Protein AF-0000000083630955 (afdb_homodimer)

pLDDT: mean 87.31, std 17.11, range [27.33, 98.69]

InterPro domains:
  IPR001680 WD40 repeat [PF00400] (3-29)
  IPR001680 WD40 repeat [PF00400] (33-70)
  IPR001680 WD40 repeat [PF00400] (74-108)
  IPR001680 WD40 repeat [PF00400] (137-158)
  IPR001680 WD40 repeat [PF00400] (163-193)
  IPR001680 WD40 repeat [PS50082] (1-38)
  IPR001680 WD40 repeat [PS50082] (47-79)
  IPR001680 WD40 repeat [PS50082] (80-121)
  IPR001680 WD40 repeat [PS50082] (139-167)
  IPR001680 WD40 repeat [SM00320] (2-29)
  IPR001680 WD40 repeat [SM00320] (32-70)
  IPR001680 WD40 repeat [SM00320] (73-112)
  IPR001680 WD40 repeat [SM00320] (115-158)
  IPR001680 WD40 repeat [SM00320] (161-194)
  IPR015943 WD40/YVTN repeat-like-containing domain superfamily [G3DSA:2.130.10.10] (1-44)
  IPR015943 WD40/YVTN repeat-like-containing domain superfamily [G3DSA:2.130.10.10] (45-194)
  IPR019775 WD40 repeat, conserved site [PS00678] (16-30)
  IPR019775 WD40 repeat, conserved site [PS00678] (57-71)
  IPR020472 PAC1/LIS1-like, WD-40 repeat [PR00320] (16-30)
  IPR020472 PAC1/LIS1-like, WD-40 repeat [PR00320] (57-71)

Solvent-accessible surface area (backbone atoms only — not comparable to full-atom values): 19079 Å² total; per-residue (Å²): 130,80,63,70,46,55,58,49,80,73,36,51,63,47,33,41,37,37,23,19,72,66,21,36,37,36,36,30,35,62,86,80,67,47,72,72,29,76,34,78,52,96,49,47,46,34,17,34,36,43,34,59,86,45,53,34,36,42,36,25,14,49,75,6,34,36,36,33,29,32,59,84,80,45,42,79,71,48,76,42,83,72,34,88,28,29,22,17,26,51,45,67,36,78,87,46,53,34,36,41,36,26,18,65,67,35,41,38,35,31,23,33,59,87,80,63,44,76,66,32,70,35,69,53,96,75,48,32,54,54,36,75,46,23,35,61,39,65,30,56,78,53,52,33,35,39,34,52,8,44,71,11,31,36,41,29,26,31,47,83,76,36,45,75,74,46,76,46,77,76,48,86,24,29,27,12,21,40,25,35,21,8,87,31,63,53,15,45,22,31,56,84,79,99,131,81,66,71,51,54,59,50,78,74,37,51,62,48,33,41,37,38,24,19,72,67,21,37,37,37,37,29,34,63,86,78,68,46,72,71,30,76,34,77,52,94,50,47,44,36,17,35,36,43,32,59,87,46,53,33,36,41,37,24,15,48,76,6,34,37,36,33,29,32,59,84,79,47,42,80,71,48,76,44,82,72,33,91,28,28,24,17,27,54,44,67,36,79,88,48,51,35,36,39,36,26,20,64,67,33,40,38,35,31,23,33,59,86,78,64,44,76,67,33,71,33,69,52,96,74,48,32,51,56,36,75,48,24,35,62,40,64,32,56,78,55,50,32,35,39,35,52,9,43,72,12,30,37,43,29,27,31,47,82,78,36,44,77,73,45,76,46,78,76,48,88,24,30,28,11,21,40,25,35,21,7,87,32,64,50,16,44,22,31,58,86,79,100

Sequence (388 aa):
DKVCAVDVSKVSSRHVVSAAYDRTIKVWDLLKGYCINTIIFHSNCNALCFSTDGQTIFSGHVDGNLRLWDIKTGKLLSEVAAHSLAVTSISLSRNGNVVLTSGRDNLHNLFDVRSLEVSGTLKAAGNRVASNWSRSCISPDDKNVAAGSS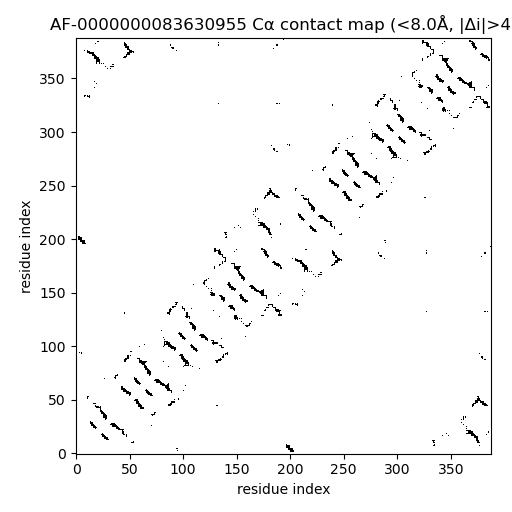DGSVYVWSASKGDIVSTLKEHTSSILCCAWSGLGRPLASADKNGDKVCAVDVSKVSSRHVVSAAYDRTIKVWDLLKGYCINTIIFHSNCNALCFSTDGQTIFSGHVDGNLRLWDIKTGKLLSEVAAHSLAVTSISLSRNGNVVLTSGRDNLHNLFDVRSLEVSGTLKAAGNRVASNWSRSCISPDDKNVAAGSSDGSVYVWSASKGDIVSTLKEHTSSILCCAWSGLGRPLASADKNG

Foldseek 3Di:
DDPPPPPCVQFDPQWDWDFDPQQWIFIDGVVVPGTQDIAHDDFGWQEWDAQRNRQWIWTWTQCQKTWIAGRNVRDTPDIDNNDNGGWQYWDAAPVRQWIWIDGQNQWIWIAGPVVRDTQEIAHDPQAGQADSNFDWWAENVRQWIWGWGQQQWIWIAGPNPNDTPDIRHDGRGTDQWDFYPDPTDTTGGDHDDD/DPPPPPPCVQFDPQWDWDFDPQQWIFIDGVVVPGTQDIAHDDFGWQEWDAARNRQWIWTWGQCQKTWIAGRNVRDTPDIDNRDNGGWQYWDAAPVRQWIWIDGQNQWIWIAGPVVRDTQEIAHDPQAGQADSNFDWWAENVRQWIWGWGQQGWIWIAGPNPNHTPDIGHDGRGTDQWDFYPDPTDTTGGDHDDD

Secondary structure (DSSP, 8-state):
-----B-GGG----EEEEEETTSEEEEEETTTTEEEEEEE-SS-EEEEEE-TTSSEEEEEETTSEEEEEETTT--EEEEEE--SS-EEEEEE-TTSSEEEEEETTS-EEEEETTT--EEEEE--TT----STT--EEE-TTSSEEEEE-TTSEEEEEETTT--EEEEEE--SS-EEEEEESSSPPPPB---S--/-----B-GGG----EEEEEETTSEEEEEETTTTEEEEEEE-SS-EEEEEE-TTSSEEEEEETTSEEEEEETTT--EEEEEE--SS-EEEEEE-TTSSEEEEEETTS-EEEEETTT--EEEEE--TT----STT--EEE-TTSSEEEEE-TTSEEEEEETTT--EEEEEE--SS-EEEEEESSSPPPPB---S--

Organism: NCBI:txid97028

Nearest PDB structures (foldseek):
  8ro1-assembly1_E  TM=8.935E-01  e=1.472E-12  Caenorhabditis elegans
  1erj-assembly2_B  TM=8.660E-01  e=1.027E-10  Saccharomyces cerevisiae
  3jb9-assembly1_L  TM=7.942E-01  e=1.983E-11  Schizosaccharomyces pombe 972h-
  7znk-assembly1_K  TM=7.901E-01  e=2.816E-10  Homo sapiens
  4ci8-assembly1_A  TM=8.681E-01  e=4.947E-09  Homo sapiens

Radius of gyration: 18.64 Å; Cα contacts (8 Å, |Δi|>4): 1298; chains: 2; bounding box: 46×50×48 Å

Structure (mmCIF, N/CA/C/O backbone):
data_AF-0000000083630955-model_v1
#
loop_
_entity.id
_entity.type
_entity.pdbx_description
1 polymer 'Protein tipD-like'
#
loop_
_atom_site.group_PDB
_atom_site.id
_atom_site.type_symbol
_atom_site.label_atom_id
_atom_site.label_alt_id
_atom_site.label_comp_id
_atom_site.label_asym_id
_atom_site.label_entity_id
_atom_site.label_seq_id
_atom_site.pdbx_PDB_ins_code
_atom_site.Cartn_x
_atom_site.Cartn_y
_atom_site.Cartn_z
_atom_site.occupancy
_atom_site.B_iso_or_equiv
_atom_site.auth_seq_id
_atom_site.auth_comp_id
_atom_site.auth_asym_id
_atom_site.auth_atom_id
_atom_site.pdbx_PDB_model_num
ATOM 1 N N . ASP A 1 1 ? -6.855 -2.09 28.906 1 28.14 1 ASP A N 1
ATOM 2 C CA . ASP A 1 1 ? -6.953 -1.752 27.484 1 28.14 1 ASP A CA 1
ATOM 3 C C . ASP A 1 1 ? -6.004 -2.605 26.656 1 28.14 1 ASP A C 1
ATOM 5 O O . ASP A 1 1 ? -4.781 -2.516 26.797 1 28.14 1 ASP A O 1
ATOM 9 N N . LYS A 1 2 ? -6.359 -3.797 26.375 1 32.62 2 LYS A N 1
ATOM 10 C CA . LYS A 1 2 ? -5.582 -4.922 25.859 1 32.62 2 LYS A CA 1
ATOM 11 C C . LYS A 1 2 ? -4.898 -4.566 24.547 1 32.62 2 LYS A C 1
ATOM 13 O O . LYS A 1 2 ? -5.555 -4.121 23.609 1 32.62 2 LYS A O 1
ATOM 18 N N . VAL A 1 3 ? -3.725 -4.133 24.688 1 37.31 3 VAL A N 1
ATOM 19 C CA . VAL A 1 3 ? -2.814 -3.916 23.562 1 37.31 3 VAL A CA 1
ATOM 20 C C . VAL A 1 3 ? -2.893 -5.098 22.594 1 37.31 3 VAL A C 1
ATOM 22 O O . VAL A 1 3 ? -2.678 -6.246 22.984 1 37.31 3 VAL A O 1
ATOM 25 N N . CYS A 1 4 ? -3.828 -5.094 21.719 1 41.41 4 CYS A N 1
ATOM 26 C CA . CYS A 1 4 ? -3.895 -6.203 20.766 1 41.41 4 CYS A CA 1
ATOM 27 C C . CYS A 1 4 ? -2.611 -6.297 19.953 1 41.41 4 CYS A C 1
ATOM 29 O O . CYS A 1 4 ? -2.27 -5.367 19.219 1 41.41 4 CYS A O 1
ATOM 31 N N . ALA A 1 5 ? -1.59 -6.77 20.625 1 46.97 5 ALA A N 1
ATOM 32 C CA . ALA A 1 5 ? -0.357 -7.09 19.906 1 46.97 5 ALA A CA 1
ATOM 33 C C . ALA A 1 5 ? -0.613 -8.117 18.812 1 46.97 5 ALA A C 1
ATOM 35 O O . ALA A 1 5 ? -1.383 -9.062 19 1 46.97 5 ALA A O 1
ATOM 36 N N . VAL A 1 6 ? -0.545 -7.562 17.656 1 49.12 6 VAL A N 1
ATOM 37 C CA . VAL A 1 6 ? -0.594 -8.562 16.594 1 49.12 6 VAL A CA 1
ATOM 38 C C . VAL A 1 6 ? 0.617 -9.484 16.688 1 49.12 6 VAL A C 1
ATOM 40 O O . VAL A 1 6 ? 1.756 -9.016 16.766 1 49.12 6 VAL A O 1
ATOM 43 N N . ASP A 1 7 ? 0.36 -10.711 17.172 1 50.66 7 ASP A N 1
ATOM 44 C CA . ASP A 1 7 ? 1.398 -11.734 17.219 1 50.66 7 ASP A CA 1
ATOM 45 C C . ASP A 1 7 ? 1.777 -12.188 15.812 1 50.66 7 ASP A C 1
ATOM 47 O O . ASP A 1 7 ? 1.091 -13.023 15.219 1 50.66 7 ASP A O 1
ATOM 51 N N . VAL A 1 8 ? 2.791 -11.484 15.203 1 53.97 8 VAL A N 1
ATOM 52 C CA . VAL A 1 8 ? 3.24 -11.734 13.836 1 53.97 8 VAL A CA 1
ATOM 53 C C . VAL A 1 8 ? 3.717 -13.18 13.703 1 53.97 8 VAL A C 1
ATOM 55 O O . VAL A 1 8 ? 3.771 -13.719 12.594 1 53.97 8 VAL A O 1
ATOM 58 N N . SER A 1 9 ? 4.141 -13.734 14.82 1 51.62 9 SER A N 1
ATOM 59 C CA . SER A 1 9 ? 4.598 -15.117 14.727 1 51.62 9 SER A CA 1
ATOM 60 C C . SER A 1 9 ? 3.479 -16.047 14.25 1 51.62 9 SER A C 1
ATOM 62 O O . SER A 1 9 ? 3.742 -17.141 13.773 1 51.62 9 SER A O 1
ATOM 64 N N . LYS A 1 10 ? 2.346 -15.562 14.367 1 58.38 10 LYS A N 1
ATOM 65 C CA . LYS A 1 10 ? 1.194 -16.391 14.031 1 58.38 10 LYS A CA 1
ATOM 66 C C . LYS A 1 10 ? 0.722 -16.125 12.602 1 58.38 10 LYS A C 1
ATOM 68 O O . LYS A 1 10 ? -0.196 -16.797 12.109 1 58.38 10 LYS A O 1
ATOM 73 N N . VAL A 1 11 ? 1.568 -15.164 12.094 1 63.06 11 VAL A N 1
ATOM 74 C CA . VAL A 1 11 ? 1.092 -14.812 10.758 1 63.06 11 VAL A CA 1
ATOM 75 C C . VAL A 1 11 ? 1.827 -15.648 9.711 1 63.06 11 VAL A C 1
ATOM 77 O O . VAL A 1 11 ? 3.059 -15.711 9.719 1 63.06 11 VAL A O 1
ATOM 80 N N . SER A 1 12 ? 1.062 -16.359 8.977 1 74.19 12 SER A N 1
ATOM 81 C CA . SER A 1 12 ? 1.639 -17.219 7.949 1 74.19 12 SER A CA 1
ATOM 82 C C . SER A 1 12 ? 2.102 -16.406 6.742 1 74.19 12 SER A C 1
ATOM 84 O O . SER A 1 12 ? 1.434 -15.461 6.332 1 74.19 12 SER A O 1
ATOM 86 N N . SER A 1 13 ? 3.295 -16.641 6.305 1 82.31 13 SER A N 1
ATOM 87 C CA . SER A 1 13 ? 3.836 -16.094 5.062 1 82.31 13 SER A CA 1
ATOM 88 C C . SER A 1 13 ? 3.82 -17.141 3.947 1 82.31 13 SER A C 1
ATOM 90 O O . SER A 1 13 ? 4.57 -17.031 2.975 1 82.31 13 SER A O 1
ATOM 92 N N . ARG A 1 14 ? 2.9 -18.016 4.117 1 87.69 14 ARG A N 1
ATOM 93 C CA . ARG A 1 14 ? 2.904 -19.172 3.23 1 87.69 14 ARG A CA 1
ATOM 94 C C . ARG A 1 14 ? 2.289 -18.828 1.878 1 87.69 14 ARG A C 1
ATOM 96 O O . ARG A 1 14 ? 2.66 -19.406 0.857 1 87.69 14 ARG A O 1
ATOM 103 N N . HIS A 1 15 ? 1.424 -17.953 1.825 1 91.56 15 HIS A N 1
ATOM 104 C CA . HIS A 1 15 ? 0.689 -17.719 0.588 1 91.56 15 HIS A CA 1
ATOM 105 C C . HIS A 1 15 ? 0.932 -16.297 0.065 1 91.56 15 HIS A C 1
ATOM 107 O O . HIS A 1 15 ? 1.087 -15.359 0.849 1 91.56 15 HIS A O 1
ATOM 113 N N . VAL A 1 16 ? 0.996 -16.25 -1.253 1 91.81 16 VAL A N 1
ATOM 114 C CA . VAL A 1 16 ? 0.915 -15 -2.004 1 91.81 16 VAL A CA 1
ATOM 115 C C . VAL A 1 16 ? -0.294 -15.031 -2.938 1 91.81 16 VAL A C 1
ATOM 117 O O . VAL A 1 16 ? -0.621 -16.078 -3.5 1 91.81 16 VAL A O 1
ATOM 120 N N . VAL A 1 17 ? -0.976 -13.922 -3.039 1 93.94 17 VAL A N 1
ATOM 121 C CA . VAL A 1 17 ? -2.062 -13.797 -4.004 1 93.94 17 VAL A CA 1
ATOM 122 C C . VAL A 1 17 ? -1.718 -12.727 -5.031 1 93.94 17 VAL A C 1
ATOM 124 O O . VAL A 1 17 ? -1.096 -11.711 -4.699 1 93.94 17 VAL A O 1
ATOM 127 N N . SER A 1 18 ? -2.016 -12.984 -6.266 1 93.81 18 SER A N 1
ATOM 128 C CA . SER A 1 18 ? -1.778 -12.016 -7.332 1 93.81 18 SER A CA 1
ATOM 129 C C . SER A 1 18 ? -3 -11.883 -8.234 1 93.81 18 SER A C 1
ATOM 131 O O . SER A 1 18 ? -3.711 -12.859 -8.484 1 93.81 18 SER A O 1
ATOM 133 N N . ALA A 1 19 ? -3.268 -10.664 -8.68 1 95.06 19 ALA A N 1
ATOM 134 C CA . ALA A 1 19 ? -4.258 -10.352 -9.703 1 95.06 19 ALA A CA 1
ATOM 135 C C . ALA A 1 19 ? -3.596 -9.781 -10.953 1 95.06 19 ALA A C 1
ATOM 137 O O . ALA A 1 19 ? -2.613 -9.039 -10.859 1 95.06 19 ALA A O 1
ATOM 138 N N . ALA A 1 20 ? -4.16 -10.086 -12.086 1 95.06 20 ALA A N 1
ATOM 139 C CA . ALA A 1 20 ? -3.582 -9.633 -13.352 1 95.06 20 ALA A CA 1
ATOM 140 C C . ALA A 1 20 ? -4.664 -9.109 -14.289 1 95.06 20 ALA A C 1
ATOM 142 O O . ALA A 1 20 ? -5.855 -9.258 -14.016 1 95.06 20 ALA A O 1
ATOM 143 N N . TYR A 1 21 ? -4.219 -8.477 -15.359 1 94.81 21 TYR A N 1
ATOM 144 C CA . TYR A 1 21 ? -5.125 -7.891 -16.344 1 94.81 21 TYR A CA 1
ATOM 145 C C . TYR A 1 21 ? -5.844 -8.969 -17.141 1 94.81 21 TYR A C 1
ATOM 147 O O . TYR A 1 21 ? -6.77 -8.68 -17.891 1 94.81 21 TYR A O 1
ATOM 155 N N . ASP A 1 22 ? -5.504 -10.234 -16.984 1 95.56 22 ASP A N 1
ATOM 156 C CA . ASP A 1 22 ? -6.215 -11.328 -17.641 1 95.56 22 ASP A CA 1
ATOM 157 C C . ASP A 1 22 ? -7.465 -11.711 -16.859 1 95.56 22 ASP A C 1
ATOM 159 O O . ASP A 1 22 ? -8.094 -12.734 -17.141 1 95.56 22 ASP A O 1
ATOM 163 N N . ARG A 1 23 ? -7.746 -10.969 -15.82 1 96.25 23 ARG A N 1
ATOM 164 C CA . ARG A 1 23 ? -8.938 -11.094 -14.992 1 96.25 23 ARG A CA 1
ATOM 165 C C . ARG A 1 23 ? -8.906 -12.383 -14.18 1 96.25 23 ARG A C 1
ATOM 167 O O . ARG A 1 23 ? -9.945 -13.023 -13.969 1 96.25 23 ARG A O 1
ATOM 174 N N . THR A 1 24 ? -7.691 -12.711 -13.727 1 96.38 24 THR A N 1
ATOM 175 C CA . THR A 1 24 ? -7.555 -13.82 -12.789 1 96.38 24 THR A CA 1
ATOM 176 C C . THR A 1 24 ? -6.895 -13.359 -11.492 1 96.38 24 THR A C 1
ATOM 178 O O . THR A 1 24 ? -6.098 -12.422 -11.5 1 96.38 24 THR A O 1
ATOM 181 N N . ILE A 1 25 ? -7.312 -13.977 -10.477 1 96.62 25 ILE A N 1
ATOM 182 C CA . ILE A 1 25 ? -6.613 -13.977 -9.195 1 96.62 25 ILE A CA 1
ATOM 183 C C . ILE A 1 25 ? -6.02 -15.359 -8.93 1 96.62 25 ILE A C 1
ATOM 185 O O . ILE A 1 25 ? -6.715 -16.375 -9.047 1 96.62 25 ILE A O 1
ATOM 189 N N . LYS A 1 26 ? -4.777 -15.398 -8.625 1 96.25 26 LYS A N 1
ATOM 190 C CA . LYS A 1 26 ? -4.117 -16.672 -8.359 1 96.25 26 LYS A CA 1
ATOM 191 C C . LYS A 1 26 ? -3.58 -16.719 -6.926 1 96.25 26 LYS A C 1
ATOM 193 O O . LYS A 1 26 ? -2.979 -15.758 -6.449 1 96.25 26 LYS A O 1
ATOM 198 N N . VAL A 1 27 ? -3.873 -17.812 -6.266 1 95.38 27 VAL A N 1
ATOM 199 C CA . VAL A 1 27 ? -3.361 -18.094 -4.926 1 95.38 27 VAL A CA 1
ATOM 200 C C . VAL A 1 27 ? -2.176 -19.047 -5.016 1 95.38 27 VAL A C 1
ATOM 202 O O . VAL A 1 27 ? -2.311 -20.172 -5.512 1 95.38 27 VAL A O 1
ATOM 205 N N . TRP A 1 28 ? -1.052 -18.625 -4.469 1 94.31 28 TRP A N 1
ATOM 206 C CA . TRP A 1 28 ? 0.182 -19.391 -4.551 1 94.31 28 TRP A CA 1
ATOM 207 C C . TRP A 1 28 ? 0.576 -19.938 -3.178 1 94.31 28 TRP A C 1
ATOM 209 O O . TRP A 1 28 ? 0.576 -19.188 -2.191 1 94.31 28 TRP A O 1
ATOM 219 N N . ASP A 1 29 ? 0.852 -21.172 -3.082 1 91.94 29 ASP A N 1
ATOM 220 C CA . ASP A 1 29 ? 1.47 -21.812 -1.918 1 91.94 29 ASP A CA 1
ATOM 221 C C . ASP A 1 29 ? 2.984 -21.906 -2.084 1 91.94 29 ASP A C 1
ATOM 223 O O . ASP A 1 29 ? 3.479 -22.688 -2.889 1 91.94 29 ASP A O 1
ATOM 227 N N . LEU A 1 30 ? 3.713 -21.203 -1.317 1 89.62 30 LEU A N 1
ATOM 228 C CA . LEU A 1 30 ? 5.152 -21.078 -1.521 1 89.62 30 LEU A CA 1
ATOM 229 C C . LEU A 1 30 ? 5.875 -22.328 -1.024 1 89.62 30 LEU A C 1
ATOM 231 O O . LEU A 1 30 ? 7 -22.609 -1.447 1 89.62 30 LEU A O 1
ATOM 235 N N . LEU A 1 31 ? 5.262 -22.953 -0.064 1 86.88 31 LEU A N 1
ATOM 236 C CA . LEU A 1 31 ? 5.844 -24.203 0.386 1 86.88 31 LEU A CA 1
ATOM 237 C C . LEU A 1 31 ? 5.719 -25.281 -0.694 1 86.88 31 LEU A C 1
ATOM 239 O O . LEU A 1 31 ? 6.652 -26.062 -0.912 1 86.88 31 LEU A O 1
ATOM 243 N N . LYS A 1 32 ? 4.629 -25.25 -1.425 1 87.38 32 LYS A N 1
ATOM 244 C CA . LYS A 1 32 ? 4.414 -26.203 -2.508 1 87.38 32 LYS A CA 1
ATOM 245 C C . LYS A 1 32 ? 5.078 -25.734 -3.799 1 87.38 32 LYS A C 1
ATOM 247 O O . LYS A 1 32 ? 5.441 -26.547 -4.652 1 87.38 32 LYS A O 1
ATOM 252 N N . GLY A 1 33 ? 5.113 -24.453 -4.008 1 85.5 33 GLY A N 1
ATOM 253 C CA . GLY A 1 33 ? 5.797 -23.859 -5.145 1 85.5 33 GLY A CA 1
ATOM 254 C C . GLY A 1 33 ? 4.906 -23.703 -6.363 1 85.5 33 GLY A C 1
ATOM 255 O O . GLY A 1 33 ? 5.398 -23.594 -7.488 1 85.5 33 GLY A O 1
ATOM 256 N N . TYR A 1 34 ? 3.594 -23.844 -6.18 1 88.12 34 TYR A N 1
ATOM 257 C CA . TYR A 1 34 ? 2.723 -23.688 -7.34 1 88.12 34 TYR A CA 1
ATOM 258 C C . TYR A 1 34 ? 1.425 -22.984 -6.965 1 88.12 34 TYR A C 1
ATOM 260 O O . TYR A 1 34 ? 1.165 -22.734 -5.785 1 88.12 34 TYR A O 1
ATOM 268 N N . CYS A 1 35 ? 0.669 -22.641 -7.953 1 92.94 35 CYS A N 1
ATOM 269 C CA . CYS A 1 35 ? -0.646 -22.016 -7.824 1 92.94 35 CYS A CA 1
ATOM 270 C C . CYS A 1 35 ? -1.676 -23.031 -7.328 1 92.94 35 CYS A C 1
ATOM 272 O O . CYS A 1 35 ? -1.89 -24.062 -7.961 1 92.94 35 CYS A O 1
ATOM 274 N N . ILE A 1 36 ? -2.312 -22.75 -6.234 1 93.38 36 ILE A N 1
ATOM 275 C CA . ILE A 1 36 ? -3.234 -23.734 -5.672 1 93.38 36 ILE A CA 1
ATOM 276 C C . ILE A 1 36 ? -4.664 -23.391 -6.082 1 93.38 36 ILE A C 1
ATOM 278 O O . ILE A 1 36 ? -5.562 -24.234 -5.98 1 93.38 36 ILE A O 1
ATOM 282 N N . ASN A 1 37 ? -4.906 -22.219 -6.473 1 94.75 37 ASN A N 1
ATOM 283 C CA . ASN A 1 37 ? -6.227 -21.812 -6.953 1 94.75 37 ASN A CA 1
ATOM 284 C C . ASN A 1 37 ? -6.141 -20.672 -7.957 1 94.75 37 ASN A C 1
ATOM 286 O O . ASN A 1 37 ? -5.277 -19.797 -7.84 1 94.75 37 ASN A O 1
ATOM 290 N N . THR A 1 38 ? -6.973 -20.75 -8.938 1 96.44 38 THR A N 1
ATOM 291 C CA . THR A 1 38 ? -7.199 -19.672 -9.891 1 96.44 38 THR A CA 1
ATOM 292 C C . THR A 1 38 ? -8.656 -19.219 -9.867 1 96.44 38 THR A C 1
ATOM 294 O O . THR A 1 38 ? -9.562 -20.031 -10.117 1 96.44 38 THR A O 1
ATOM 297 N N . ILE A 1 39 ? -8.859 -18.016 -9.531 1 96.5 39 ILE A N 1
ATOM 298 C CA . ILE A 1 39 ? -10.188 -17.406 -9.523 1 96.5 39 ILE A CA 1
ATOM 299 C C . ILE A 1 39 ? -10.359 -16.547 -10.766 1 96.5 39 ILE A C 1
ATOM 301 O O . ILE A 1 39 ? -9.523 -15.695 -11.07 1 96.5 39 ILE A O 1
ATOM 305 N N . ILE A 1 40 ? -11.414 -16.781 -11.469 1 95.81 40 ILE A N 1
ATOM 306 C CA . ILE A 1 40 ? -11.711 -16.016 -12.68 1 95.81 40 ILE A CA 1
ATOM 307 C C . ILE A 1 40 ? -12.859 -15.047 -12.406 1 95.81 40 ILE A C 1
ATOM 309 O O . ILE A 1 40 ? -13.852 -15.422 -11.781 1 95.81 40 ILE A O 1
ATOM 313 N N . PHE A 1 41 ? -12.727 -13.891 -12.828 1 90.5 41 PHE A N 1
ATOM 314 C CA . PHE A 1 41 ? -13.781 -12.906 -12.633 1 90.5 41 PHE A CA 1
ATOM 315 C C . PHE A 1 41 ? -13.891 -11.984 -13.844 1 90.5 41 PHE A C 1
ATOM 317 O O . PHE A 1 41 ? -12.977 -11.914 -14.664 1 90.5 41 PHE A O 1
ATOM 324 N N . HIS A 1 42 ? -14.969 -11.289 -13.945 1 92.31 42 HIS A N 1
ATOM 325 C CA . HIS A 1 42 ? -15.312 -10.578 -15.172 1 92.31 42 HIS A CA 1
ATOM 326 C C . HIS A 1 42 ? -14.742 -9.164 -15.172 1 92.31 42 HIS A C 1
ATOM 328 O O . HIS A 1 42 ? -14.742 -8.492 -16.203 1 92.31 42 HIS A O 1
ATOM 334 N N . SER A 1 43 ? -14.305 -8.656 -14.078 1 94.81 43 SER A N 1
ATOM 335 C CA . SER A 1 43 ? -13.812 -7.289 -13.969 1 94.81 43 SER A CA 1
ATOM 336 C C . SER A 1 43 ? -12.391 -7.258 -13.422 1 94.81 43 SER A C 1
ATOM 338 O O . SER A 1 43 ? -12.031 -8.062 -12.555 1 94.81 43 SER A O 1
ATOM 340 N N . ASN A 1 44 ? -11.609 -6.254 -13.898 1 94.5 44 ASN A N 1
ATOM 341 C CA . ASN A 1 44 ? -10.25 -6.137 -13.391 1 94.5 44 ASN A CA 1
ATOM 342 C C . ASN A 1 44 ? -10.234 -5.875 -11.891 1 94.5 44 ASN A C 1
ATOM 344 O O . ASN A 1 44 ? -11.047 -5.109 -11.375 1 94.5 44 ASN A O 1
ATOM 348 N N . CYS A 1 45 ? -9.32 -6.516 -11.242 1 95.25 45 CYS A N 1
ATOM 349 C CA . CYS A 1 45 ? -9.102 -6.375 -9.812 1 95.25 45 CYS A CA 1
ATOM 350 C C . CYS A 1 45 ? -7.98 -5.379 -9.523 1 95.25 45 CYS A C 1
ATOM 352 O O . CYS A 1 45 ? -6.816 -5.648 -9.812 1 95.25 45 CYS A O 1
ATOM 354 N N . ASN A 1 46 ? -8.305 -4.316 -8.891 1 92.62 46 ASN A N 1
ATOM 355 C CA . ASN A 1 46 ? -7.332 -3.248 -8.68 1 92.62 46 ASN A CA 1
ATOM 356 C C . ASN A 1 46 ? -6.633 -3.381 -7.328 1 92.62 46 ASN A C 1
ATOM 358 O O . ASN A 1 46 ? -5.562 -2.807 -7.121 1 92.62 46 ASN A O 1
ATOM 362 N N . ALA A 1 47 ? -7.246 -4.062 -6.441 1 92.81 47 ALA A N 1
ATOM 363 C CA . ALA A 1 47 ? -6.73 -4.109 -5.078 1 92.81 47 ALA A CA 1
ATOM 364 C C . ALA A 1 47 ? -7.043 -5.453 -4.422 1 92.81 47 ALA A C 1
ATOM 366 O O . ALA A 1 47 ? -8.117 -6.016 -4.629 1 92.81 47 ALA A O 1
ATOM 367 N N . LEU A 1 48 ? -6.066 -5.887 -3.584 1 92.69 48 LEU A N 1
ATOM 368 C CA . LEU A 1 48 ? -6.191 -7.16 -2.885 1 92.69 48 LEU A CA 1
ATOM 369 C C . LEU A 1 48 ? -5.676 -7.047 -1.453 1 92.69 48 LEU A C 1
ATOM 371 O O . LEU A 1 48 ? -4.758 -6.27 -1.18 1 92.69 48 LEU A O 1
ATOM 375 N N . CYS A 1 49 ? -6.262 -7.82 -0.607 1 90.12 49 CYS A N 1
ATOM 376 C CA . CYS A 1 49 ? -5.609 -8.117 0.664 1 90.12 49 CYS A CA 1
ATOM 377 C C . CYS A 1 49 ? -6.18 -9.391 1.283 1 90.12 49 CYS A C 1
ATOM 379 O O . CYS A 1 49 ? -7.203 -9.898 0.828 1 90.12 49 CYS A O 1
ATOM 381 N N . PHE A 1 50 ? -5.457 -9.922 2.234 1 90.44 50 PHE A N 1
ATOM 382 C CA . PHE A 1 50 ? -5.926 -11.078 2.992 1 90.44 50 PHE A CA 1
ATOM 383 C C . PHE A 1 50 ? -6.664 -10.633 4.25 1 90.44 50 PHE A C 1
ATOM 385 O O . PHE A 1 50 ? -6.379 -9.57 4.801 1 90.44 50 PHE A O 1
ATOM 392 N N . SER A 1 51 ? -7.508 -11.539 4.617 1 89.19 51 SER A N 1
ATOM 393 C CA . SE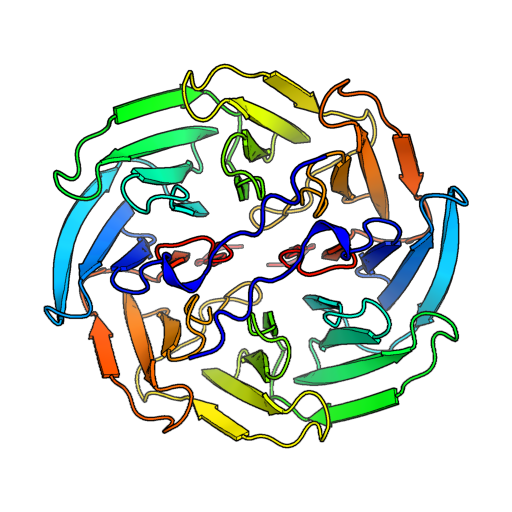R A 1 51 ? -7.965 -11.453 6 1 89.19 51 SER A CA 1
ATOM 394 C C . SER A 1 51 ? -6.836 -11.773 6.977 1 89.19 51 SER A C 1
ATOM 396 O O . SER A 1 51 ? -5.82 -12.359 6.594 1 89.19 51 SER A O 1
ATOM 398 N N . THR A 1 52 ? -7.012 -11.375 8.18 1 83.38 52 THR A N 1
ATOM 399 C CA . THR A 1 52 ? -5.98 -11.531 9.203 1 83.38 52 THR A CA 1
ATOM 400 C C . THR A 1 52 ? -5.629 -13 9.406 1 83.38 52 THR A C 1
ATOM 402 O O . THR A 1 52 ? -4.465 -13.336 9.633 1 83.38 52 THR A O 1
ATOM 405 N N . ASP A 1 53 ? -6.504 -13.867 9.344 1 82.19 53 ASP A N 1
ATOM 406 C CA . ASP A 1 53 ? -6.254 -15.289 9.562 1 82.19 53 ASP A CA 1
ATOM 407 C C . ASP A 1 53 ? -5.738 -15.953 8.289 1 82.19 53 ASP A C 1
ATOM 409 O O . ASP A 1 53 ? -5.457 -17.156 8.273 1 82.19 53 ASP A O 1
ATOM 413 N N . GLY A 1 54 ? -5.762 -15.172 7.191 1 87.62 54 GLY A N 1
ATOM 414 C CA . GLY A 1 54 ? -5.188 -15.664 5.949 1 87.62 54 GLY A CA 1
ATOM 415 C C . GLY A 1 54 ? -6.113 -16.594 5.195 1 87.62 54 GLY A C 1
ATOM 416 O O . GLY A 1 54 ? -5.695 -17.266 4.238 1 87.62 54 GLY A O 1
ATOM 417 N N . GLN A 1 55 ? -7.363 -16.656 5.547 1 89.69 55 GLN A N 1
ATOM 418 C CA . GLN A 1 55 ? -8.258 -17.641 4.957 1 89.69 55 GLN A CA 1
ATOM 419 C C . GLN A 1 55 ? -9.148 -17.016 3.891 1 89.69 55 GLN A C 1
ATOM 421 O O . GLN A 1 55 ? -9.789 -17.719 3.113 1 89.69 55 GLN A O 1
ATOM 426 N N . THR A 1 56 ? -9.195 -15.727 3.852 1 93.06 56 THR A N 1
ATOM 427 C CA . THR A 1 56 ? -10.047 -15 2.922 1 93.06 56 THR A CA 1
ATOM 428 C C . THR A 1 56 ? -9.25 -13.938 2.166 1 93.06 56 THR A C 1
ATOM 430 O O . THR A 1 56 ? -8.383 -13.281 2.746 1 93.06 56 THR A O 1
ATOM 433 N N . ILE A 1 57 ? -9.555 -13.805 0.887 1 94.06 57 ILE A N 1
ATOM 434 C CA . ILE A 1 57 ? -9.039 -12.711 0.074 1 94.06 57 ILE A CA 1
ATOM 435 C C . ILE A 1 57 ? -10.133 -11.664 -0.14 1 94.06 57 ILE A C 1
ATOM 437 O O . ILE A 1 57 ? -11.273 -12.008 -0.474 1 94.06 57 ILE A O 1
ATOM 441 N N . PHE A 1 58 ? -9.828 -10.414 0.099 1 95 58 PHE A N 1
ATOM 442 C CA . PHE A 1 58 ? -10.641 -9.281 -0.335 1 95 58 PHE A CA 1
ATOM 443 C C . PHE A 1 58 ? -10.125 -8.727 -1.657 1 95 58 PHE A C 1
ATOM 445 O O . PHE A 1 58 ? -8.93 -8.445 -1.799 1 95 58 PHE A O 1
ATOM 452 N N . SER A 1 59 ? -11 -8.602 -2.617 1 96 59 SER A N 1
ATOM 453 C CA . SER A 1 59 ? -10.617 -8.039 -3.908 1 96 59 SER A CA 1
ATOM 454 C C . SER A 1 59 ? -11.516 -6.879 -4.297 1 96 59 SER A C 1
ATOM 456 O O . SER A 1 59 ? -12.742 -6.977 -4.199 1 96 59 SER A O 1
ATOM 458 N N . GLY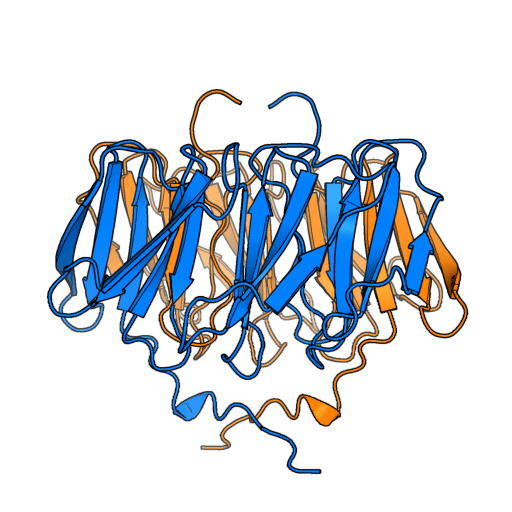 A 1 60 ? -10.945 -5.75 -4.641 1 96.69 60 GLY A N 1
ATOM 459 C CA . GLY A 1 60 ? -11.641 -4.582 -5.16 1 96.69 60 GLY A CA 1
ATOM 460 C C . GLY A 1 60 ? -11.531 -4.449 -6.668 1 96.69 60 GLY A C 1
ATOM 461 O O . GLY A 1 60 ? -10.438 -4.547 -7.227 1 96.69 60 GLY A O 1
ATOM 462 N N . HIS A 1 61 ? -12.625 -4.191 -7.297 1 97.31 61 HIS A N 1
ATOM 463 C CA . HIS A 1 61 ? -12.688 -4.348 -8.742 1 97.31 61 HIS A CA 1
ATOM 464 C C . HIS A 1 61 ? -13.102 -3.049 -9.422 1 97.31 61 HIS A C 1
ATOM 466 O O . HIS A 1 61 ? -13.672 -2.162 -8.781 1 97.31 61 HIS A O 1
ATOM 472 N N . VAL A 1 62 ? -12.844 -2.951 -10.734 1 97 62 VAL A N 1
ATOM 473 C CA . VAL A 1 62 ? -13.148 -1.783 -11.555 1 97 62 VAL A CA 1
ATOM 474 C C . VAL A 1 62 ? -14.656 -1.607 -11.664 1 97 62 VAL A C 1
ATOM 476 O O . VAL A 1 62 ? -15.148 -0.489 -11.828 1 97 62 VAL A O 1
ATOM 479 N N . ASP A 1 63 ? -15.43 -2.67 -11.484 1 97.88 63 ASP A N 1
ATOM 480 C CA . ASP A 1 63 ? -16.875 -2.564 -11.57 1 97.88 63 ASP A CA 1
ATOM 481 C C . ASP A 1 63 ? -17.469 -2.037 -10.266 1 97.88 63 ASP A C 1
ATOM 483 O O . ASP A 1 63 ? -18.688 -1.964 -10.117 1 97.88 63 ASP A O 1
ATOM 487 N N . GLY A 1 64 ? -16.672 -1.751 -9.242 1 98.38 64 GLY A N 1
ATOM 488 C CA . GLY A 1 64 ? -17.109 -1.141 -7.996 1 98.38 64 GLY A CA 1
ATOM 489 C C . GLY A 1 64 ? -17.359 -2.15 -6.895 1 98.38 64 GLY A C 1
ATOM 490 O O . GLY A 1 64 ? -17.625 -1.774 -5.75 1 98.38 64 GLY A O 1
ATOM 491 N N . ASN A 1 65 ? -17.172 -3.449 -7.191 1 98.25 65 ASN A N 1
ATOM 492 C CA . ASN A 1 65 ? -17.531 -4.48 -6.227 1 98.25 65 ASN A CA 1
ATOM 493 C C . ASN A 1 65 ? -16.344 -4.867 -5.348 1 98.25 65 ASN A C 1
ATOM 495 O O . ASN A 1 65 ? -15.203 -4.895 -5.816 1 98.25 65 ASN A O 1
ATOM 499 N N . LEU A 1 66 ? -16.656 -5.094 -4.141 1 98 66 LEU A N 1
ATOM 500 C CA . LEU A 1 66 ? -15.812 -5.828 -3.205 1 98 66 LEU A CA 1
ATOM 501 C C . LEU A 1 66 ? -16.234 -7.293 -3.131 1 98 66 LEU A C 1
ATOM 503 O O . LEU A 1 66 ? -17.406 -7.602 -2.922 1 98 66 LEU A O 1
ATOM 507 N N . ARG A 1 67 ? -15.273 -8.156 -3.369 1 97.56 67 ARG A N 1
ATOM 508 C CA . ARG A 1 67 ? -15.555 -9.586 -3.328 1 97.56 67 ARG A CA 1
ATOM 509 C C . ARG A 1 67 ? -14.641 -10.297 -2.336 1 97.56 67 ARG A C 1
ATOM 511 O O . ARG A 1 67 ? -13.469 -9.938 -2.193 1 97.56 67 ARG A O 1
ATOM 518 N N . LEU A 1 68 ? -15.258 -11.25 -1.666 1 96.88 68 LEU A N 1
ATOM 519 C CA . LEU A 1 68 ? -14.539 -12.109 -0.73 1 96.88 68 LEU A CA 1
ATOM 520 C C . LEU A 1 68 ? -14.453 -13.539 -1.256 1 96.88 68 LEU A C 1
ATOM 522 O O . LEU A 1 68 ? -15.461 -14.102 -1.691 1 96.88 68 LEU A O 1
ATOM 526 N N . TRP A 1 69 ? -13.258 -14.094 -1.185 1 96.69 69 TRP A N 1
ATOM 527 C CA . TRP A 1 69 ? -13.016 -15.43 -1.712 1 96.69 69 TRP A CA 1
ATOM 528 C C . TRP A 1 69 ? -12.422 -16.344 -0.642 1 96.69 69 TRP A C 1
ATOM 530 O O . TRP A 1 69 ? -11.547 -1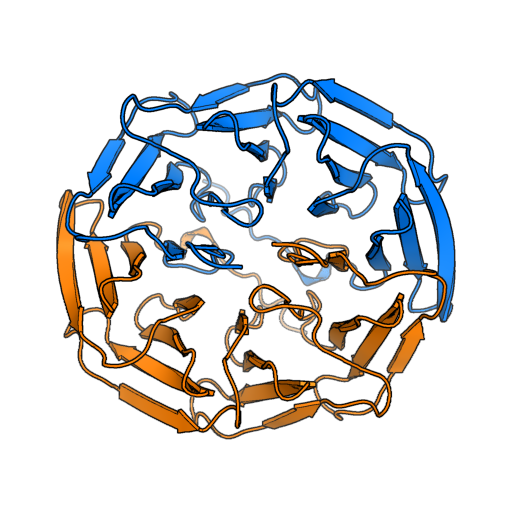5.93 0.119 1 96.69 69 TRP A O 1
ATOM 540 N N . ASP A 1 70 ? -12.82 -17.578 -0.633 1 95.44 70 ASP A N 1
ATOM 541 C CA . ASP A 1 70 ? -12.164 -18.594 0.168 1 95.44 70 ASP A CA 1
ATOM 542 C C . ASP A 1 70 ? -10.859 -19.047 -0.482 1 95.44 70 ASP A C 1
ATOM 544 O O . ASP A 1 70 ? -10.844 -19.469 -1.642 1 95.44 70 ASP A O 1
ATOM 548 N N . ILE A 1 71 ? -9.789 -19.016 0.194 1 91.5 71 ILE A N 1
ATOM 549 C CA . ILE A 1 71 ? -8.5 -19.234 -0.455 1 91.5 71 ILE A CA 1
ATOM 550 C C . ILE A 1 71 ? -8.328 -20.734 -0.753 1 91.5 71 ILE A C 1
ATOM 552 O O . ILE A 1 71 ? -7.605 -21.094 -1.682 1 91.5 71 ILE A O 1
ATOM 556 N N . LYS A 1 72 ? -8.898 -21.547 0.008 1 91 72 LYS A N 1
ATOM 557 C CA . LYS A 1 72 ? -8.734 -23 -0.149 1 91 72 LYS A CA 1
ATOM 558 C C . LYS A 1 72 ? -9.555 -23.516 -1.321 1 91 72 LYS A C 1
ATOM 560 O O . LYS A 1 72 ? -9.062 -24.297 -2.135 1 91 72 LYS A O 1
ATOM 565 N N . THR A 1 73 ? -10.781 -23.016 -1.41 1 95.31 73 THR A N 1
ATOM 566 C CA . THR A 1 73 ? -11.672 -23.562 -2.426 1 95.31 73 THR A CA 1
ATOM 567 C C . THR A 1 73 ? -11.695 -22.656 -3.664 1 95.31 73 THR A C 1
ATOM 569 O O . THR A 1 73 ? -12.102 -23.094 -4.742 1 95.31 73 THR A O 1
ATOM 572 N N . GLY A 1 74 ? -11.359 -21.406 -3.471 1 94.75 74 GLY A N 1
ATOM 573 C CA . GLY A 1 74 ? -11.461 -20.453 -4.555 1 94.75 74 GLY A CA 1
ATOM 574 C C . GLY A 1 74 ? -12.883 -19.953 -4.777 1 94.75 74 GLY A C 1
ATOM 575 O O . GLY A 1 74 ? -13.148 -19.219 -5.738 1 94.75 74 GLY A O 1
ATOM 576 N N . LYS A 1 75 ? -13.773 -20.266 -3.912 1 97 75 LYS A N 1
ATOM 577 C CA . LYS A 1 75 ? -15.172 -19.906 -4.109 1 97 75 LYS A CA 1
ATOM 578 C C . LYS A 1 75 ? -15.461 -18.5 -3.594 1 97 75 LYS A C 1
ATOM 580 O O . LYS A 1 75 ? -14.852 -18.047 -2.617 1 97 75 LYS A O 1
ATOM 585 N N . LEU A 1 76 ? -16.469 -17.891 -4.227 1 97.25 76 LEU A N 1
ATOM 586 C CA . LEU A 1 76 ? -16.969 -16.594 -3.777 1 97.25 76 LEU A CA 1
ATOM 587 C C . LEU A 1 76 ? -17.734 -16.734 -2.467 1 97.25 76 LEU A C 1
ATOM 589 O O . LEU A 1 76 ? -18.703 -17.5 -2.387 1 97.25 76 LEU A O 1
ATOM 593 N N . LEU A 1 77 ? -17.266 -16.078 -1.467 1 96.94 77 LEU A N 1
ATOM 594 C CA . LEU A 1 77 ? -17.938 -16.094 -0.167 1 96.94 77 LEU A CA 1
ATOM 595 C C . LEU A 1 77 ? -19 -15.008 -0.096 1 96.94 77 LEU A C 1
ATOM 597 O O . LEU A 1 77 ? -20.078 -15.234 0.457 1 96.94 77 LEU A O 1
ATOM 601 N N . SER A 1 78 ? -18.734 -13.836 -0.585 1 97 78 SER A N 1
ATOM 602 C CA . SER A 1 78 ? -19.641 -12.695 -0.547 1 97 78 SER A CA 1
ATOM 603 C C . SER A 1 78 ? -19.266 -11.648 -1.593 1 97 78 SER A C 1
ATOM 605 O O . SER A 1 78 ? -18.125 -11.609 -2.051 1 97 78 SER A O 1
ATOM 607 N N . GLU A 1 79 ? -20.25 -10.922 -2.018 1 96.75 79 GLU A N 1
ATOM 608 C CA . GLU A 1 79 ? -20.062 -9.781 -2.914 1 96.75 79 GLU A CA 1
ATOM 609 C C . GLU A 1 79 ? -20.922 -8.602 -2.486 1 96.75 79 GLU A C 1
ATOM 611 O O . GLU A 1 79 ? -22.109 -8.773 -2.156 1 96.75 79 GLU A O 1
ATOM 616 N N . VAL A 1 80 ? -20.328 -7.402 -2.457 1 97.44 80 VAL A N 1
ATOM 617 C CA . VAL A 1 80 ? -21.078 -6.199 -2.125 1 97.44 80 VAL A CA 1
ATOM 618 C C . VAL A 1 80 ? -20.766 -5.098 -3.137 1 97.44 80 VAL A C 1
ATOM 620 O O . VAL A 1 80 ? -19.625 -4.961 -3.582 1 97.44 80 VAL A O 1
ATOM 623 N N . ALA A 1 81 ? -21.797 -4.34 -3.504 1 98.06 81 ALA A N 1
ATOM 624 C CA . ALA A 1 81 ? -21.594 -3.127 -4.289 1 98.06 81 ALA A CA 1
ATOM 625 C C . ALA A 1 81 ? -20.984 -2.02 -3.436 1 98.06 81 ALA A C 1
ATOM 627 O O . ALA A 1 81 ? -21.703 -1.167 -2.908 1 98.06 81 ALA A O 1
ATOM 628 N N . ALA A 1 82 ? -19.75 -2.006 -3.322 1 98.38 82 ALA A N 1
ATOM 629 C CA . ALA A 1 82 ? -19.031 -1.119 -2.406 1 98.38 82 ALA A CA 1
ATOM 630 C C . ALA A 1 82 ? -19 0.311 -2.938 1 98.38 82 ALA A C 1
ATOM 632 O O . ALA A 1 82 ? -19.047 1.269 -2.162 1 98.38 82 ALA A O 1
ATOM 633 N N . HIS A 1 83 ? -18.906 0.445 -4.238 1 98.56 83 HIS A N 1
ATOM 634 C CA . HIS A 1 83 ? -18.797 1.737 -4.902 1 98.56 83 HIS A CA 1
ATOM 635 C C . HIS A 1 83 ? -19.547 1.746 -6.23 1 98.56 83 HIS A C 1
ATOM 637 O O . HIS A 1 83 ? -19.75 0.693 -6.836 1 98.56 83 HIS A O 1
ATOM 643 N N . SER A 1 84 ? -19.922 2.9 -6.676 1 98.69 84 SER A N 1
ATOM 644 C CA . SER A 1 84 ? -20.609 3.033 -7.961 1 98.69 84 SER A CA 1
ATOM 645 C C . SER A 1 84 ? -19.609 3.1 -9.109 1 98.69 84 SER A C 1
ATOM 647 O O . SER A 1 84 ? -19.984 2.973 -10.273 1 98.69 84 SER A O 1
ATOM 649 N N . LEU A 1 85 ? -18.359 3.355 -8.859 1 98.56 85 LEU A N 1
ATOM 650 C CA . LEU A 1 85 ? -17.25 3.367 -9.812 1 98.56 85 LEU A CA 1
ATOM 651 C C . LEU A 1 85 ? -16.109 2.482 -9.336 1 98.56 85 LEU A C 1
ATOM 653 O O . LEU A 1 85 ? -16.25 1.77 -8.336 1 98.56 85 LEU A O 1
ATOM 657 N N . ALA A 1 86 ? -14.992 2.443 -9.992 1 97.81 86 ALA A N 1
ATOM 658 C CA . ALA A 1 86 ? -13.883 1.527 -9.75 1 97.81 86 ALA A CA 1
ATOM 659 C C . ALA A 1 86 ? -13.375 1.649 -8.32 1 97.81 86 ALA A C 1
ATOM 661 O O . ALA A 1 86 ? -13.203 2.758 -7.805 1 97.81 86 ALA A O 1
ATOM 662 N N . VAL A 1 87 ? -13.148 0.523 -7.664 1 97.38 87 VAL A N 1
ATOM 663 C CA . VAL A 1 87 ? -12.398 0.477 -6.414 1 97.38 87 VAL A CA 1
ATOM 664 C C . VAL A 1 87 ? -10.93 0.78 -6.688 1 97.38 87 VAL A C 1
ATOM 666 O O . VAL A 1 87 ? -10.336 0.23 -7.617 1 97.38 87 VAL A O 1
ATOM 669 N N . THR A 1 88 ? -10.344 1.669 -5.859 1 94.25 88 THR A N 1
ATOM 670 C CA . THR A 1 88 ? -8.953 2.049 -6.09 1 94.25 88 THR A CA 1
ATOM 671 C C . THR A 1 88 ? -8.039 1.445 -5.023 1 94.25 88 THR A C 1
ATOM 673 O O . THR A 1 88 ? -6.84 1.291 -5.242 1 94.25 88 THR A O 1
ATOM 676 N N . SER A 1 89 ? -8.594 1.141 -3.887 1 93.06 89 SER A N 1
ATOM 677 C CA . SER A 1 89 ? -7.766 0.566 -2.832 1 93.06 89 SER A CA 1
ATOM 678 C C . SER A 1 89 ? -8.609 -0.196 -1.817 1 93.06 89 SER A C 1
ATOM 680 O O . SER A 1 89 ? -9.812 0.041 -1.703 1 93.06 89 SER A O 1
ATOM 682 N N . ILE A 1 90 ? -7.934 -1.128 -1.13 1 93.81 90 ILE A N 1
ATOM 683 C CA . ILE A 1 90 ? -8.469 -1.87 0.006 1 93.81 90 ILE A CA 1
ATOM 684 C C . ILE A 1 90 ? -7.438 -1.913 1.129 1 93.81 90 ILE A C 1
ATOM 686 O O . ILE A 1 90 ? -6.242 -2.086 0.875 1 93.81 90 ILE A O 1
ATOM 690 N N . SER A 1 91 ? -7.918 -1.736 2.283 1 90.62 91 SER A N 1
ATOM 691 C CA . SER A 1 91 ? -7.035 -1.923 3.432 1 90.62 91 SER A CA 1
ATOM 692 C C . SER A 1 91 ? -7.793 -2.488 4.625 1 90.62 91 SER A C 1
ATOM 694 O O . SER A 1 91 ? -8.961 -2.16 4.836 1 90.62 91 SER A O 1
ATOM 696 N N . LEU A 1 92 ? -7.105 -3.312 5.336 1 89.5 92 LEU A N 1
ATOM 697 C CA . LEU A 1 92 ? -7.66 -3.893 6.555 1 89.5 92 LEU A CA 1
ATOM 698 C C . LEU A 1 92 ? -7.211 -3.111 7.785 1 89.5 92 LEU A C 1
ATOM 700 O O . LEU A 1 92 ? -6.051 -2.697 7.871 1 89.5 92 LEU A O 1
ATOM 704 N N . SER A 1 93 ? -8.156 -3.012 8.688 1 88.88 93 SER A N 1
ATOM 705 C CA . SER A 1 93 ? -7.766 -2.449 9.977 1 88.88 93 SER A CA 1
ATOM 706 C C . SER A 1 93 ? -6.789 -3.365 10.703 1 88.88 93 SER A C 1
ATOM 708 O O . SER A 1 93 ? -6.672 -4.547 10.367 1 88.88 93 SER A O 1
ATOM 710 N N . ARG A 1 94 ? -6.137 -2.791 11.594 1 83.38 94 ARG A N 1
ATOM 711 C CA . ARG A 1 94 ? -5.117 -3.555 12.305 1 83.38 94 ARG A CA 1
ATOM 712 C C . ARG A 1 94 ? -5.742 -4.711 13.078 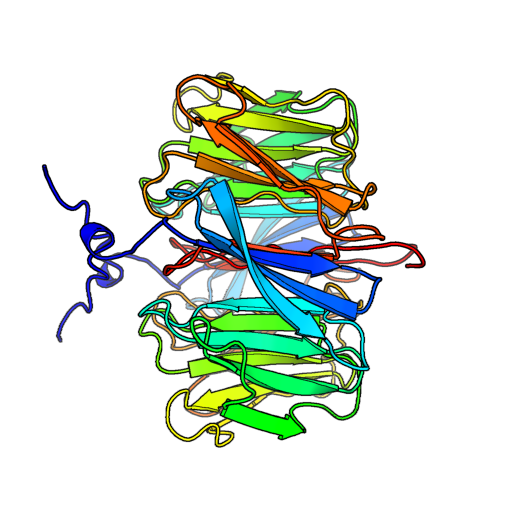1 83.38 94 ARG A C 1
ATOM 714 O O . ARG A 1 94 ? -5.176 -5.805 13.133 1 83.38 94 ARG A O 1
ATOM 721 N N . ASN A 1 95 ? -6.832 -4.453 13.672 1 82.19 95 ASN A N 1
ATOM 722 C CA . ASN A 1 95 ? -7.496 -5.5 14.445 1 82.19 95 ASN A CA 1
ATOM 723 C C . ASN A 1 95 ? -8.203 -6.496 13.531 1 82.19 95 ASN A C 1
ATOM 725 O O . ASN A 1 95 ? -8.75 -7.496 14 1 82.19 95 ASN A O 1
ATOM 729 N N . GLY A 1 96 ? -8.242 -6.16 12.273 1 88 96 GLY A N 1
ATOM 730 C CA . GLY A 1 96 ? -8.75 -7.102 11.281 1 88 96 GLY A CA 1
ATOM 731 C C . GLY A 1 96 ? -10.258 -7.102 11.172 1 88 96 GLY A C 1
ATOM 732 O O . GLY A 1 96 ? -10.836 -7.891 10.422 1 88 96 GLY A O 1
ATOM 733 N N . ASN A 1 97 ? -10.945 -6.141 11.797 1 91.38 97 ASN A N 1
ATOM 734 C CA . ASN A 1 97 ? -12.406 -6.203 11.891 1 91.38 97 ASN A CA 1
ATOM 735 C C . ASN A 1 97 ? -13.07 -5.328 10.828 1 91.38 97 ASN A C 1
ATOM 737 O O . ASN A 1 97 ? -14.273 -5.453 10.586 1 91.38 97 ASN A O 1
ATOM 741 N N . VAL A 1 98 ? -12.25 -4.445 10.273 1 94.06 98 VAL A N 1
ATOM 742 C CA . VAL A 1 98 ? -12.805 -3.492 9.32 1 94.06 98 VAL A CA 1
ATOM 743 C C . VAL A 1 98 ? -11.984 -3.506 8.031 1 94.06 98 VAL A C 1
ATOM 745 O O . VAL A 1 98 ? -10.758 -3.541 8.07 1 94.06 98 VAL A O 1
ATOM 748 N N . VAL A 1 99 ? -12.672 -3.504 6.91 1 94.81 99 VAL A N 1
ATOM 749 C CA . VAL A 1 99 ? -12.031 -3.285 5.617 1 94.81 99 VAL A CA 1
ATOM 750 C C . VAL A 1 99 ? -12.422 -1.918 5.066 1 94.81 99 VAL A C 1
ATOM 752 O O . VAL A 1 99 ? -13.609 -1.576 5.027 1 94.81 99 VAL A O 1
ATOM 755 N N . LEU A 1 100 ? -11.43 -1.125 4.754 1 96.12 100 LEU A N 1
ATOM 756 C CA . LEU A 1 100 ? -11.594 0.178 4.121 1 96.12 100 LEU A CA 1
ATOM 757 C C . LEU A 1 100 ? -11.43 0.07 2.607 1 96.12 100 LEU A C 1
ATOM 759 O O . LEU A 1 100 ? -10.453 -0.504 2.125 1 96.12 100 LEU A O 1
ATOM 763 N N . THR A 1 101 ? -12.422 0.524 1.854 1 97.19 101 THR A N 1
ATOM 764 C CA . THR A 1 101 ? -12.305 0.63 0.403 1 97.19 101 THR A CA 1
ATOM 765 C C . THR A 1 101 ? -12.422 2.084 -0.044 1 97.19 101 THR A C 1
ATOM 767 O O . THR A 1 101 ? -13.195 2.854 0.529 1 97.19 101 THR A O 1
ATOM 770 N N . SER A 1 102 ? -11.664 2.447 -1.015 1 97.06 102 SER A N 1
ATOM 771 C CA . SER A 1 102 ? -11.797 3.725 -1.705 1 97.06 102 SER A CA 1
ATOM 772 C C . SER A 1 102 ? -12.242 3.525 -3.15 1 97.06 102 SER A C 1
ATOM 774 O O . SER A 1 102 ? -11.906 2.52 -3.777 1 97.06 102 SER A O 1
ATOM 776 N N . GLY A 1 103 ? -13 4.5 -3.682 1 97.69 103 GLY A N 1
ATOM 777 C CA . GLY A 1 103 ? -13.477 4.391 -5.051 1 97.69 103 GLY A CA 1
ATOM 778 C C . GLY A 1 103 ? -13.398 5.699 -5.816 1 97.69 103 GLY A C 1
ATOM 779 O O . GLY A 1 103 ? -13.32 6.773 -5.215 1 97.69 103 GLY A O 1
ATOM 780 N N . ARG A 1 104 ? -13.438 5.559 -7.098 1 97.69 104 ARG A N 1
ATOM 781 C CA . ARG A 1 104 ? -13.438 6.707 -7.996 1 97.69 104 ARG A CA 1
ATOM 782 C C . ARG A 1 104 ? -14.734 7.504 -7.863 1 97.69 104 ARG A C 1
ATOM 784 O O . ARG A 1 104 ? -14.867 8.586 -8.43 1 97.69 104 ARG A O 1
ATOM 791 N N . ASP A 1 105 ? -15.68 7.059 -7.141 1 98.25 105 ASP A N 1
ATOM 792 C CA . ASP A 1 105 ? -16.891 7.809 -6.824 1 98.25 105 ASP A CA 1
ATOM 793 C C . ASP A 1 105 ? -16.656 8.781 -5.672 1 98.25 105 ASP A C 1
ATOM 795 O O . ASP A 1 105 ? -17.594 9.391 -5.156 1 98.25 105 ASP A O 1
ATOM 799 N N . ASN A 1 106 ? -15.43 8.875 -5.191 1 98.06 106 ASN A N 1
ATOM 800 C CA . ASN A 1 106 ? -14.938 9.812 -4.184 1 98.06 106 ASN A CA 1
ATOM 801 C C . ASN A 1 106 ? -15.445 9.445 -2.791 1 98.06 106 ASN A C 1
ATOM 803 O O . ASN A 1 106 ? -15.461 10.289 -1.892 1 98.06 106 ASN A O 1
ATOM 807 N N . LEU A 1 107 ? -15.836 8.148 -2.566 1 98.38 107 LEU A N 1
ATOM 808 C CA . LEU A 1 107 ? -16.219 7.633 -1.258 1 98.38 107 LEU A CA 1
ATOM 809 C C . LEU A 1 107 ? -15.133 6.734 -0.682 1 98.38 107 LEU A C 1
ATOM 811 O O . LEU A 1 107 ? -14.383 6.105 -1.43 1 98.38 107 LEU A O 1
ATOM 815 N N . HIS A 1 108 ? -15.039 6.73 0.593 1 98.25 108 HIS A N 1
ATOM 816 C CA . HIS A 1 108 ? -14.273 5.77 1.375 1 98.25 108 HIS A CA 1
ATOM 817 C C . HIS A 1 108 ? -15.172 5.016 2.352 1 98.25 108 HIS A C 1
ATOM 819 O O . HIS A 1 108 ? -15.672 5.598 3.314 1 98.25 108 HIS A O 1
ATOM 825 N N . ASN A 1 109 ? -15.375 3.746 2.102 1 98.62 109 ASN A N 1
ATOM 826 C CA . ASN A 1 109 ? -16.359 2.971 2.852 1 98.62 109 ASN A CA 1
ATOM 827 C C . ASN A 1 109 ? -15.68 1.992 3.811 1 98.62 109 ASN A C 1
ATOM 829 O O . ASN A 1 109 ? -14.672 1.375 3.467 1 98.62 109 ASN A O 1
ATOM 833 N N . LEU A 1 110 ? -16.266 1.944 4.914 1 98.31 110 LEU A N 1
ATOM 834 C CA . LEU A 1 110 ? -15.852 0.978 5.926 1 98.31 110 LEU A CA 1
ATOM 835 C C . LEU A 1 110 ? -16.859 -0.17 6.02 1 98.31 110 LEU A C 1
ATOM 837 O O . LEU A 1 110 ? -18.062 0.059 6.141 1 98.31 110 LEU A O 1
ATOM 841 N N . PHE A 1 111 ? -16.344 -1.401 5.973 1 97.88 111 PHE A N 1
ATOM 842 C CA . PHE A 1 111 ? -17.156 -2.596 6.102 1 97.88 111 PHE A CA 1
ATOM 843 C C . PHE A 1 111 ? -16.734 -3.424 7.305 1 97.88 111 PHE A C 1
ATOM 845 O O . PHE A 1 111 ? -15.531 -3.6 7.547 1 97.88 111 PHE A O 1
ATOM 852 N N . ASP A 1 112 ? -17.703 -3.93 8.039 1 96.25 112 ASP A N 1
ATOM 853 C CA . ASP A 1 112 ? -17.422 -4.973 9.023 1 96.25 112 ASP A CA 1
ATOM 854 C C . ASP A 1 112 ? -17 -6.273 8.344 1 96.25 112 ASP A C 1
ATOM 856 O O . ASP A 1 112 ? -17.703 -6.77 7.457 1 96.25 112 ASP A O 1
ATOM 860 N N . VAL A 1 113 ? -15.922 -6.852 8.703 1 93.56 113 VAL A N 1
ATOM 861 C CA . VAL A 1 113 ? -15.359 -8 8.008 1 93.56 113 VAL A CA 1
ATOM 862 C C . VAL A 1 113 ? -16.281 -9.211 8.172 1 93.56 113 VAL A C 1
ATOM 864 O O . VAL A 1 113 ? -16.406 -10.039 7.27 1 93.56 113 VAL A O 1
ATOM 867 N N . ARG A 1 114 ? -16.891 -9.344 9.25 1 90.69 114 ARG A N 1
ATOM 868 C CA . ARG A 1 114 ? -17.719 -10.516 9.539 1 90.69 114 ARG A CA 1
ATOM 869 C C . ARG A 1 114 ? -19.047 -10.438 8.812 1 90.69 114 ARG A C 1
ATOM 871 O O . ARG A 1 114 ? -19.453 -11.391 8.141 1 90.69 114 ARG A O 1
ATOM 878 N N . SER A 1 115 ? -19.719 -9.273 8.867 1 93.12 115 SER A N 1
ATOM 879 C CA . SER A 1 115 ? -21.062 -9.148 8.305 1 93.12 115 SER A CA 1
ATOM 880 C C . SER A 1 115 ? -21.016 -8.594 6.887 1 93.12 115 SER A C 1
ATOM 882 O O . SER A 1 115 ? -21.969 -8.734 6.125 1 93.12 115 SER A O 1
ATOM 884 N N . LEU A 1 116 ? -19.938 -7.859 6.508 1 93 116 LEU A N 1
ATOM 885 C CA . LEU A 1 116 ? -19.719 -7.113 5.273 1 93 116 LEU A CA 1
ATOM 886 C C . LEU A 1 116 ? -20.766 -6.004 5.125 1 93 116 LEU A C 1
ATOM 888 O O . LEU A 1 116 ? -21.047 -5.555 4.012 1 93 116 LEU A O 1
ATOM 892 N N . GLU A 1 117 ? -21.344 -5.648 6.219 1 95.69 117 GLU A N 1
ATOM 893 C CA . GLU A 1 117 ? -22.172 -4.449 6.234 1 95.69 117 GLU A CA 1
ATOM 894 C C . GLU A 1 117 ? -21.328 -3.186 6.312 1 95.69 117 GLU A C 1
ATOM 896 O O . GLU A 1 117 ? -20.297 -3.164 6.988 1 95.69 117 GLU A O 1
ATOM 901 N N . VAL A 1 118 ? -21.859 -2.18 5.582 1 96.12 118 VAL A N 1
ATOM 902 C CA . VAL A 1 118 ? -21.188 -0.888 5.656 1 96.12 118 VAL A CA 1
ATOM 903 C C . VAL A 1 118 ? -21.328 -0.307 7.062 1 96.12 118 VAL A C 1
ATOM 905 O O . VAL A 1 118 ? -22.453 -0.188 7.578 1 96.12 118 VAL A O 1
ATOM 908 N N . SER A 1 119 ? -20.25 -0.02 7.691 1 95.94 119 SER A N 1
ATOM 909 C CA . SER A 1 119 ? -20.281 0.575 9.023 1 95.94 119 SER A CA 1
ATOM 910 C C . SER A 1 119 ? -20.031 2.078 8.961 1 95.94 119 SER A C 1
ATOM 912 O O . SER A 1 119 ? -20.234 2.789 9.953 1 95.94 119 SER A O 1
ATOM 914 N N . GLY A 1 120 ? -19.609 2.604 7.828 1 97 120 GLY A N 1
ATOM 915 C CA . GLY A 1 120 ? -19.391 4.023 7.613 1 97 120 GLY A CA 1
ATOM 916 C C . GLY A 1 120 ? -19.094 4.371 6.168 1 97 120 GLY A C 1
ATOM 917 O O . GLY A 1 120 ? -18.438 3.598 5.461 1 97 120 GLY A O 1
ATOM 918 N N . THR A 1 121 ? -19.641 5.48 5.719 1 98.19 121 THR A N 1
ATOM 919 C CA . THR A 1 121 ? -19.328 6.078 4.43 1 98.19 121 THR A CA 1
ATOM 920 C C . THR A 1 121 ? -18.703 7.457 4.613 1 98.19 121 THR A C 1
ATOM 922 O O . THR A 1 121 ? -19.359 8.383 5.09 1 98.19 121 THR A O 1
ATOM 925 N N . LEU A 1 122 ? -17.5 7.586 4.246 1 98.5 122 LEU A N 1
ATOM 926 C CA . LEU A 1 122 ? -16.734 8.812 4.449 1 98.5 122 LEU A CA 1
ATOM 927 C C . LEU A 1 122 ? -16.672 9.633 3.168 1 98.5 122 LEU A C 1
ATOM 929 O O . LEU A 1 122 ? -16.25 9.133 2.121 1 98.5 122 LEU A O 1
ATOM 933 N N . LYS A 1 123 ? -17.078 10.789 3.262 1 97.69 123 LYS A N 1
ATOM 934 C CA . LYS A 1 123 ? -17.094 11.719 2.133 1 97.69 123 LYS A CA 1
ATOM 935 C C . LYS A 1 123 ? -16.906 13.156 2.602 1 97.69 123 LYS A C 1
ATOM 937 O O . LYS A 1 123 ? -17.109 13.461 3.775 1 97.69 123 LYS A O 1
ATOM 942 N N . ALA A 1 124 ? -16.375 13.938 1.802 1 96.5 124 ALA A N 1
ATOM 943 C CA . ALA A 1 124 ? -16.281 15.383 1.961 1 96.5 124 ALA A CA 1
ATOM 944 C C . ALA A 1 124 ? -16.547 16.094 0.637 1 96.5 124 ALA A C 1
ATOM 946 O O . ALA A 1 124 ? -16.172 15.594 -0.428 1 96.5 124 ALA A O 1
ATOM 947 N N . ALA A 1 125 ? -17.172 17.219 0.601 1 93.12 125 ALA A N 1
ATOM 948 C CA . ALA A 1 125 ? -17.562 17.953 -0.598 1 93.12 125 ALA A CA 1
ATOM 949 C C . ALA A 1 125 ? -16.359 18.234 -1.487 1 93.12 125 ALA A C 1
ATOM 951 O O . ALA A 1 125 ? -16.453 18.156 -2.715 1 93.12 125 ALA A O 1
ATOM 952 N N . GLY A 1 126 ? -15.211 18.406 -1.015 1 92.44 126 GLY A N 1
ATOM 953 C CA . GLY A 1 126 ? -14.039 18.75 -1.804 1 92.44 126 GLY A CA 1
ATOM 954 C C . GLY A 1 126 ? -13.133 17.562 -2.074 1 92.44 126 GLY A C 1
ATOM 955 O O . GLY A 1 126 ? -12.219 17.656 -2.893 1 92.44 126 GLY A O 1
ATOM 956 N N . ASN A 1 127 ? -13.414 16.453 -1.472 1 94.44 127 ASN A N 1
ATOM 957 C CA . ASN A 1 127 ? -12.547 15.297 -1.643 1 94.44 127 ASN A CA 1
ATOM 958 C C . ASN A 1 127 ? -12.758 14.633 -3.002 1 94.44 127 ASN A C 1
ATOM 960 O O . ASN A 1 127 ? -13.883 14.273 -3.355 1 94.44 127 ASN A O 1
ATOM 964 N N . ARG A 1 128 ? -11.688 14.539 -3.742 1 96.62 128 ARG A N 1
ATOM 965 C CA . ARG A 1 128 ? -11.68 13.883 -5.043 1 96.62 128 ARG A CA 1
ATOM 966 C C . ARG A 1 128 ? -10.531 12.891 -5.152 1 96.62 128 ARG A C 1
ATOM 968 O O . ARG A 1 128 ? -9.359 13.266 -5 1 96.62 128 ARG A O 1
ATOM 975 N N . VAL A 1 129 ? -10.938 11.664 -5.359 1 94.94 129 VAL A N 1
ATOM 976 C CA . VAL A 1 129 ? -9.938 10.625 -5.594 1 94.94 129 VAL A CA 1
ATOM 977 C C . VAL A 1 129 ? -9.203 10.914 -6.902 1 94.94 129 VAL A C 1
ATOM 979 O O . VAL A 1 129 ? -9.82 10.984 -7.969 1 94.94 129 VAL A O 1
ATOM 982 N N . ALA A 1 130 ? -7.941 10.953 -6.879 1 91.81 130 ALA A N 1
ATOM 983 C CA . ALA A 1 130 ? -7.141 11.555 -7.941 1 91.81 130 ALA A CA 1
ATOM 984 C C . ALA A 1 130 ? -6.879 10.555 -9.062 1 91.81 130 ALA A C 1
ATOM 986 O O . ALA A 1 130 ? -6.633 10.945 -10.211 1 91.81 130 ALA A O 1
ATOM 987 N N . SER A 1 131 ? -6.863 9.32 -8.75 1 89.38 131 SER A N 1
ATOM 988 C CA . SER A 1 131 ? -6.512 8.328 -9.758 1 89.38 131 SER A CA 1
ATOM 989 C C . SER A 1 131 ? -7.027 6.945 -9.367 1 89.38 131 SER A C 1
ATOM 991 O O . SER A 1 131 ? -7.559 6.758 -8.273 1 89.38 131 SER A O 1
ATOM 993 N N . ASN A 1 132 ? -6.793 5.945 -10.273 1 86.5 132 ASN A N 1
ATOM 994 C CA . ASN A 1 132 ? -7.172 4.559 -10.023 1 86.5 132 ASN A CA 1
ATOM 995 C C . ASN A 1 132 ? -6.234 3.891 -9.023 1 86.5 132 ASN A C 1
ATOM 997 O O . ASN A 1 132 ? -6.461 2.748 -8.617 1 86.5 132 ASN A O 1
ATOM 1001 N N . TRP A 1 133 ? -5.273 4.664 -8.539 1 83.94 133 TRP A N 1
ATOM 1002 C CA . TRP A 1 133 ? -4.273 4.098 -7.637 1 83.94 133 TRP A CA 1
ATOM 1003 C C . TRP A 1 133 ? -4.25 4.848 -6.309 1 83.94 133 TRP A C 1
ATOM 1005 O O . TRP A 1 133 ? -3.432 4.551 -5.434 1 83.94 133 TRP A O 1
ATOM 1015 N N . SER A 1 134 ? -5.207 5.777 -6.219 1 91.19 134 SER A N 1
ATOM 1016 C CA . SER A 1 134 ? -5.324 6.52 -4.965 1 91.19 134 SER A CA 1
ATOM 1017 C C . SER A 1 134 ? -5.723 5.602 -3.814 1 91.19 134 SER A C 1
ATOM 1019 O O . SER A 1 134 ? -6.543 4.699 -3.988 1 91.19 134 SER A O 1
ATOM 1021 N N . ARG A 1 135 ? -5.105 5.906 -2.705 1 90.56 135 ARG A N 1
ATOM 1022 C CA . ARG A 1 135 ? -5.379 5.09 -1.527 1 90.56 135 ARG A CA 1
ATOM 1023 C C . ARG A 1 135 ? -5.723 5.961 -0.325 1 90.56 135 ARG A C 1
ATOM 1025 O O . ARG A 1 135 ? -5.184 7.059 -0.172 1 90.56 135 ARG A O 1
ATOM 1032 N N . SER A 1 136 ? -6.668 5.457 0.475 1 93.25 136 SER A N 1
ATOM 1033 C CA . SER A 1 136 ? -6.871 5.957 1.831 1 93.25 136 SER A CA 1
ATOM 1034 C C . SER A 1 136 ? -6.242 5.027 2.863 1 93.25 136 SER A C 1
ATOM 1036 O O . SER A 1 136 ? -5.906 3.883 2.555 1 93.25 136 SER A O 1
ATOM 1038 N N . CYS A 1 137 ? -6.012 5.578 4.023 1 90.19 137 CYS A N 1
ATOM 1039 C CA . CYS A 1 137 ? -5.312 4.797 5.039 1 90.19 137 CYS A CA 1
ATOM 1040 C C . CYS A 1 137 ? -5.996 4.926 6.395 1 90.19 137 CYS A C 1
ATOM 1042 O O . CYS A 1 137 ? -6.41 6.016 6.785 1 90.19 137 CYS A O 1
ATOM 1044 N N . ILE A 1 138 ? -6.059 3.748 7.027 1 91.31 138 ILE A N 1
ATOM 1045 C CA . ILE A 1 138 ? -6.527 3.729 8.406 1 91.31 138 ILE A CA 1
ATOM 1046 C C . ILE A 1 138 ? -5.355 3.988 9.352 1 91.31 138 ILE A C 1
ATOM 1048 O O . ILE A 1 138 ? -4.262 3.459 9.156 1 91.31 138 ILE A O 1
ATOM 1052 N N . SER A 1 139 ? -5.652 4.777 10.375 1 89.44 139 SER A N 1
ATOM 1053 C CA . SER A 1 139 ? -4.609 5.039 11.359 1 89.44 139 SER A CA 1
ATOM 1054 C C . SER A 1 139 ? -4.25 3.773 12.133 1 89.44 139 SER A C 1
ATOM 1056 O O . SER A 1 139 ? -5.059 2.85 12.234 1 89.44 139 SER A O 1
ATOM 1058 N N . PRO A 1 140 ? -3.062 3.734 12.695 1 83.94 140 PRO A N 1
ATOM 1059 C CA . PRO A 1 140 ? -2.617 2.529 13.406 1 83.94 140 PRO A CA 1
ATOM 1060 C C . PRO A 1 140 ? -3.545 2.141 14.555 1 83.94 140 PRO A C 1
ATOM 1062 O O . PRO A 1 140 ? -3.662 0.958 14.883 1 83.94 140 PRO A O 1
ATOM 1065 N N . ASP A 1 141 ? -4.18 3.041 15.188 1 83.81 141 ASP A N 1
ATOM 1066 C CA . ASP A 1 141 ? -5.074 2.754 16.297 1 83.81 141 ASP A CA 1
ATOM 1067 C C . ASP A 1 141 ? -6.5 2.51 15.805 1 83.81 141 ASP A C 1
ATOM 1069 O O . ASP A 1 141 ? -7.434 2.42 16.609 1 83.81 141 ASP A O 1
ATOM 1073 N N . ASP A 1 142 ? -6.688 2.527 14.492 1 89.88 142 ASP A N 1
ATOM 1074 C CA . ASP A 1 142 ? -7.926 2.205 13.789 1 89.88 142 ASP A CA 1
ATOM 1075 C C . ASP A 1 142 ? -8.992 3.26 14.055 1 89.88 142 ASP A C 1
ATOM 1077 O O . ASP A 1 142 ? -10.18 3.033 13.789 1 89.88 142 ASP A O 1
ATOM 1081 N N . LYS A 1 143 ? -8.617 4.488 14.469 1 92.44 143 LYS A N 1
ATOM 1082 C CA . LYS A 1 143 ? -9.617 5.465 14.898 1 92.44 143 LYS A CA 1
ATOM 1083 C C . LYS A 1 143 ? -9.906 6.473 13.789 1 92.44 143 LYS A C 1
ATOM 1085 O O . LYS A 1 143 ? -10.945 7.137 13.797 1 92.44 143 LYS A O 1
ATOM 1090 N N . ASN A 1 144 ? -8.969 6.613 12.906 1 93.75 144 ASN A N 1
ATOM 1091 C CA . ASN A 1 144 ? -9.109 7.625 11.867 1 93.75 144 ASN A CA 1
ATOM 1092 C C . ASN A 1 144 ? -8.781 7.059 10.484 1 93.75 144 ASN A C 1
ATOM 1094 O O . ASN A 1 144 ? -8.078 6.051 10.375 1 93.75 144 ASN A O 1
ATOM 1098 N N . VAL A 1 145 ? -9.32 7.703 9.43 1 94.81 145 VAL A N 1
ATOM 1099 C CA . VAL A 1 145 ? -8.984 7.457 8.031 1 94.81 145 VAL A CA 1
ATOM 1100 C C . VAL A 1 145 ? -8.469 8.742 7.387 1 94.81 145 VAL A C 1
ATOM 1102 O O . VAL A 1 145 ? -9.055 9.812 7.578 1 94.81 145 VAL A O 1
ATOM 1105 N N . ALA A 1 146 ? -7.391 8.688 6.684 1 94.06 146 ALA A N 1
ATOM 1106 C CA . ALA A 1 146 ? -6.859 9.82 5.934 1 94.06 146 ALA A CA 1
ATOM 1107 C C . ALA A 1 146 ? -6.859 9.539 4.434 1 94.06 146 ALA A C 1
ATOM 1109 O O . ALA A 1 146 ? -6.562 8.422 4.008 1 94.06 146 ALA A O 1
ATOM 1110 N N . ALA A 1 147 ? -7.184 10.492 3.648 1 94.81 147 ALA A N 1
ATOM 1111 C CA . ALA A 1 147 ? -7.141 10.398 2.191 1 94.81 147 ALA A CA 1
ATOM 1112 C C . ALA A 1 147 ? -6.699 11.719 1.569 1 94.81 147 ALA A C 1
ATOM 1114 O O . ALA A 1 147 ? -7.137 12.789 1.997 1 94.81 147 ALA A O 1
ATOM 1115 N N . GLY A 1 148 ? -5.855 11.617 0.587 1 94.38 148 GLY A N 1
ATOM 1116 C CA . GLY A 1 148 ? -5.512 12.773 -0.228 1 94.38 148 GLY A CA 1
ATOM 1117 C C . GLY A 1 148 ? -6.539 13.07 -1.304 1 94.38 148 GLY A C 1
ATOM 1118 O O . GLY A 1 148 ? -7.242 12.164 -1.767 1 94.38 148 GLY A O 1
ATOM 1119 N N . SER A 1 149 ? -6.539 14.273 -1.681 1 95.19 149 SER A N 1
ATOM 1120 C CA . SER A 1 149 ? -7.484 14.734 -2.689 1 95.19 149 SER A CA 1
ATOM 1121 C C . SER A 1 149 ? -6.77 15.422 -3.848 1 95.19 149 SER A C 1
ATOM 1123 O O . SER A 1 149 ? -5.637 15.883 -3.697 1 95.19 149 SER A O 1
ATOM 1125 N N . SER A 1 150 ? -7.449 15.484 -5.016 1 94.81 150 SER A N 1
ATOM 1126 C CA . SER A 1 150 ? -6.906 16.125 -6.207 1 94.81 150 SER A CA 1
ATOM 1127 C C . SER A 1 150 ? -6.777 17.625 -6.016 1 94.81 150 SER A C 1
ATOM 1129 O O . SER A 1 150 ? -6.008 18.281 -6.723 1 94.81 150 SER A O 1
ATOM 1131 N N . ASP A 1 151 ? -7.445 18.203 -5.043 1 92.88 151 ASP A N 1
ATOM 1132 C CA . ASP A 1 151 ? -7.395 19.641 -4.824 1 92.88 151 ASP A CA 1
ATOM 1133 C C . ASP A 1 151 ? -6.242 20.016 -3.895 1 92.88 151 ASP A C 1
ATOM 1135 O O . ASP A 1 151 ? -6.098 21.172 -3.514 1 92.88 151 ASP A O 1
ATOM 1139 N N . GLY A 1 152 ? -5.531 19.047 -3.418 1 94.5 152 GLY A N 1
ATOM 1140 C CA . GLY A 1 152 ? -4.363 19.312 -2.596 1 94.5 152 GLY A CA 1
ATOM 1141 C C . GLY A 1 152 ? -4.648 19.234 -1.108 1 94.5 152 GLY A C 1
ATOM 1142 O O . GLY A 1 152 ? -3.77 19.5 -0.287 1 94.5 152 GLY A O 1
ATOM 1143 N N . SER A 1 153 ? -5.852 18.797 -0.729 1 94.44 153 SER A N 1
ATOM 1144 C CA . SER A 1 153 ? -6.195 18.641 0.679 1 94.44 153 SER A CA 1
ATOM 1145 C C . SER A 1 153 ? -6.023 17.203 1.129 1 94.44 153 SER A C 1
ATOM 1147 O O . SER A 1 153 ? -6.086 16.281 0.312 1 94.44 153 SER A O 1
ATOM 1149 N N . VAL A 1 154 ? -5.746 17.078 2.359 1 94.56 154 VAL A N 1
ATOM 1150 C CA . VAL A 1 154 ? -5.883 15.789 3.041 1 94.56 154 VAL A CA 1
ATOM 1151 C C . VAL A 1 154 ? -7.07 15.836 3.998 1 94.56 154 VAL A C 1
ATOM 1153 O O . VAL A 1 154 ? -7.176 16.75 4.824 1 94.56 154 VAL A O 1
ATOM 1156 N N . TYR A 1 155 ? -7.922 14.922 3.848 1 95.81 155 TYR A N 1
ATOM 1157 C CA 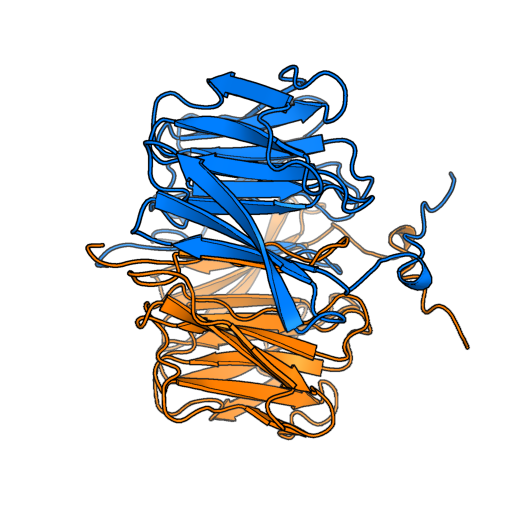. TYR A 1 155 ? -9.07 14.789 4.738 1 95.81 155 TYR A CA 1
ATOM 1158 C C . TYR A 1 155 ? -8.859 13.672 5.75 1 95.81 155 TYR A C 1
ATOM 1160 O O . TYR A 1 155 ? -8.352 12.602 5.402 1 95.81 155 TYR A O 1
ATOM 1168 N N . VAL A 1 156 ? -9.211 13.953 6.984 1 95.69 156 VAL A N 1
ATOM 1169 C CA . VAL A 1 156 ? -9.148 12.969 8.062 1 95.69 156 VAL A CA 1
ATOM 1170 C C . VAL A 1 156 ? -10.531 12.805 8.695 1 95.69 156 VAL A C 1
ATOM 1172 O O . VAL A 1 156 ? -11.148 13.789 9.102 1 95.69 156 VAL A O 1
ATOM 1175 N N . TRP A 1 157 ? -11 11.586 8.758 1 97.31 157 TRP A N 1
ATOM 1176 C CA . TRP A 1 157 ? -12.297 11.266 9.336 1 97.31 157 TRP A CA 1
ATOM 1177 C C . TRP A 1 157 ? -12.148 10.406 10.586 1 97.31 157 TRP A C 1
ATOM 1179 O O . TRP A 1 157 ? -11.219 9.602 10.688 1 97.31 157 TRP A O 1
ATOM 1189 N N . SER A 1 158 ? -13.102 10.586 11.516 1 96.5 158 SER A N 1
ATOM 1190 C CA . SER A 1 158 ? -13.305 9.57 12.539 1 96.5 158 SER A CA 1
ATOM 1191 C C . SER A 1 158 ? -13.867 8.281 11.938 1 96.5 158 SER A C 1
ATOM 1193 O O . SER A 1 158 ? -14.898 8.312 11.258 1 96.5 158 SER A O 1
ATOM 1195 N N . ALA A 1 159 ? -13.227 7.172 12.18 1 96.38 159 ALA A N 1
ATOM 1196 C CA . ALA A 1 159 ? -13.688 5.91 11.609 1 96.38 159 ALA A CA 1
ATOM 1197 C C . ALA A 1 159 ? -15.016 5.48 12.219 1 96.38 159 ALA A C 1
ATOM 1199 O O . ALA A 1 159 ? -15.875 4.926 11.531 1 96.38 159 ALA A O 1
ATOM 1200 N N . SER A 1 160 ? -15.172 5.742 13.469 1 95.19 160 SER A N 1
ATOM 1201 C CA . SER A 1 160 ? -16.359 5.273 14.172 1 95.19 160 SER A CA 1
ATOM 1202 C C . SER A 1 160 ? -17.547 6.195 13.93 1 95.19 160 SER A C 1
ATOM 1204 O O . SER A 1 160 ? -18.688 5.727 13.797 1 95.19 160 SER A O 1
ATOM 1206 N N . LYS A 1 161 ? -17.297 7.52 13.766 1 95.88 161 LYS A N 1
ATOM 1207 C CA . LYS A 1 161 ? -18.391 8.477 13.664 1 95.88 161 LYS A CA 1
ATOM 1208 C C . LYS A 1 161 ? -18.641 8.883 12.211 1 95.88 161 LYS A C 1
ATOM 1210 O O . LYS A 1 161 ? -19.734 9.328 11.867 1 95.88 161 LYS A O 1
ATOM 1215 N N . GLY A 1 162 ? -17.625 8.875 11.453 1 96.25 162 GLY A N 1
ATOM 1216 C CA . GLY A 1 162 ? -17.734 9.242 10.047 1 96.25 162 GLY A CA 1
ATOM 1217 C C . GLY A 1 162 ? -17.578 10.727 9.805 1 96.25 162 GLY A C 1
ATOM 1218 O O . GLY A 1 162 ? -17.547 11.18 8.656 1 96.25 162 GLY A O 1
ATOM 1219 N N . ASP A 1 163 ? -17.391 11.477 10.875 1 96.44 163 ASP A N 1
ATOM 1220 C CA . ASP A 1 163 ? -17.25 12.93 10.727 1 96.44 163 ASP A CA 1
ATOM 1221 C C . ASP A 1 163 ? -15.82 13.312 10.367 1 96.44 163 ASP A C 1
ATOM 1223 O O . ASP A 1 163 ? -14.875 12.586 10.703 1 96.44 163 ASP A O 1
ATOM 1227 N N . ILE A 1 164 ? -15.695 14.453 9.703 1 95.75 164 ILE A N 1
ATOM 1228 C CA . ILE A 1 164 ? -14.383 15.016 9.422 1 95.75 164 ILE A CA 1
ATOM 1229 C C . ILE A 1 164 ? -13.758 15.539 10.711 1 95.75 164 ILE A C 1
ATOM 1231 O O . ILE A 1 164 ? -14.352 16.359 11.414 1 95.75 164 ILE A O 1
ATOM 1235 N N . VAL A 1 165 ? -12.641 15.047 11.016 1 94.5 165 VAL A N 1
ATOM 1236 C CA . VAL A 1 165 ? -11.859 15.477 12.164 1 94.5 165 VAL A CA 1
ATOM 1237 C C . VAL A 1 165 ? -10.977 16.672 11.781 1 94.5 165 VAL A C 1
ATOM 1239 O O . VAL A 1 165 ? -10.789 17.594 12.57 1 94.5 165 VAL A O 1
ATOM 1242 N N . SER A 1 166 ? -10.445 16.609 10.562 1 93.44 166 SER A N 1
ATOM 1243 C CA . SER A 1 166 ? -9.555 17.656 10.078 1 93.44 166 SER A CA 1
ATOM 1244 C C . SER A 1 166 ? -9.539 17.703 8.555 1 93.44 166 SER A C 1
ATOM 1246 O O . SER A 1 166 ? -9.695 16.688 7.895 1 93.44 166 SER A O 1
ATOM 1248 N N . THR A 1 167 ? -9.477 18.891 8.047 1 94 167 THR A N 1
ATOM 1249 C CA . THR A 1 167 ? -9.133 19.141 6.648 1 94 167 THR A CA 1
ATOM 1250 C C . THR A 1 167 ? -7.816 19.906 6.543 1 94 167 THR A C 1
ATOM 1252 O O . THR A 1 167 ? -7.734 21.062 6.953 1 94 167 THR A O 1
ATOM 1255 N N . LEU A 1 168 ? -6.867 19.312 5.988 1 90.75 168 LEU A N 1
ATOM 1256 C CA . LEU A 1 168 ? -5.516 19.859 5.895 1 90.75 168 LEU A CA 1
ATOM 1257 C C . LEU A 1 168 ? -5.246 20.406 4.496 1 90.75 168 LEU A C 1
ATOM 1259 O O . LEU A 1 168 ? -5.023 19.641 3.555 1 90.75 168 LEU A O 1
ATOM 1263 N N . LYS A 1 169 ? -5.262 21.719 4.379 1 90.44 169 LYS A N 1
ATOM 1264 C CA . LYS A 1 169 ? -5.309 22.391 3.078 1 90.44 169 LYS A CA 1
ATOM 1265 C C . LYS A 1 169 ? -4.043 23.203 2.826 1 90.44 169 LYS A C 1
ATOM 1267 O O . LYS A 1 169 ? -4.035 24.422 3.002 1 90.44 169 LYS A O 1
ATOM 1272 N N . GLU A 1 170 ? -2.939 22.531 2.457 1 88.88 170 GLU A N 1
ATOM 1273 C CA . GLU A 1 170 ? -1.777 23.391 2.273 1 88.88 170 GLU A CA 1
ATOM 1274 C C . GLU A 1 170 ? -0.988 23 1.027 1 88.88 170 GLU A C 1
ATOM 1276 O O . GLU A 1 170 ? -0.098 23.734 0.591 1 88.88 170 GLU A O 1
ATOM 1281 N N . HIS A 1 171 ? -1.265 21.906 0.446 1 93.56 171 HIS A N 1
ATOM 1282 C CA . HIS A 1 171 ? -0.65 21.625 -0.848 1 93.56 171 HIS A CA 1
ATOM 1283 C C . HIS A 1 171 ? -1.316 22.438 -1.956 1 93.56 171 HIS A C 1
ATOM 1285 O O . HIS A 1 171 ? -2.504 22.75 -1.869 1 93.56 171 HIS A O 1
ATOM 1291 N N . THR A 1 172 ? -0.578 22.766 -3.059 1 95 172 THR A N 1
ATOM 1292 C CA . THR A 1 172 ? -1.125 23.562 -4.145 1 95 172 THR A CA 1
ATOM 1293 C C . THR A 1 172 ? -1.417 22.703 -5.367 1 95 172 THR A C 1
ATOM 1295 O O . THR A 1 172 ? -1.763 23.219 -6.43 1 95 172 THR A O 1
ATOM 1298 N N . SER A 1 173 ? -1.198 21.469 -5.273 1 95.12 173 SER A N 1
ATOM 1299 C CA . SER A 1 173 ? -1.5 20.5 -6.316 1 95.12 173 SER A CA 1
ATOM 1300 C C . SER A 1 173 ? -2.006 19.188 -5.727 1 95.12 173 SER A C 1
ATOM 1302 O O . SER A 1 173 ? -2.051 19.031 -4.504 1 95.12 173 SER A O 1
ATOM 1304 N N . SER A 1 174 ? -2.395 18.281 -6.594 1 93.69 174 SER A N 1
ATOM 1305 C CA . SER A 1 174 ? -2.961 17 -6.203 1 93.69 174 SER A CA 1
ATOM 1306 C C . SER A 1 174 ? -2.012 16.219 -5.289 1 93.69 174 SER A C 1
ATOM 1308 O O . SER A 1 174 ? -0.802 16.203 -5.523 1 93.69 174 SER A O 1
ATOM 1310 N N . ILE A 1 175 ? -2.621 15.594 -4.293 1 91.88 175 ILE A N 1
ATOM 1311 C CA . ILE A 1 175 ? -1.859 14.75 -3.377 1 91.88 175 ILE A CA 1
ATOM 1312 C C . ILE A 1 175 ? -1.386 13.492 -4.102 1 91.88 175 ILE A C 1
ATOM 1314 O O . ILE A 1 175 ? -2.164 12.844 -4.805 1 91.88 175 ILE A O 1
ATOM 1318 N N . LEU A 1 176 ? -0.139 13.211 -3.939 1 87.62 176 LEU A N 1
ATOM 1319 C CA . LEU A 1 176 ? 0.433 12.008 -4.543 1 87.62 176 LEU A CA 1
ATOM 1320 C C . LEU A 1 176 ? 0.36 10.828 -3.578 1 87.62 176 LEU A C 1
ATOM 1322 O O . LEU A 1 176 ? 0.024 9.711 -3.98 1 87.62 176 LEU A O 1
ATOM 1326 N N . CYS A 1 177 ? 0.646 11.055 -2.322 1 87.94 177 CYS A N 1
ATOM 1327 C CA . CYS A 1 177 ? 0.612 9.992 -1.32 1 87.94 177 CYS A CA 1
ATOM 1328 C C . CYS A 1 177 ? 0.562 10.57 0.087 1 87.94 177 CYS A C 1
ATOM 1330 O O . CYS A 1 177 ? 0.909 11.734 0.296 1 87.94 177 CYS A O 1
ATOM 1332 N N . CYS A 1 178 ? -0.012 9.805 1.016 1 89.38 178 CYS A N 1
ATOM 1333 C CA . CYS A 1 178 ? -0.057 10.125 2.438 1 89.38 178 CYS A CA 1
ATOM 1334 C C . CYS A 1 178 ? 0.24 8.891 3.283 1 89.38 178 CYS A C 1
ATOM 1336 O O . CYS A 1 178 ? 0.04 7.762 2.834 1 89.38 178 CYS A O 1
ATOM 1338 N N . ALA A 1 179 ? 0.747 9.102 4.453 1 89.25 179 ALA A N 1
ATOM 1339 C CA . ALA A 1 179 ? 1.041 8.008 5.375 1 89.25 179 ALA A CA 1
ATOM 1340 C C . ALA A 1 179 ? 0.87 8.453 6.824 1 89.25 179 ALA A C 1
ATOM 1342 O O . ALA A 1 179 ? 1.102 9.617 7.156 1 89.25 179 ALA A O 1
ATOM 1343 N N . TRP A 1 180 ? 0.433 7.5 7.699 1 86.75 180 TRP A N 1
ATOM 1344 C CA . TRP A 1 180 ? 0.401 7.719 9.141 1 86.75 180 TRP A CA 1
ATOM 1345 C C . TRP A 1 180 ? 1.754 7.402 9.773 1 86.75 180 TRP A C 1
ATOM 1347 O O . TRP A 1 180 ? 2.469 6.512 9.305 1 86.75 180 TRP A O 1
ATOM 1357 N N . SER A 1 181 ? 1.907 8.211 10.773 1 79.44 181 SER A N 1
ATOM 1358 C CA . SER A 1 181 ? 3.02 7.785 11.617 1 79.44 181 SER A CA 1
ATOM 1359 C C . SER A 1 181 ? 2.686 6.496 12.359 1 79.44 181 SER A C 1
ATOM 1361 O O . SER A 1 181 ? 1.52 6.23 12.664 1 79.44 181 SER A O 1
ATOM 1363 N N . GLY A 1 182 ? 3.635 5.742 12.438 1 62.78 182 GLY A N 1
ATOM 1364 C CA . GLY A 1 182 ? 3.477 4.438 13.055 1 62.78 182 GLY A CA 1
ATOM 1365 C C . GLY A 1 182 ? 3.479 3.297 12.055 1 62.78 182 GLY A C 1
ATOM 1366 O O . GLY A 1 182 ? 3.67 3.518 10.859 1 62.78 182 GLY A O 1
ATOM 1367 N N . LEU A 1 183 ? 3.539 2.109 12.422 1 54.62 183 LEU A N 1
ATOM 1368 C CA . LEU A 1 183 ? 3.68 0.946 11.555 1 54.62 183 LEU A CA 1
ATOM 1369 C C . LEU A 1 183 ? 2.562 0.904 10.516 1 54.62 183 LEU A C 1
ATOM 1371 O O . LEU A 1 183 ? 1.74 -0.015 10.516 1 54.62 183 LEU A O 1
ATOM 1375 N N . GLY A 1 184 ? 2.191 2.197 10.258 1 47.78 184 GLY A N 1
ATOM 1376 C CA . GLY A 1 184 ? 1.101 2.18 9.297 1 47.78 184 GLY A CA 1
ATOM 1377 C C . GLY A 1 184 ? 1.559 1.89 7.883 1 47.78 184 GLY A C 1
ATOM 1378 O O . GLY A 1 184 ? 2.758 1.911 7.594 1 47.78 184 GLY A O 1
ATOM 1379 N N . ARG A 1 185 ? 0.761 1.305 7.055 1 46.19 185 ARG A N 1
ATOM 1380 C CA . ARG A 1 185 ? 0.93 0.983 5.641 1 46.19 185 ARG A CA 1
ATOM 1381 C C . ARG A 1 185 ? 1.006 2.25 4.797 1 46.19 185 ARG A C 1
ATOM 1383 O O . ARG A 1 185 ? 0.251 3.199 5.02 1 46.19 185 ARG A O 1
ATOM 1390 N N . PRO A 1 186 ? 2.08 2.406 3.961 1 42.81 186 PRO A N 1
ATOM 1391 C CA . PRO A 1 186 ? 2.16 3.617 3.143 1 42.81 186 PRO A CA 1
ATOM 1392 C C . PRO A 1 186 ? 0.964 3.779 2.209 1 42.81 186 PRO A C 1
ATOM 1394 O O . PRO A 1 186 ? 0.367 2.785 1.785 1 42.81 186 PRO A O 1
ATOM 1397 N N . LEU A 1 187 ? 0.488 5.043 2.021 1 39.94 187 LEU A N 1
ATOM 1398 C CA . LEU A 1 187 ? -0.499 5.457 1.03 1 39.94 187 LEU A CA 1
ATOM 1399 C C . LEU A 1 187 ? 0.152 5.652 -0.335 1 39.94 187 LEU A C 1
ATOM 1401 O O . LEU A 1 187 ? 1.296 6.102 -0.424 1 39.94 187 LEU A O 1
ATOM 1405 N N . ALA A 1 188 ? -0.245 4.945 -1.404 1 40.78 188 ALA A N 1
ATOM 1406 C CA . ALA A 1 188 ? 0.196 5.281 -2.756 1 40.78 188 ALA A CA 1
ATOM 1407 C C . ALA A 1 188 ? -0.688 6.367 -3.365 1 40.78 188 ALA A C 1
ATOM 1409 O O . ALA A 1 188 ? -1.891 6.418 -3.1 1 40.78 188 ALA A O 1
ATOM 1410 N N . SER A 1 189 ? -0.069 7.734 -3.609 1 34.72 189 SER A N 1
ATOM 1411 C CA . SER A 1 189 ? -0.913 8.688 -4.324 1 34.72 189 SER A CA 1
ATOM 1412 C C . SER A 1 189 ? -0.603 8.688 -5.82 1 34.72 189 SER A C 1
ATOM 1414 O O . SER A 1 189 ? 0.54 8.453 -6.223 1 34.72 189 SER A O 1
ATOM 1416 N N . ALA A 1 190 ? -1.487 8.234 -6.773 1 36.88 190 ALA A N 1
ATOM 1417 C CA . ALA A 1 190 ? -1.345 8.242 -8.227 1 36.88 190 ALA A CA 1
ATOM 1418 C C . ALA A 1 190 ? -1.648 9.625 -8.797 1 36.88 190 ALA A C 1
ATOM 1420 O O . ALA A 1 190 ? -2.684 10.219 -8.484 1 36.88 190 ALA A O 1
ATOM 1421 N N . ASP A 1 191 ? -0.841 10.531 -8.766 1 36.09 191 ASP A N 1
ATOM 1422 C CA . ASP A 1 191 ? -1.483 11.641 -9.453 1 36.09 191 ASP A CA 1
ATOM 1423 C C . ASP A 1 191 ? -1.419 11.469 -10.969 1 36.09 191 ASP A C 1
ATOM 1425 O O . ASP A 1 191 ? -0.763 10.547 -11.461 1 36.09 191 ASP A O 1
ATOM 1429 N N . LYS A 1 192 ? -1.328 12.656 -11.867 1 36.56 192 LYS A N 1
ATOM 1430 C CA . LYS A 1 192 ? -2.088 13.141 -13.016 1 36.56 192 LYS A CA 1
ATOM 1431 C C . LYS A 1 192 ? -1.729 12.367 -14.281 1 36.56 192 LYS A C 1
ATOM 1433 O O . LYS A 1 192 ? -2.598 12.078 -15.102 1 36.56 192 LYS A O 1
ATOM 1438 N N . ASN A 1 193 ? -0.577 12.336 -15.086 1 35.09 193 ASN A N 1
ATOM 1439 C CA . ASN A 1 193 ? -0.525 11.852 -16.453 1 35.09 193 ASN A CA 1
ATOM 1440 C C . ASN A 1 193 ? -0.036 10.406 -16.516 1 35.09 193 ASN A C 1
ATOM 1442 O O . ASN A 1 193 ? 0.34 9.922 -17.594 1 35.09 193 ASN A O 1
ATOM 1446 N N . GLY A 1 194 ? -0.597 9.445 -15.906 1 30.55 194 GLY A N 1
ATOM 1447 C CA . GLY A 1 194 ? -0.306 8.062 -16.25 1 30.55 194 GLY A CA 1
ATOM 1448 C C . GLY A 1 194 ? 1.14 7.84 -16.656 1 30.55 194 GLY A C 1
ATOM 1449 O O . GLY A 1 194 ? 1.799 8.758 -17.156 1 30.55 194 GLY A O 1
ATOM 1450 N N . ASP B 1 1 ? 13.031 -17.094 20.797 1 27.33 1 ASP B N 1
ATOM 1451 C CA . ASP B 1 1 ? 12.695 -16.516 19.5 1 27.33 1 ASP B CA 1
ATOM 1452 C C . ASP B 1 1 ? 11.688 -15.375 19.641 1 27.33 1 ASP B C 1
ATOM 1454 O O . ASP B 1 1 ? 10.539 -15.602 20.031 1 27.33 1 ASP B O 1
ATOM 1458 N N . LYS B 1 2 ? 12.203 -14.227 20.109 1 31.92 2 LYS B N 1
ATOM 1459 C CA . LYS B 1 2 ? 11.438 -13.086 20.594 1 31.92 2 LYS B CA 1
ATOM 1460 C C . LYS B 1 2 ? 10.469 -12.578 19.531 1 31.92 2 LYS B C 1
ATOM 1462 O O . LYS B 1 2 ? 10.875 -12.25 18.422 1 31.92 2 LYS B O 1
ATOM 1467 N N . VAL B 1 3 ? 9.281 -13.164 19.594 1 37.78 3 VAL B N 1
ATOM 1468 C CA . VAL B 1 3 ? 8.133 -12.648 18.859 1 37.78 3 VAL B CA 1
ATOM 1469 C C . VAL B 1 3 ? 8.133 -11.117 18.906 1 37.78 3 VAL B C 1
ATOM 1471 O O . VAL B 1 3 ? 8.125 -10.531 20 1 37.78 3 VAL B O 1
ATOM 1474 N N . CYS B 1 4 ? 8.797 -10.523 18.031 1 40.25 4 CYS B N 1
ATOM 1475 C CA . CYS B 1 4 ? 8.766 -9.062 18.062 1 40.25 4 CYS B CA 1
ATOM 1476 C C . CYS B 1 4 ? 7.348 -8.547 17.844 1 40.25 4 CYS B C 1
ATOM 1478 O O . CYS B 1 4 ? 6.777 -8.727 16.766 1 40.25 4 CYS B O 1
ATOM 1480 N N . ALA B 1 5 ? 6.504 -8.75 18.891 1 46.44 5 ALA B N 1
ATOM 1481 C CA . ALA B 1 5 ? 5.18 -8.133 18.875 1 46.44 5 ALA B CA 1
ATOM 1482 C C . ALA B 1 5 ? 5.281 -6.617 18.75 1 46.44 5 ALA B C 1
ATOM 1484 O O . ALA B 1 5 ? 6.152 -5.992 19.359 1 46.44 5 ALA B O 1
ATOM 1485 N N . VAL B 1 6 ? 4.879 -6.25 17.562 1 49.06 6 VAL B N 1
ATOM 1486 C CA . VAL B 1 6 ? 4.785 -4.797 17.469 1 49.06 6 VAL B CA 1
ATOM 1487 C C . VAL B 1 6 ? 3.689 -4.289 18.406 1 49.06 6 VAL B C 1
ATOM 1489 O O . VAL B 1 6 ? 2.557 -4.773 18.359 1 49.06 6 VAL B O 1
ATOM 1492 N N . ASP B 1 7 ? 4.105 -3.711 19.531 1 50.31 7 ASP B N 1
ATOM 1493 C CA . ASP B 1 7 ? 3.164 -3.086 20.453 1 50.31 7 ASP B CA 1
ATOM 1494 C C . ASP B 1 7 ? 2.549 -1.829 19.828 1 50.31 7 ASP B C 1
ATOM 1496 O O . ASP B 1 7 ? 3.162 -0.761 19.844 1 50.31 7 ASP B O 1
ATOM 1500 N N . VAL B 1 8 ? 1.394 -2.016 19.125 1 53.75 8 VAL B N 1
ATOM 1501 C CA . VAL B 1 8 ? 0.695 -0.958 18.406 1 53.75 8 VAL B CA 1
ATOM 1502 C C . VAL B 1 8 ? 0.309 0.16 19.375 1 53.75 8 VAL B C 1
ATOM 1504 O O . VAL B 1 8 ? 0.074 1.296 18.953 1 53.75 8 VAL B O 1
ATOM 1507 N N . SER B 1 9 ? 0.161 -0.207 20.625 1 51.22 9 SER B N 1
ATOM 1508 C CA . SER B 1 9 ? -0.201 0.833 21.578 1 51.22 9 SER B CA 1
ATOM 1509 C C . SER B 1 9 ? 0.865 1.922 21.641 1 51.22 9 SER B C 1
ATOM 1511 O O . SER B 1 9 ? 0.596 3.035 22.094 1 51.22 9 SER B O 1
ATOM 1513 N N . LYS B 1 10 ? 1.958 1.562 21.188 1 57.97 10 LYS B N 1
ATOM 1514 C CA . LYS B 1 10 ? 3.082 2.486 21.281 1 57.97 10 LYS B CA 1
ATOM 1515 C C . LYS B 1 10 ? 3.246 3.291 20 1 57.97 10 LYS B C 1
ATOM 1517 O O . LYS B 1 10 ? 4.105 4.172 19.922 1 57.97 10 LYS B O 1
ATOM 1522 N N . VAL B 1 11 ? 2.246 2.85 19.156 1 63.31 11 VAL B N 1
ATOM 1523 C CA . VAL B 1 11 ? 2.418 3.529 17.875 1 63.31 11 VAL B CA 1
ATOM 1524 C C . VAL B 1 11 ? 1.56 4.789 17.828 1 63.31 11 VAL B C 1
ATOM 1526 O O . VAL B 1 11 ? 0.362 4.742 18.125 1 63.31 11 VAL B O 1
ATOM 1529 N N . SER B 1 12 ? 2.225 5.867 17.625 1 74.38 12 SER B N 1
ATOM 1530 C CA . SER B 1 12 ? 1.528 7.148 17.594 1 74.38 12 SER B CA 1
ATOM 1531 C C . SER B 1 12 ? 0.775 7.34 16.281 1 74.38 12 SER B C 1
ATOM 1533 O O . SER B 1 12 ? 1.272 6.973 15.219 1 74.38 12 SER B O 1
ATOM 1535 N N . SER B 1 13 ? -0.464 7.727 16.359 1 82.31 13 SER B N 1
ATOM 1536 C CA . SER B 1 13 ? -1.276 8.125 15.211 1 82.31 13 SER B CA 1
ATOM 1537 C C . SER B 1 13 ? -1.396 9.641 15.125 1 82.31 13 SER B C 1
ATOM 1539 O O . SER B 1 13 ? -2.326 10.156 14.5 1 82.31 13 SER B O 1
ATOM 1541 N N . ARG B 1 14 ? -0.391 10.242 15.664 1 87.62 14 ARG B N 1
ATOM 1542 C CA . ARG B 1 14 ? -0.479 11.695 15.812 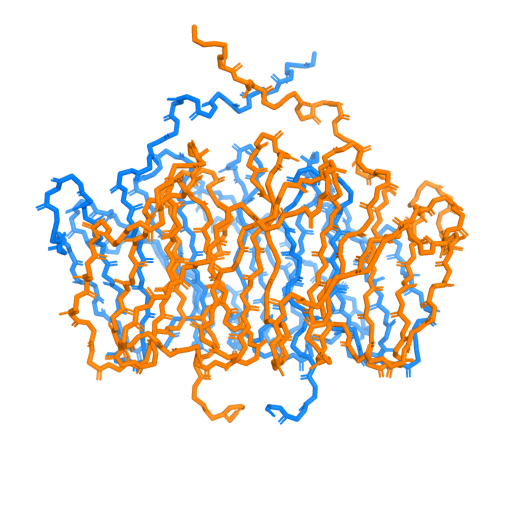1 87.62 14 ARG B CA 1
ATOM 1543 C C . ARG B 1 14 ? -0.167 12.406 14.5 1 87.62 14 ARG B C 1
ATOM 1545 O O . ARG B 1 14 ? -0.684 13.492 14.234 1 87.62 14 ARG B O 1
ATOM 1552 N N . HIS B 1 15 ? 0.598 11.852 13.703 1 91.56 15 HIS B N 1
ATOM 1553 C CA . HIS B 1 15 ? 1.062 12.57 12.523 1 91.56 15 HIS B CA 1
ATOM 1554 C C . HIS B 1 15 ? 0.619 11.867 11.242 1 91.56 15 HIS B C 1
ATOM 1556 O O . HIS B 1 15 ? 0.55 10.641 11.195 1 91.56 15 HIS B O 1
ATOM 1562 N N . VAL B 1 16 ? 0.299 12.727 10.281 1 91.88 16 VAL B N 1
ATOM 1563 C CA . VAL B 1 16 ? 0.14 12.328 8.891 1 91.88 16 VAL B CA 1
ATOM 1564 C C . VAL B 1 16 ? 1.146 13.078 8.016 1 91.88 16 VAL B C 1
ATOM 1566 O O . VAL B 1 16 ? 1.434 14.25 8.266 1 91.88 16 VAL B O 1
ATOM 1569 N N . VAL B 1 17 ? 1.712 12.383 7.062 1 93.88 17 VAL B N 1
ATOM 1570 C CA . VAL B 1 17 ? 2.578 13.031 6.082 1 93.88 17 VAL B CA 1
ATOM 1571 C C . VAL B 1 17 ? 1.96 12.914 4.691 1 93.88 17 VAL B C 1
ATOM 1573 O O . VAL B 1 17 ? 1.343 11.898 4.363 1 93.88 17 VAL B O 1
ATOM 1576 N N . SER B 1 18 ? 2.029 13.961 3.936 1 93.88 18 SER B N 1
ATOM 1577 C CA . SER B 1 18 ? 1.515 13.961 2.568 1 93.88 18 SER B CA 1
ATOM 1578 C C . SER B 1 18 ? 2.523 14.562 1.599 1 93.88 18 SER B C 1
ATOM 1580 O O . SER B 1 18 ? 3.238 15.508 1.945 1 93.88 18 SER B O 1
ATOM 1582 N N . ALA B 1 19 ? 2.611 13.992 0.407 1 95.06 19 ALA B N 1
ATOM 1583 C CA . ALA B 1 19 ? 3.359 14.531 -0.723 1 95.06 19 ALA B CA 1
ATOM 1584 C C . ALA B 1 19 ? 2.428 14.906 -1.871 1 95.06 19 ALA B C 1
ATOM 1586 O O . ALA B 1 19 ? 1.428 14.227 -2.115 1 95.06 19 ALA B O 1
ATOM 1587 N N . ALA B 1 20 ? 2.783 15.938 -2.57 1 95.12 20 ALA B N 1
ATOM 1588 C CA . ALA B 1 20 ? 1.942 16.422 -3.666 1 95.12 20 ALA B CA 1
ATOM 1589 C C . ALA B 1 20 ? 2.781 16.75 -4.895 1 95.12 20 ALA B C 1
ATOM 1591 O O . ALA B 1 20 ? 4.012 16.766 -4.828 1 95.12 20 ALA B O 1
ATOM 1592 N N . TYR B 1 21 ? 2.084 16.969 -6.008 1 94.81 21 TYR B N 1
ATOM 1593 C CA . TYR B 1 21 ? 2.74 17.281 -7.277 1 94.81 21 TYR B CA 1
ATOM 1594 C C . TYR B 1 21 ? 3.373 18.672 -7.246 1 94.81 21 TYR B C 1
ATOM 1596 O O . TYR B 1 21 ? 4.109 19.031 -8.164 1 94.81 21 TYR B O 1
ATOM 1604 N N . ASP B 1 22 ? 3.178 19.469 -6.215 1 95.56 22 ASP B N 1
ATOM 1605 C CA . ASP B 1 22 ? 3.828 20.766 -6.07 1 95.56 22 ASP B CA 1
ATOM 1606 C C . ASP B 1 22 ? 5.234 20.609 -5.488 1 95.56 22 ASP B C 1
ATOM 1608 O O . ASP B 1 22 ? 5.871 21.609 -5.125 1 95.56 22 ASP B O 1
ATOM 1612 N N . ARG B 1 23 ? 5.648 19.406 -5.309 1 96.25 23 ARG B N 1
ATOM 1613 C CA . ARG B 1 23 ? 6.988 19.031 -4.863 1 96.25 23 ARG B CA 1
ATOM 1614 C C . ARG B 1 23 ? 7.215 19.422 -3.408 1 96.25 23 ARG B C 1
ATOM 1616 O O . ARG B 1 23 ? 8.312 19.828 -3.033 1 96.25 23 ARG B O 1
ATOM 1623 N N . THR B 1 24 ? 6.129 19.25 -2.631 1 96.38 24 THR B N 1
ATOM 1624 C CA . THR B 1 24 ? 6.262 19.422 -1.188 1 96.38 24 THR B CA 1
ATOM 1625 C C . THR B 1 24 ? 5.832 18.141 -0.456 1 96.38 24 THR B C 1
ATOM 1627 O O . THR B 1 24 ? 4.98 17.406 -0.942 1 96.38 24 THR B O 1
ATOM 1630 N N . ILE B 1 25 ? 6.48 17.953 0.603 1 96.62 25 ILE B N 1
ATOM 1631 C CA . ILE B 1 25 ? 6.043 17.031 1.645 1 96.62 25 ILE B CA 1
ATOM 1632 C C . ILE B 1 25 ? 5.617 17.812 2.883 1 96.62 25 ILE B C 1
ATOM 1634 O O . ILE B 1 25 ? 6.352 18.688 3.355 1 96.62 25 ILE B O 1
ATOM 1638 N N . LYS B 1 26 ? 4.473 17.531 3.377 1 96.19 26 LYS B N 1
ATOM 1639 C CA . LYS B 1 26 ? 3.973 18.234 4.559 1 96.19 26 LYS B CA 1
ATOM 1640 C C . LYS B 1 26 ? 3.727 17.266 5.707 1 96.19 26 LYS B C 1
ATOM 1642 O O . LYS B 1 26 ? 3.156 16.188 5.508 1 96.19 26 LYS B O 1
ATOM 1647 N N . VAL B 1 27 ? 4.215 17.641 6.848 1 95.44 27 VAL B N 1
ATOM 1648 C CA . VAL B 1 27 ? 3.996 16.891 8.086 1 95.44 27 VAL B CA 1
ATOM 1649 C C . VAL B 1 27 ? 2.891 17.562 8.898 1 95.44 27 VAL B C 1
ATOM 1651 O O . VAL B 1 27 ? 3.012 18.734 9.289 1 95.44 27 VAL B O 1
ATOM 1654 N N . TRP B 1 28 ? 1.867 16.797 9.227 1 94.44 28 TRP B N 1
ATOM 1655 C CA . TRP B 1 28 ? 0.703 17.328 9.93 1 94.44 28 TRP B CA 1
ATOM 1656 C C . TRP B 1 28 ? 0.623 16.766 11.344 1 94.44 28 TRP B C 1
ATOM 1658 O O . TRP B 1 28 ? 0.764 15.555 11.547 1 94.44 28 TRP B O 1
ATOM 1668 N N . ASP B 1 29 ? 0.455 17.594 12.312 1 92.12 29 ASP B N 1
ATOM 1669 C CA . ASP B 1 29 ? 0.121 17.219 13.68 1 92.12 29 ASP B CA 1
ATOM 1670 C C . ASP B 1 29 ? -1.387 17.281 13.914 1 92.12 29 ASP B C 1
ATOM 1672 O O . ASP B 1 29 ? -1.969 18.359 13.969 1 92.12 29 ASP B O 1
ATOM 1676 N N . LEU B 1 30 ? -1.997 16.172 14.117 1 89.75 30 LEU B N 1
ATOM 1677 C CA . LEU B 1 30 ? -3.453 16.109 14.164 1 89.75 30 LEU B CA 1
ATOM 1678 C C . LEU B 1 30 ? -3.98 16.641 15.5 1 89.75 30 LEU B C 1
ATOM 1680 O O . LEU B 1 30 ? -5.141 17.031 15.594 1 89.75 30 LEU B O 1
ATOM 1684 N N . LEU B 1 31 ? -3.152 16.484 16.484 1 86.81 31 LEU B N 1
ATOM 1685 C CA . LEU B 1 31 ? -3.547 17.062 17.766 1 86.81 31 LEU B CA 1
ATOM 1686 C C . LEU B 1 31 ? -3.561 18.578 17.703 1 86.81 31 LEU B C 1
ATOM 1688 O O . LEU B 1 31 ? -4.461 19.234 18.25 1 86.81 31 LEU B O 1
ATOM 1692 N N . LYS B 1 32 ? -2.621 19.141 16.969 1 87.25 32 LYS B N 1
ATOM 1693 C CA . LYS B 1 32 ? -2.555 20.594 16.797 1 87.25 32 LYS B CA 1
ATOM 1694 C C . LYS B 1 32 ? -3.486 21.062 15.68 1 87.25 32 LYS B C 1
ATOM 1696 O O . LYS B 1 32 ? -3.949 22.203 15.695 1 87.25 32 LYS B O 1
ATOM 1701 N N . GLY B 1 33 ? -3.648 20.25 14.688 1 85.25 33 GLY B N 1
ATOM 1702 C CA . GLY B 1 33 ? -4.582 20.531 13.602 1 85.25 33 GLY B CA 1
ATOM 1703 C C . GLY B 1 33 ? -3.959 21.312 12.461 1 85.25 33 GLY B C 1
ATOM 1704 O O . GLY B 1 33 ? -4.664 21.969 11.695 1 85.25 33 GLY B O 1
ATOM 1705 N N . TYR B 1 34 ? -2.635 21.375 12.453 1 88.12 34 TYR B N 1
ATOM 1706 C CA . TYR B 1 34 ? -2.021 22.125 11.359 1 88.12 34 TYR B CA 1
ATOM 1707 C C . TYR B 1 34 ? -0.727 21.469 10.906 1 88.12 34 TYR B C 1
ATOM 1709 O O . TYR B 1 34 ? -0.269 20.5 11.508 1 88.12 34 TYR B O 1
ATOM 1717 N N . CYS B 1 35 ? -0.186 21.953 9.82 1 93.06 35 CYS B N 1
ATOM 1718 C CA . CYS B 1 35 ? 1.079 21.516 9.242 1 93.06 35 CYS B CA 1
ATOM 1719 C C . CYS B 1 35 ? 2.258 22 10.078 1 93.06 35 CYS B C 1
ATOM 1721 O O . CYS B 1 35 ? 2.422 23.203 10.289 1 93.06 35 CYS B O 1
ATOM 1723 N N . ILE B 1 36 ? 3.062 21.125 10.531 1 93.38 36 ILE B N 1
ATOM 1724 C CA . ILE B 1 36 ? 4.145 21.531 11.422 1 93.38 36 ILE B CA 1
ATOM 1725 C C . ILE B 1 36 ? 5.441 21.672 10.625 1 93.38 36 ILE B C 1
ATOM 1727 O O . ILE B 1 36 ? 6.398 22.281 11.094 1 93.38 36 ILE B O 1
ATOM 1731 N N . ASN B 1 37 ? 5.508 21.094 9.484 1 94.62 37 ASN B N 1
ATOM 1732 C CA . ASN B 1 37 ? 6.68 21.234 8.625 1 94.62 37 ASN B CA 1
ATOM 1733 C C . ASN B 1 37 ? 6.316 21.062 7.148 1 94.62 37 ASN B C 1
ATOM 1735 O O . ASN B 1 37 ? 5.434 20.281 6.809 1 94.62 37 ASN B O 1
ATOM 1739 N N . THR B 1 38 ? 6.949 21.844 6.348 1 96.44 38 THR B N 1
ATOM 1740 C CA . THR B 1 38 ? 6.902 21.719 4.895 1 96.44 38 THR B CA 1
ATOM 1741 C C . THR B 1 38 ? 8.297 21.484 4.328 1 96.44 38 THR B C 1
ATOM 1743 O O . THR B 1 38 ? 9.195 22.312 4.52 1 96.44 38 THR B O 1
ATOM 1746 N N . ILE B 1 39 ? 8.477 20.391 3.721 1 96.5 39 ILE B N 1
ATOM 1747 C CA . ILE B 1 39 ? 9.734 20.047 3.064 1 96.5 39 ILE B CA 1
ATOM 1748 C C . ILE B 1 39 ? 9.609 20.266 1.559 1 96.5 39 ILE B C 1
ATOM 1750 O O . ILE B 1 39 ? 8.664 19.781 0.929 1 96.5 39 ILE B O 1
ATOM 1754 N N . ILE B 1 40 ? 10.516 20.984 1.024 1 95.81 40 ILE B N 1
ATOM 1755 C CA . ILE B 1 40 ? 10.516 21.266 -0.406 1 95.81 40 ILE B CA 1
ATOM 1756 C C . ILE B 1 40 ? 11.625 20.469 -1.091 1 95.81 40 ILE B C 1
ATOM 1758 O O . ILE B 1 40 ? 12.75 20.406 -0.584 1 95.81 40 ILE B O 1
ATOM 1762 N N . PHE B 1 41 ? 11.32 19.891 -2.145 1 90.25 41 PHE B N 1
ATOM 1763 C CA . PHE B 1 41 ? 12.32 19.125 -2.877 1 90.25 41 PHE B CA 1
ATOM 1764 C C . PHE B 1 41 ? 12.133 19.281 -4.383 1 90.25 41 PHE B C 1
ATOM 1766 O O . PHE B 1 41 ? 11.078 19.734 -4.836 1 90.25 41 PHE B O 1
ATOM 1773 N N . HIS B 1 42 ? 13.094 18.891 -5.145 1 92.06 42 HIS B N 1
ATOM 1774 C CA . HIS B 1 42 ? 13.148 19.25 -6.559 1 92.06 42 HIS B CA 1
ATOM 1775 C C . HIS B 1 42 ? 12.477 18.172 -7.414 1 92.06 42 HIS B C 1
ATOM 1777 O O . HIS B 1 42 ? 12.211 18.391 -8.602 1 92.06 42 HIS B O 1
ATOM 1783 N N . SER B 1 43 ? 12.234 17.016 -6.91 1 94.69 43 SER B N 1
ATOM 1784 C CA . SER B 1 43 ? 11.656 15.906 -7.672 1 94.69 43 SER B CA 1
ATOM 1785 C C . SER B 1 43 ? 10.375 15.398 -7.027 1 94.69 43 SER B C 1
ATOM 1787 O O . SER B 1 43 ? 10.258 15.367 -5.801 1 94.69 43 SER B O 1
ATOM 1789 N N . ASN B 1 44 ? 9.445 14.93 -7.895 1 94.5 44 ASN B N 1
ATOM 1790 C CA . ASN B 1 44 ? 8.203 14.398 -7.352 1 94.5 44 ASN B CA 1
ATOM 1791 C C . ASN B 1 44 ? 8.453 13.188 -6.457 1 94.5 44 ASN B C 1
ATOM 1793 O O . ASN B 1 44 ? 9.297 12.344 -6.77 1 94.5 44 ASN B O 1
ATOM 1797 N N . CYS B 1 45 ? 7.73 13.156 -5.391 1 95.12 45 CYS B N 1
ATOM 1798 C CA . CYS B 1 45 ? 7.781 12.062 -4.426 1 95.12 45 CYS B CA 1
ATOM 1799 C C . CYS B 1 45 ? 6.672 11.055 -4.684 1 95.12 45 CYS B C 1
ATOM 1801 O O . CYS B 1 45 ? 5.492 11.352 -4.484 1 95.12 45 CYS B O 1
ATOM 1803 N N . ASN B 1 46 ? 7.027 9.867 -5.004 1 92.56 46 ASN B N 1
ATOM 1804 C CA . ASN B 1 46 ? 6.043 8.859 -5.395 1 92.56 46 ASN B CA 1
ATOM 1805 C C . ASN B 1 46 ? 5.629 7.992 -4.211 1 92.56 46 ASN B C 1
ATOM 1807 O O . ASN B 1 46 ? 4.582 7.34 -4.25 1 92.56 46 ASN B O 1
ATOM 1811 N N . ALA B 1 47 ? 6.445 7.945 -3.24 1 92.69 47 ALA B N 1
ATOM 1812 C CA . ALA B 1 47 ? 6.211 7.016 -2.137 1 92.69 47 ALA B CA 1
ATOM 1813 C C . ALA B 1 47 ? 6.742 7.578 -0.822 1 92.69 47 ALA B C 1
ATOM 1815 O O . ALA B 1 47 ? 7.801 8.211 -0.794 1 92.69 47 ALA B O 1
ATOM 1816 N N . LEU B 1 48 ? 5.984 7.262 0.255 1 92.69 48 LEU B N 1
ATOM 1817 C CA . LEU B 1 48 ? 6.332 7.73 1.592 1 92.69 48 LEU B CA 1
ATOM 1818 C C . LEU B 1 48 ? 6.102 6.637 2.629 1 92.69 48 LEU B C 1
ATOM 1820 O O . LEU B 1 48 ? 5.199 5.812 2.475 1 92.69 48 LEU B O 1
ATOM 1824 N N . CYS B 1 49 ? 6.891 6.676 3.631 1 90.06 49 CYS B N 1
ATOM 1825 C CA . CYS B 1 49 ? 6.52 5.984 4.859 1 90.06 49 CYS B CA 1
ATOM 1826 C C . CYS B 1 49 ? 7.293 6.539 6.051 1 90.06 49 CYS B C 1
ATOM 1828 O O . CYS B 1 49 ? 8.25 7.297 5.879 1 90.06 49 CYS B O 1
ATOM 1830 N N . PHE B 1 50 ? 6.816 6.23 7.23 1 90.38 50 PHE B N 1
ATOM 1831 C CA . PHE B 1 50 ? 7.508 6.598 8.461 1 90.38 50 PHE B CA 1
ATOM 1832 C C . PHE B 1 50 ? 8.438 5.477 8.914 1 90.38 50 PHE B C 1
ATOM 1834 O O . PHE B 1 50 ? 8.188 4.305 8.633 1 90.38 50 PHE B O 1
ATOM 1841 N N . SER B 1 51 ? 9.391 5.965 9.641 1 89.19 51 SER B N 1
ATOM 1842 C CA . SER B 1 51 ? 10.102 5 10.469 1 89.19 51 SER B CA 1
ATOM 1843 C C . SER B 1 51 ? 9.211 4.48 11.594 1 89.19 51 SER B C 1
ATOM 1845 O O . SER B 1 51 ? 8.195 5.09 11.922 1 89.19 51 SER B O 1
ATOM 1847 N N . THR B 1 52 ? 9.594 3.383 12.148 1 83.38 52 THR B N 1
ATOM 1848 C CA . THR B 1 52 ? 8.797 2.719 13.172 1 83.38 52 THR B CA 1
ATOM 1849 C C . THR B 1 52 ? 8.602 3.629 14.383 1 83.38 52 THR B C 1
ATOM 1851 O O . THR B 1 52 ? 7.535 3.633 15 1 83.38 52 THR B O 1
ATOM 1854 N N . ASP B 1 53 ? 9.516 4.371 14.758 1 82.44 53 ASP B N 1
ATOM 1855 C CA . ASP B 1 53 ? 9.422 5.246 15.922 1 82.44 53 ASP B CA 1
ATOM 1856 C C . ASP B 1 53 ? 8.727 6.555 15.57 1 82.44 53 ASP B C 1
ATOM 1858 O O . ASP B 1 53 ? 8.539 7.414 16.438 1 82.44 53 ASP B O 1
ATOM 1862 N N . GLY B 1 54 ? 8.469 6.734 14.266 1 87.69 54 GLY B N 1
ATOM 1863 C CA . GLY B 1 54 ? 7.703 7.891 13.828 1 87.69 54 GLY B CA 1
ATOM 1864 C C . GLY B 1 54 ? 8.531 9.156 13.742 1 87.69 54 GLY B C 1
ATOM 1865 O O . GLY B 1 54 ? 7.988 10.25 13.578 1 87.69 54 GLY B O 1
ATOM 1866 N N . GLN B 1 55 ? 9.828 9.062 13.781 1 89.75 55 GLN B N 1
ATOM 1867 C CA . GLN B 1 55 ? 10.664 10.258 13.867 1 89.75 55 GLN B CA 1
ATOM 1868 C C . GLN B 1 55 ? 11.281 10.594 12.508 1 89.75 55 GLN B C 1
ATOM 1870 O O . GLN B 1 55 ? 11.812 11.688 12.32 1 89.75 55 GLN B O 1
ATOM 1875 N N . THR B 1 56 ? 11.211 9.68 11.602 1 93 56 THR B N 1
ATOM 1876 C CA . THR B 1 56 ? 11.812 9.844 10.281 1 93 56 THR B CA 1
ATOM 1877 C C . THR B 1 56 ? 10.812 9.516 9.18 1 93 56 THR B C 1
ATOM 1879 O O . THR B 1 56 ? 10.023 8.578 9.312 1 93 56 THR B O 1
ATOM 1882 N N . ILE B 1 57 ? 10.859 10.297 8.117 1 94.12 57 ILE B N 1
ATOM 1883 C CA . ILE B 1 57 ? 10.117 10.008 6.895 1 94.12 57 ILE B CA 1
ATOM 1884 C C . ILE B 1 57 ? 11.07 9.477 5.828 1 94.12 57 ILE B C 1
ATOM 1886 O O . ILE B 1 57 ? 12.141 10.039 5.605 1 94.12 57 ILE B O 1
ATOM 1890 N N . PHE B 1 58 ? 10.719 8.367 5.203 1 94.94 58 PHE B N 1
ATOM 1891 C CA . PHE B 1 58 ? 11.336 7.898 3.973 1 94.94 58 PHE B CA 1
ATOM 1892 C C . PHE B 1 58 ? 10.539 8.352 2.756 1 94.94 58 PHE B C 1
ATOM 1894 O O . PHE B 1 58 ? 9.328 8.148 2.697 1 94.94 58 PHE B O 1
ATOM 1901 N N . SER B 1 59 ? 11.203 8.977 1.831 1 96 59 SER B N 1
ATOM 1902 C CA . SER B 1 59 ? 10.531 9.406 0.609 1 96 59 SER B CA 1
ATOM 1903 C C . SER B 1 59 ? 11.25 8.891 -0.63 1 96 59 SER B C 1
ATOM 1905 O O . SER B 1 59 ? 12.477 8.992 -0.729 1 96 59 SER B O 1
ATOM 1907 N N . GLY B 1 60 ? 10.539 8.258 -1.532 1 96.69 60 GLY B N 1
ATOM 1908 C CA . GLY B 1 60 ? 11.023 7.805 -2.826 1 96.69 60 GLY B CA 1
ATOM 1909 C C . GLY B 1 60 ? 10.617 8.711 -3.969 1 96.69 60 GLY B C 1
ATOM 1910 O O . GLY B 1 60 ? 9.445 9.078 -4.09 1 96.69 60 GLY B O 1
ATOM 1911 N N . HIS B 1 61 ? 11.547 9.039 -4.793 1 97.31 61 HIS B N 1
ATOM 1912 C CA . HIS B 1 61 ? 11.344 10.141 -5.73 1 97.31 61 HIS B CA 1
ATOM 1913 C C . HIS B 1 61 ? 11.523 9.672 -7.172 1 97.31 61 HIS B C 1
ATOM 1915 O O . HIS B 1 61 ? 12.141 8.633 -7.422 1 97.31 61 HIS B O 1
ATOM 1921 N N . VAL B 1 62 ? 11.008 10.461 -8.125 1 97 62 VAL B N 1
ATOM 1922 C CA . VAL B 1 62 ? 11.055 10.18 -9.555 1 97 62 VAL B CA 1
ATOM 1923 C C . VAL B 1 62 ? 12.5 10.25 -10.039 1 97 62 VAL B C 1
ATOM 1925 O O . VAL B 1 62 ? 12.867 9.586 -11.016 1 97 62 VAL B O 1
ATOM 1928 N N . ASP B 1 63 ? 13.367 10.969 -9.336 1 97.81 63 ASP B N 1
ATOM 1929 C CA . ASP B 1 63 ? 14.766 11.062 -9.75 1 97.81 63 ASP B CA 1
ATOM 1930 C C . ASP B 1 63 ? 15.555 9.836 -9.297 1 97.81 63 ASP B C 1
ATOM 1932 O O . ASP B 1 63 ? 16.781 9.781 -9.477 1 97.81 63 ASP B O 1
ATOM 1936 N N . GLY B 1 64 ? 14.945 8.883 -8.609 1 98.31 64 GLY B N 1
ATOM 1937 C CA . GLY B 1 64 ? 15.562 7.625 -8.227 1 98.31 64 GLY B CA 1
ATOM 1938 C C . GLY B 1 64 ? 16.094 7.633 -6.809 1 98.31 64 GLY B C 1
ATOM 1939 O O . GLY B 1 64 ? 16.547 6.605 -6.301 1 98.31 64 GLY B O 1
ATOM 1940 N N . ASN B 1 65 ? 15.961 8.773 -6.102 1 98.25 65 ASN B N 1
ATOM 1941 C CA . ASN B 1 65 ? 16.578 8.898 -4.785 1 98.25 65 ASN B CA 1
ATOM 1942 C C . ASN B 1 65 ? 15.617 8.5 -3.672 1 98.25 65 ASN B C 1
ATOM 1944 O O . ASN B 1 65 ? 14.422 8.758 -3.76 1 98.25 65 ASN B O 1
ATOM 1948 N N . LEU B 1 66 ? 16.172 7.867 -2.717 1 98 66 LEU B N 1
ATOM 1949 C CA . LEU B 1 66 ? 15.578 7.703 -1.392 1 98 66 LEU B CA 1
ATOM 1950 C C . LEU B 1 66 ? 16.109 8.758 -0.429 1 98 66 LEU B C 1
ATOM 1952 O O . LEU B 1 66 ? 17.328 8.938 -0.299 1 98 66 LEU B O 1
ATOM 1956 N N . ARG B 1 67 ? 15.203 9.484 0.176 1 97.62 67 ARG B N 1
ATOM 1957 C CA . ARG B 1 67 ? 15.594 10.531 1.119 1 97.62 67 ARG B CA 1
ATOM 1958 C C . ARG B 1 67 ? 14.945 10.305 2.48 1 97.62 67 ARG B C 1
ATOM 1960 O O . ARG B 1 67 ? 13.797 9.859 2.562 1 97.62 67 ARG B O 1
ATOM 1967 N N . LEU B 1 68 ? 15.742 10.586 3.486 1 96.88 68 LEU B N 1
ATOM 1968 C CA . LEU B 1 68 ? 15.289 10.523 4.871 1 96.88 68 LEU B CA 1
ATOM 1969 C C . LEU B 1 68 ? 15.219 11.922 5.48 1 96.88 68 LEU B C 1
ATOM 1971 O O . LEU B 1 68 ? 16.156 12.703 5.367 1 96.88 68 LEU B O 1
ATOM 1975 N N . TRP B 1 69 ? 14.094 12.203 6.137 1 96.62 69 TRP B N 1
ATOM 1976 C CA . TRP B 1 69 ? 13.859 13.523 6.711 1 96.62 69 TRP B CA 1
ATOM 1977 C C . TRP B 1 69 ? 13.562 13.414 8.203 1 96.62 69 TRP B C 1
ATOM 1979 O O . TRP B 1 69 ? 12.82 12.531 8.633 1 96.62 69 TRP B O 1
ATOM 1989 N N . ASP B 1 70 ? 14.047 14.336 8.961 1 95.5 70 ASP B N 1
ATOM 1990 C CA . ASP B 1 70 ? 13.633 14.492 10.352 1 95.5 70 ASP B CA 1
ATOM 1991 C C . ASP B 1 70 ? 12.266 15.164 10.453 1 95.5 70 ASP B C 1
ATOM 1993 O O . ASP B 1 70 ? 12.062 16.25 9.914 1 95.5 70 ASP B O 1
ATOM 1997 N N . ILE B 1 71 ? 11.344 14.602 11.117 1 91.56 71 ILE B N 1
ATOM 1998 C CA . ILE B 1 71 ? 9.977 15.102 11.047 1 91.56 71 ILE B CA 1
ATOM 1999 C C . ILE B 1 71 ? 9.859 16.375 11.883 1 91.56 71 ILE B C 1
ATOM 2001 O O . ILE B 1 71 ? 9 17.219 11.609 1 91.56 71 ILE B O 1
ATOM 2005 N N . LYS B 1 72 ? 10.617 16.516 12.867 1 91.06 72 LYS B N 1
ATOM 2006 C CA . LYS B 1 72 ? 10.531 17.672 13.758 1 91.06 72 LYS B CA 1
ATOM 2007 C C . LYS B 1 72 ? 11.156 18.906 13.125 1 91.06 72 LYS B C 1
ATOM 2009 O O . LYS B 1 72 ? 10.57 19.984 13.172 1 91.06 72 LYS B O 1
ATOM 2014 N N . THR B 1 73 ? 12.305 18.688 12.492 1 95.25 73 THR B N 1
ATOM 2015 C CA . THR B 1 73 ? 13.023 19.844 11.961 1 95.25 73 THR B CA 1
ATOM 2016 C C . THR B 1 73 ? 12.734 20.031 10.477 1 95.25 73 THR B C 1
ATOM 2018 O O . THR B 1 73 ? 12.953 21.109 9.93 1 95.25 73 THR B O 1
ATOM 2021 N N . GLY B 1 74 ? 12.367 18.953 9.828 1 94.75 74 GLY B N 1
ATOM 2022 C CA . GLY B 1 74 ? 12.18 18.984 8.383 1 94.75 74 GLY B CA 1
ATOM 2023 C C . GLY B 1 74 ? 13.484 18.891 7.617 1 94.75 74 GLY B C 1
ATOM 2024 O O . GLY B 1 74 ? 13.5 19.016 6.395 1 94.75 74 GLY B O 1
ATOM 2025 N N . LYS B 1 75 ? 14.547 18.609 8.273 1 96.94 75 LYS B N 1
ATOM 2026 C CA . LYS B 1 75 ? 15.852 18.578 7.621 1 96.94 75 LYS B CA 1
ATOM 2027 C C . LYS B 1 75 ? 16.125 17.219 6.977 1 96.94 75 LYS B C 1
ATOM 2029 O O . LYS B 1 75 ? 15.688 16.188 7.488 1 96.94 75 LYS B O 1
ATOM 2034 N N . LEU B 1 76 ? 16.938 17.297 5.922 1 97.25 76 LEU B N 1
ATOM 2035 C CA . LEU B 1 76 ? 17.422 16.078 5.27 1 97.25 76 LEU B CA 1
ATOM 2036 C C . LEU B 1 76 ? 18.438 15.352 6.145 1 97.25 76 LEU B C 1
ATOM 2038 O O . LEU B 1 76 ? 19.453 15.93 6.535 1 97.25 76 LEU B O 1
ATOM 2042 N N . LEU B 1 77 ? 18.125 14.156 6.512 1 96.94 77 LEU B N 1
ATOM 2043 C CA . LEU B 1 77 ? 19.016 13.328 7.312 1 96.94 77 LEU B CA 1
ATOM 2044 C C . LEU B 1 77 ? 20 12.57 6.422 1 96.94 77 LEU B C 1
ATOM 2046 O O . LEU B 1 77 ? 21.188 12.445 6.758 1 96.94 77 LEU B O 1
ATOM 2050 N N . SER B 1 78 ? 19.562 12.031 5.328 1 97.06 78 SER B N 1
ATOM 2051 C CA . SER B 1 78 ? 20.359 11.242 4.41 1 97.06 78 SER B CA 1
ATOM 2052 C C . SER B 1 78 ? 19.719 11.156 3.033 1 97.06 78 SER B C 1
ATOM 2054 O O . SER B 1 78 ? 18.5 11.359 2.9 1 97.06 78 SER B O 1
ATOM 2056 N N . GLU B 1 79 ? 20.531 10.969 2.047 1 96.75 79 GLU B N 1
ATOM 2057 C CA . GLU B 1 79 ? 20.094 10.727 0.674 1 96.75 79 GLU B CA 1
ATOM 2058 C C . GLU B 1 79 ? 20.938 9.641 0.012 1 96.75 79 GLU B C 1
ATOM 2060 O O . GLU B 1 79 ? 22.156 9.633 0.134 1 96.75 79 GLU B O 1
ATOM 2065 N N . VAL B 1 80 ? 20.266 8.703 -0.658 1 97.44 80 VAL B N 1
ATOM 2066 C CA . VAL B 1 80 ? 20.969 7.652 -1.379 1 97.44 80 VAL B CA 1
ATOM 2067 C C . VAL B 1 80 ? 20.391 7.508 -2.783 1 97.44 80 VAL B C 1
ATOM 2069 O O . VAL B 1 80 ? 19.172 7.617 -2.973 1 97.44 80 VAL B O 1
ATOM 2072 N N . ALA B 1 81 ? 21.266 7.27 -3.756 1 98.06 81 ALA B N 1
ATOM 2073 C CA . ALA B 1 81 ? 20.812 6.898 -5.094 1 98.06 81 ALA B CA 1
ATOM 2074 C C . ALA B 1 81 ? 20.297 5.465 -5.121 1 98.06 81 ALA B C 1
ATOM 2076 O O . ALA B 1 81 ? 21.031 4.539 -5.465 1 98.06 81 ALA B O 1
ATOM 2077 N N . ALA B 1 82 ? 19.125 5.277 -4.82 1 98.38 82 ALA B N 1
ATOM 2078 C CA . ALA B 1 82 ? 18.531 3.955 -4.633 1 98.38 82 ALA B CA 1
ATOM 2079 C C . ALA B 1 82 ? 18.297 3.266 -5.973 1 98.38 82 ALA B C 1
ATOM 2081 O O . ALA B 1 82 ? 18.422 2.045 -6.082 1 98.38 82 ALA B O 1
ATOM 2082 N N . HIS B 1 83 ? 17.938 4.043 -6.965 1 98.56 83 HIS B N 1
ATOM 2083 C CA . HIS B 1 83 ? 17.594 3.537 -8.289 1 98.56 83 HIS B CA 1
ATOM 2084 C C . HIS B 1 83 ? 18.062 4.488 -9.383 1 98.56 83 HIS B C 1
ATOM 2086 O O . HIS B 1 83 ? 18.234 5.684 -9.141 1 98.56 83 HIS B O 1
ATOM 2092 N N . SER B 1 84 ? 18.266 3.975 -10.562 1 98.69 84 SER B N 1
ATOM 2093 C CA . SER B 1 84 ? 18.672 4.797 -11.695 1 98.69 84 SER B CA 1
ATOM 2094 C C . SER B 1 84 ? 17.469 5.449 -12.367 1 98.69 84 SER B C 1
ATOM 2096 O O . SER B 1 84 ? 17.625 6.363 -13.18 1 98.69 84 SER B O 1
ATOM 2098 N N . LEU B 1 85 ? 16.281 4.992 -12.117 1 98.56 85 LEU B N 1
ATOM 2099 C CA . LEU B 1 85 ? 15.023 5.543 -12.594 1 98.56 85 LEU B CA 1
ATOM 2100 C C . LEU B 1 85 ? 14.062 5.781 -11.43 1 98.56 85 LEU B C 1
ATOM 2102 O O . LEU B 1 85 ? 14.445 5.645 -10.266 1 98.56 85 LEU B O 1
ATOM 2106 N N . ALA B 1 86 ? 12.852 6.168 -11.664 1 97.81 86 ALA B N 1
ATOM 2107 C CA . ALA B 1 86 ? 11.875 6.594 -10.656 1 97.81 86 ALA B CA 1
ATOM 2108 C C . ALA B 1 86 ? 11.641 5.496 -9.625 1 97.81 86 ALA B C 1
ATOM 2110 O O . ALA B 1 86 ? 11.492 4.32 -9.977 1 97.81 86 ALA B O 1
ATOM 2111 N N . VAL B 1 87 ? 11.641 5.871 -8.352 1 97.38 87 VAL B N 1
ATOM 2112 C CA . VAL B 1 87 ? 11.148 5 -7.285 1 97.38 87 VAL B CA 1
ATOM 2113 C C . VAL B 1 87 ? 9.633 4.848 -7.402 1 97.38 87 VAL B C 1
ATOM 2115 O O . VAL B 1 87 ? 8.914 5.836 -7.574 1 97.38 87 VAL B O 1
ATOM 2118 N N . THR B 1 88 ? 9.148 3.598 -7.309 1 94.19 88 THR B N 1
ATOM 2119 C CA . THR B 1 88 ? 7.715 3.367 -7.465 1 94.19 88 THR B CA 1
ATOM 2120 C C . THR B 1 88 ? 7.078 3.014 -6.125 1 94.19 88 THR B C 1
ATOM 2122 O O . THR B 1 88 ? 5.871 3.182 -5.941 1 94.19 88 THR B O 1
ATOM 2125 N N . SER B 1 89 ? 7.867 2.504 -5.207 1 93.12 89 SER B N 1
ATOM 2126 C CA . SER B 1 89 ? 7.305 2.145 -3.91 1 93.12 89 SER B CA 1
ATOM 2127 C C . SER B 1 89 ? 8.383 2.084 -2.836 1 93.12 89 SER B C 1
ATOM 2129 O O . SER B 1 89 ? 9.57 1.928 -3.146 1 93.12 89 SER B O 1
ATOM 2131 N N . ILE B 1 90 ? 7.922 2.258 -1.584 1 93.88 90 ILE B N 1
ATOM 2132 C CA . ILE B 1 90 ? 8.727 2.072 -0.38 1 93.88 90 ILE B CA 1
ATOM 2133 C C . ILE B 1 90 ? 7.934 1.263 0.646 1 93.88 90 ILE B C 1
ATOM 2135 O O . ILE B 1 90 ? 6.73 1.465 0.812 1 93.88 90 ILE B O 1
ATOM 2139 N N . SER B 1 91 ? 8.609 0.385 1.26 1 90.5 91 SER B N 1
ATOM 2140 C CA . SER B 1 91 ? 7.984 -0.323 2.371 1 90.5 91 SER B CA 1
ATOM 2141 C C . SER B 1 91 ? 9 -0.661 3.455 1 90.5 91 SER B C 1
ATOM 2143 O O . SER B 1 91 ? 10.164 -0.954 3.156 1 90.5 91 SER B O 1
ATOM 2145 N N . LEU B 1 92 ? 8.523 -0.579 4.656 1 89.5 92 LEU B N 1
ATOM 2146 C CA . LEU B 1 92 ? 9.352 -0.94 5.805 1 89.5 92 LEU B CA 1
ATOM 2147 C C . LEU B 1 92 ? 9.086 -2.379 6.234 1 89.5 92 LEU B C 1
ATOM 2149 O O . LEU B 1 92 ? 7.934 -2.83 6.238 1 89.5 92 LEU B O 1
ATOM 2153 N N . SER B 1 93 ? 10.18 -2.996 6.633 1 88.94 93 SER B N 1
ATOM 2154 C CA . SER B 1 93 ? 10 -4.312 7.242 1 88.94 93 SER B CA 1
ATOM 2155 C C . SER B 1 93 ? 9.25 -4.211 8.57 1 88.94 93 SER B C 1
ATOM 2157 O O . SER B 1 93 ? 9.164 -3.131 9.156 1 88.94 93 SER B O 1
ATOM 2159 N N . ARG B 1 94 ? 8.742 -5.273 8.938 1 83.56 94 ARG B N 1
ATOM 2160 C CA . ARG B 1 94 ? 7.941 -5.273 10.156 1 83.56 94 ARG B CA 1
ATOM 2161 C C . ARG B 1 94 ? 8.789 -4.898 11.367 1 83.56 94 ARG B C 1
ATOM 2163 O O . ARG B 1 94 ? 8.328 -4.176 12.258 1 83.56 94 ARG B O 1
ATOM 2170 N N . ASN B 1 95 ? 9.961 -5.414 11.406 1 82.31 95 ASN B N 1
ATOM 2171 C CA . ASN B 1 95 ? 10.836 -5.117 12.531 1 82.31 95 ASN B CA 1
ATOM 2172 C C . ASN B 1 95 ? 11.43 -3.715 12.422 1 82.31 95 ASN B C 1
ATOM 2174 O O . ASN B 1 95 ? 12.133 -3.262 13.328 1 82.31 95 ASN B O 1
ATOM 2178 N N . GLY B 1 96 ? 11.195 -3.1 11.297 1 88 96 GLY B N 1
ATOM 2179 C CA . GLY B 1 96 ? 11.57 -1.704 11.133 1 88 96 GLY B CA 1
ATOM 2180 C C . GLY B 1 96 ? 13.031 -1.517 10.766 1 88 96 GLY B C 1
ATOM 2181 O O . GLY B 1 96 ? 13.508 -0.385 10.656 1 88 96 GLY B O 1
ATOM 2182 N N . ASN B 1 97 ? 13.75 -2.592 10.422 1 91.38 97 ASN B N 1
ATOM 2183 C CA . ASN B 1 97 ? 15.195 -2.5 10.242 1 91.38 97 ASN B CA 1
ATOM 2184 C C . ASN B 1 97 ? 15.578 -2.377 8.773 1 91.38 97 ASN B C 1
ATOM 2186 O O . ASN B 1 97 ? 16.719 -2.031 8.445 1 91.38 97 ASN B O 1
ATOM 2190 N N . VAL B 1 98 ? 14.594 -2.701 7.945 1 94.06 98 VAL B N 1
ATOM 2191 C CA . VAL B 1 98 ? 14.883 -2.715 6.516 1 94.06 98 VAL B CA 1
ATOM 2192 C C . VAL B 1 98 ? 13.836 -1.893 5.77 1 94.06 98 VAL B C 1
ATOM 2194 O O . VAL B 1 98 ? 12.641 -1.985 6.066 1 94.06 98 VAL B O 1
ATOM 2197 N N . VAL B 1 99 ? 14.289 -1.094 4.836 1 94.81 99 VAL B N 1
ATOM 2198 C CA . VAL B 1 99 ? 13.391 -0.429 3.898 1 94.81 99 VAL B CA 1
ATOM 2199 C C . VAL B 1 99 ? 13.57 -1.023 2.502 1 94.81 99 VAL B C 1
ATOM 2201 O O . VAL B 1 99 ? 14.695 -1.154 2.018 1 94.81 99 VAL B O 1
ATOM 2204 N N . LEU B 1 100 ? 12.477 -1.459 1.927 1 96.12 100 LEU B N 1
ATOM 2205 C CA . LEU B 1 100 ? 12.422 -1.972 0.562 1 96.12 100 LEU B CA 1
ATOM 2206 C C . LEU B 1 100 ? 11.977 -0.883 -0.408 1 96.12 100 LEU B C 1
ATOM 2208 O O . LEU B 1 100 ? 10.969 -0.21 -0.173 1 96.12 100 LEU B O 1
ATOM 2212 N N . THR B 1 101 ? 12.758 -0.636 -1.443 1 97.19 101 THR B N 1
ATOM 2213 C CA . THR B 1 101 ? 12.352 0.258 -2.523 1 97.19 101 THR B CA 1
ATOM 2214 C C . THR B 1 101 ? 12.273 -0.497 -3.848 1 97.19 101 THR B C 1
ATOM 2216 O O . THR B 1 101 ? 13.086 -1.391 -4.109 1 97.19 101 THR B O 1
ATOM 2219 N N . SER B 1 102 ? 11.312 -0.154 -4.637 1 97.12 102 SER B N 1
ATOM 2220 C CA . SER B 1 102 ? 11.219 -0.612 -6.016 1 97.12 102 SER B CA 1
ATOM 2221 C C . SER B 1 102 ? 11.391 0.545 -6.996 1 97.12 102 SER B C 1
ATOM 2223 O O . SER B 1 102 ? 11.023 1.682 -6.691 1 97.12 102 SER B O 1
ATOM 2225 N N . GLY B 1 103 ? 11.945 0.238 -8.188 1 97.75 103 GLY B N 1
ATOM 2226 C CA . GLY B 1 103 ? 12.156 1.28 -9.18 1 97.75 103 GLY B CA 1
ATOM 2227 C C . GLY B 1 103 ? 11.836 0.832 -10.586 1 97.75 103 GLY B C 1
ATOM 2228 O O . GLY B 1 103 ? 11.789 -0.367 -10.875 1 97.75 103 GLY B O 1
ATOM 2229 N N . ARG B 1 104 ? 11.625 1.81 -11.406 1 97.75 104 ARG B N 1
ATOM 2230 C CA . ARG B 1 104 ? 11.367 1.574 -12.828 1 97.75 104 ARG B CA 1
ATOM 2231 C C . ARG B 1 104 ? 12.602 1 -13.516 1 97.75 104 ARG B C 1
ATOM 2233 O O . ARG B 1 104 ? 12.531 0.598 -14.68 1 97.75 104 ARG B O 1
ATOM 2240 N N . ASP B 1 105 ? 13.703 0.911 -12.891 1 98.25 105 ASP B N 1
ATOM 2241 C CA . ASP B 1 105 ? 14.891 0.239 -13.406 1 98.25 105 ASP B CA 1
ATOM 2242 C C . ASP B 1 105 ? 14.805 -1.271 -13.203 1 98.25 105 ASP B C 1
ATOM 2244 O O . ASP B 1 105 ? 15.781 -1.993 -13.43 1 98.25 105 ASP B O 1
ATOM 2248 N N . ASN B 1 106 ? 13.695 -1.756 -12.68 1 98.06 106 ASN B N 1
ATOM 2249 C CA . ASN B 1 106 ? 13.344 -3.16 -12.5 1 98.06 106 ASN B CA 1
ATOM 2250 C C . ASN B 1 106 ? 14.133 -3.797 -11.359 1 98.06 106 ASN B C 1
ATOM 2252 O O . ASN B 1 106 ? 14.258 -5.02 -11.289 1 98.06 106 ASN B O 1
ATOM 2256 N N . LEU B 1 107 ? 14.664 -2.959 -10.406 1 98.44 107 LEU B N 1
ATOM 2257 C CA . LEU B 1 107 ? 15.336 -3.439 -9.203 1 98.44 107 LEU B CA 1
ATOM 2258 C C . LEU B 1 107 ? 14.453 -3.254 -7.973 1 98.44 107 LEU B C 1
ATOM 2260 O O . LEU B 1 107 ? 13.625 -2.34 -7.93 1 98.44 107 LEU B O 1
ATOM 2264 N N . HIS B 1 108 ? 14.609 -4.129 -7.043 1 98.25 108 HIS B N 1
ATOM 2265 C CA . HIS B 1 108 ? 14.078 -4.008 -5.688 1 98.25 108 HIS B CA 1
ATOM 2266 C C . HIS B 1 108 ? 15.203 -4.047 -4.656 1 98.25 108 HIS B C 1
ATOM 2268 O O . HIS B 1 108 ? 15.844 -5.086 -4.469 1 98.25 108 HIS B O 1
ATOM 2274 N N . ASN B 1 109 ? 15.445 -2.924 -4.023 1 98.62 109 ASN B N 1
ATOM 2275 C CA . ASN B 1 109 ? 16.609 -2.791 -3.152 1 98.62 109 ASN B CA 1
ATOM 2276 C C . ASN B 1 109 ? 16.219 -2.779 -1.679 1 98.62 109 ASN B C 1
ATOM 2278 O O . ASN B 1 109 ? 15.203 -2.172 -1.31 1 98.62 109 ASN B O 1
ATOM 2282 N N . LEU B 1 110 ? 17 -3.453 -0.973 1 98.38 110 LEU B N 1
ATOM 2283 C CA . LEU B 1 110 ? 16.875 -3.463 0.48 1 98.38 110 LEU B CA 1
ATOM 2284 C C . LEU B 1 110 ? 17.953 -2.611 1.13 1 98.38 110 LEU B C 1
ATOM 2286 O O . LEU B 1 110 ? 19.141 -2.768 0.825 1 98.38 110 LEU B O 1
ATOM 2290 N N . PHE B 1 111 ? 17.531 -1.713 2.033 1 97.94 111 PHE B N 1
ATOM 2291 C CA . PHE B 1 111 ? 18.453 -0.868 2.775 1 97.94 111 PHE B CA 1
ATOM 2292 C C . PHE B 1 111 ? 18.328 -1.112 4.273 1 97.94 111 PHE B C 1
ATOM 2294 O O . PHE B 1 111 ? 17.219 -1.241 4.797 1 97.94 111 PHE B O 1
ATOM 2301 N N . ASP B 1 112 ? 19.453 -1.17 4.953 1 96.31 112 ASP B N 1
ATOM 2302 C CA . ASP B 1 112 ? 19.453 -1.092 6.41 1 96.31 112 ASP B CA 1
ATOM 2303 C C . ASP B 1 112 ? 19.016 0.292 6.883 1 96.31 112 ASP B C 1
ATOM 2305 O O . ASP B 1 112 ? 19.578 1.306 6.457 1 96.31 112 ASP B O 1
ATOM 2309 N N . VAL B 1 113 ? 18.078 0.395 7.742 1 93.69 113 VAL B N 1
ATOM 2310 C CA . VAL B 1 113 ? 17.484 1.666 8.133 1 93.69 113 VAL B CA 1
ATOM 2311 C C . VAL B 1 113 ? 18.5 2.504 8.898 1 93.69 113 VAL B C 1
ATOM 2313 O O . VAL B 1 113 ? 18.516 3.734 8.789 1 93.69 113 VAL B O 1
ATOM 2316 N N . ARG B 1 114 ? 19.328 1.933 9.625 1 90.75 114 ARG B N 1
ATOM 2317 C CA . ARG B 1 114 ? 20.281 2.658 10.469 1 90.75 114 ARG B CA 1
ATOM 2318 C C . ARG B 1 114 ? 21.438 3.193 9.648 1 90.75 114 ARG B C 1
ATOM 2320 O O . ARG B 1 114 ? 21.781 4.375 9.734 1 90.75 114 ARG B O 1
ATOM 2327 N N . SER B 1 115 ? 22 2.344 8.781 1 93.25 115 SER B N 1
ATOM 2328 C CA . SER B 1 115 ? 23.188 2.732 8.039 1 93.25 115 SER B CA 1
ATOM 2329 C C . SER B 1 115 ? 22.844 3.279 6.664 1 93.25 115 SER B C 1
ATOM 2331 O O . SER B 1 115 ? 23.641 3.965 6.035 1 93.25 115 SER B O 1
ATOM 2333 N N . LEU B 1 116 ? 21.656 2.92 6.105 1 93.12 116 LEU B N 1
ATOM 2334 C CA . LEU B 1 116 ? 21.156 3.195 4.762 1 93.12 116 LEU B CA 1
ATOM 2335 C C . LEU B 1 116 ? 22.062 2.564 3.707 1 93.12 116 LEU B C 1
ATOM 2337 O O . LEU B 1 116 ? 22.078 3.008 2.557 1 93.12 116 LEU B O 1
ATOM 2341 N N . GLU B 1 117 ? 22.812 1.606 4.125 1 95.69 117 GLU B N 1
ATOM 2342 C CA . GLU B 1 117 ? 23.531 0.783 3.164 1 95.69 117 GLU B CA 1
ATOM 2343 C C . GLU B 1 117 ? 22.609 -0.257 2.525 1 95.69 117 GLU B C 1
ATOM 2345 O O . GLU B 1 117 ? 21.734 -0.806 3.189 1 95.69 117 GLU B O 1
ATOM 2350 N N . VAL B 1 118 ? 22.922 -0.459 1.224 1 96.12 118 VAL B N 1
ATOM 2351 C CA . VAL B 1 118 ? 22.188 -1.504 0.53 1 96.12 118 VAL B CA 1
ATOM 2352 C C . VAL B 1 118 ? 22.547 -2.871 1.105 1 96.12 118 VAL B C 1
ATOM 2354 O O . VAL B 1 118 ? 23.734 -3.225 1.172 1 96.12 118 VAL B O 1
ATOM 2357 N N . SER B 1 119 ? 21.578 -3.59 1.569 1 95.94 119 SER B N 1
ATOM 2358 C CA . SER B 1 119 ? 21.828 -4.926 2.107 1 95.94 119 SER B CA 1
ATOM 2359 C C . SER B 1 119 ? 21.453 -6.004 1.096 1 95.94 119 SER B C 1
ATOM 2361 O O . SER B 1 119 ? 21.781 -7.176 1.277 1 95.94 119 SER B O 1
ATOM 2363 N N . GLY B 1 120 ? 20.781 -5.645 0.019 1 97.06 120 GLY B N 1
ATOM 2364 C CA . GLY B 1 120 ? 20.422 -6.559 -1.052 1 97.06 120 GLY B CA 1
ATOM 2365 C C . GLY B 1 120 ? 19.828 -5.855 -2.256 1 97.06 120 GLY B C 1
ATOM 2366 O O . GLY B 1 120 ? 19.109 -4.859 -2.109 1 97.06 120 GLY B O 1
ATOM 2367 N N . THR B 1 121 ? 20.188 -6.328 -3.432 1 98.19 121 THR B N 1
ATOM 2368 C CA . THR B 1 121 ? 19.578 -5.918 -4.691 1 98.19 121 THR B CA 1
ATOM 2369 C C . THR B 1 121 ? 18.891 -7.102 -5.371 1 98.19 121 THR B C 1
ATOM 2371 O O . THR B 1 121 ? 19.562 -8.055 -5.785 1 98.19 121 THR B O 1
ATOM 2374 N N . LEU B 1 122 ? 17.641 -7.039 -5.492 1 98.5 122 LEU B N 1
ATOM 2375 C CA . LEU B 1 122 ? 16.844 -8.133 -6.027 1 98.5 122 LEU B CA 1
ATOM 2376 C C . LEU B 1 122 ? 16.469 -7.871 -7.488 1 98.5 122 LEU B C 1
ATOM 2378 O O . LEU B 1 122 ? 15.898 -6.832 -7.812 1 98.5 122 LEU B O 1
ATOM 2382 N N . LYS B 1 123 ? 16.797 -8.758 -8.273 1 97.75 123 LYS B N 1
ATOM 2383 C CA . LYS B 1 123 ? 16.531 -8.664 -9.703 1 97.75 123 LYS B CA 1
ATOM 2384 C C . LYS B 1 123 ? 16.312 -10.055 -10.305 1 97.75 123 LYS B C 1
ATOM 2386 O O . LYS B 1 123 ? 16.719 -11.062 -9.719 1 97.75 123 LYS B O 1
ATOM 2391 N N . ALA B 1 124 ? 15.578 -10.125 -11.297 1 96.62 124 ALA B N 1
ATOM 2392 C CA . ALA B 1 124 ? 15.406 -11.297 -12.148 1 96.62 124 ALA B CA 1
ATOM 2393 C C . ALA B 1 124 ? 15.344 -10.898 -13.625 1 96.62 124 ALA B C 1
ATOM 2395 O O . ALA B 1 124 ? 14.812 -9.844 -13.969 1 96.62 124 ALA B O 1
ATOM 2396 N N . ALA B 1 125 ? 15.891 -11.633 -14.539 1 93.31 125 ALA B N 1
ATOM 2397 C CA . ALA B 1 125 ? 15.977 -11.328 -15.969 1 93.31 125 ALA B CA 1
ATOM 2398 C C . ALA B 1 125 ? 14.602 -11.023 -16.547 1 93.31 125 ALA B C 1
ATOM 2400 O O . ALA B 1 125 ? 14.461 -10.125 -17.375 1 93.31 125 ALA B O 1
ATOM 2401 N N . GLY B 1 126 ? 13.555 -11.562 -16.109 1 92.69 126 GLY B N 1
ATOM 2402 C CA . GLY B 1 126 ? 12.227 -11.367 -16.672 1 92.69 126 GLY B CA 1
ATOM 2403 C C . GLY B 1 126 ? 11.383 -10.391 -15.883 1 92.69 126 GLY B C 1
ATOM 2404 O O . GLY B 1 126 ? 10.312 -9.977 -16.344 1 92.69 126 GLY B O 1
ATOM 2405 N N . ASN B 1 127 ? 11.859 -9.977 -14.766 1 94.62 127 ASN B N 1
ATOM 2406 C CA . ASN B 1 127 ? 11.07 -9.07 -13.938 1 94.62 127 ASN B CA 1
ATOM 2407 C C . ASN B 1 127 ? 11.062 -7.652 -14.492 1 94.62 127 ASN B C 1
ATOM 2409 O O . ASN B 1 127 ? 12.125 -7.066 -14.719 1 94.62 127 ASN B O 1
ATOM 2413 N N . ARG B 1 128 ? 9.875 -7.152 -14.758 1 96.69 128 ARG B N 1
ATOM 2414 C CA . ARG B 1 128 ? 9.672 -5.793 -15.242 1 96.69 128 ARG B CA 1
ATOM 2415 C C . ARG B 1 128 ? 8.602 -5.078 -14.422 1 96.69 128 ARG B C 1
ATOM 2417 O O . ARG B 1 128 ? 7.461 -5.543 -14.336 1 96.69 128 ARG B O 1
ATOM 2424 N N . VAL B 1 129 ? 9.055 -4.016 -13.828 1 94.88 129 VAL B N 1
ATOM 2425 C CA . VAL B 1 129 ? 8.109 -3.17 -13.102 1 94.88 129 VAL B CA 1
ATOM 2426 C C . VAL B 1 129 ? 7.117 -2.549 -14.078 1 94.88 129 VAL B C 1
ATOM 2428 O O . VAL B 1 129 ? 7.512 -1.823 -15 1 94.88 129 VAL B O 1
ATOM 2431 N N . ALA B 1 130 ? 5.898 -2.686 -13.852 1 91.81 130 ALA B N 1
ATOM 2432 C CA . ALA B 1 130 ? 4.863 -2.469 -14.859 1 91.81 130 ALA B CA 1
ATOM 2433 C C . ALA B 1 130 ? 4.469 -0.996 -14.93 1 91.81 130 ALA B C 1
ATOM 2435 O O . ALA B 1 130 ? 3.977 -0.527 -15.961 1 91.81 130 ALA B O 1
ATOM 2436 N N . SER B 1 131 ? 4.59 -0.32 -13.867 1 89.44 131 SER B N 1
ATOM 2437 C CA . SER B 1 131 ? 4.129 1.063 -13.844 1 89.44 131 SER B CA 1
ATOM 2438 C C . SER B 1 131 ? 4.812 1.855 -12.734 1 89.44 131 SER B C 1
ATOM 2440 O O . SER B 1 131 ? 5.559 1.291 -11.93 1 89.44 131 SER B O 1
ATOM 2442 N N . ASN B 1 132 ? 4.492 3.174 -12.656 1 86.75 132 ASN B N 1
ATOM 2443 C CA . ASN B 1 132 ? 5.023 4.051 -11.617 1 86.75 132 ASN B CA 1
ATOM 2444 C C . ASN B 1 132 ? 4.355 3.791 -10.266 1 86.75 132 ASN B C 1
ATOM 2446 O O . ASN B 1 132 ? 4.746 4.371 -9.258 1 86.75 132 ASN B O 1
ATOM 2450 N N . TRP B 1 133 ? 3.443 2.828 -10.25 1 84 133 TRP B N 1
ATOM 2451 C CA . TRP B 1 133 ? 2.689 2.561 -9.031 1 84 133 TRP B CA 1
ATOM 2452 C C . TRP B 1 133 ? 2.863 1.11 -8.594 1 84 133 TRP B C 1
ATOM 2454 O O . TRP B 1 133 ? 2.246 0.671 -7.617 1 84 133 TRP B O 1
ATOM 2464 N N . SER B 1 134 ? 3.76 0.445 -9.336 1 91.31 134 SER B N 1
ATOM 2465 C CA . SER B 1 134 ? 4.059 -0.937 -8.977 1 91.31 134 SER B CA 1
ATOM 2466 C C . SER B 1 134 ? 4.738 -1.017 -7.609 1 91.31 134 SER B C 1
ATOM 2468 O O . SER B 1 134 ? 5.574 -0.176 -7.277 1 91.31 134 SER B O 1
ATOM 2470 N N . ARG B 1 135 ? 4.332 -2.039 -6.914 1 90.62 135 ARG B N 1
ATOM 2471 C CA . ARG B 1 135 ? 4.887 -2.219 -5.574 1 90.62 135 ARG B CA 1
ATOM 2472 C C . ARG B 1 135 ? 5.383 -3.648 -5.375 1 90.62 135 ARG B C 1
ATOM 2474 O O . ARG B 1 135 ? 4.789 -4.594 -5.898 1 90.62 135 ARG B O 1
ATOM 2481 N N . SER B 1 136 ? 6.504 -3.742 -4.648 1 93.31 136 SER B N 1
ATOM 2482 C CA . SER B 1 136 ? 6.918 -5.016 -4.066 1 93.31 136 SER B CA 1
ATOM 2483 C C . SER B 1 136 ? 6.57 -5.082 -2.584 1 93.31 136 SER B C 1
ATOM 2485 O O . SER B 1 136 ? 6.27 -4.059 -1.964 1 93.31 136 SER B O 1
ATOM 2487 N N . CYS B 1 137 ? 6.523 -6.297 -2.082 1 90.25 137 CYS B N 1
ATOM 2488 C CA . CYS B 1 137 ? 6.09 -6.465 -0.698 1 90.25 137 CYS B CA 1
ATOM 2489 C C . CYS B 1 137 ? 7.008 -7.426 0.048 1 90.25 137 CYS B C 1
ATOM 2491 O O . CYS B 1 137 ? 7.391 -8.469 -0.489 1 90.25 137 CYS B O 1
ATOM 2493 N N . ILE B 1 138 ? 7.289 -6.977 1.271 1 91.38 138 ILE B N 1
ATOM 2494 C CA . ILE B 1 138 ? 8.016 -7.863 2.174 1 91.38 138 ILE B CA 1
ATOM 2495 C C . ILE B 1 138 ? 7.031 -8.781 2.895 1 91.38 138 ILE B C 1
ATOM 2497 O O . ILE B 1 138 ? 5.961 -8.344 3.324 1 91.38 138 ILE B O 1
ATOM 2501 N N . SER B 1 139 ? 7.457 -10.031 3.043 1 89.56 139 SER B N 1
ATOM 2502 C CA . SER B 1 139 ? 6.605 -10.969 3.764 1 89.56 139 SER B CA 1
ATOM 2503 C C . SER B 1 139 ? 6.496 -10.602 5.238 1 89.56 139 SER B C 1
ATOM 2505 O O . SER B 1 139 ? 7.379 -9.93 5.781 1 89.56 139 SER B O 1
ATOM 2507 N N . PRO B 1 140 ? 5.441 -11.039 5.898 1 83.94 140 PRO B N 1
ATOM 2508 C CA . PRO B 1 140 ? 5.234 -10.672 7.301 1 83.94 140 PRO B CA 1
ATOM 2509 C C . PRO B 1 140 ? 6.391 -11.102 8.203 1 83.94 140 PRO B C 1
ATOM 2511 O O . PRO B 1 140 ? 6.66 -10.445 9.219 1 83.94 140 PRO B O 1
ATOM 2514 N N . ASP B 1 141 ? 7.07 -12.133 7.902 1 83.69 141 ASP B N 1
ATOM 2515 C CA . ASP B 1 141 ? 8.18 -12.617 8.719 1 83.69 141 ASP B CA 1
ATOM 2516 C C . ASP B 1 141 ? 9.5 -11.992 8.266 1 83.69 141 ASP B C 1
ATOM 2518 O O . ASP B 1 141 ? 10.57 -12.398 8.719 1 83.69 141 ASP B O 1
ATOM 2522 N N . ASP B 1 142 ? 9.438 -11.102 7.289 1 89.88 142 ASP B N 1
ATOM 2523 C CA . ASP B 1 142 ? 10.539 -10.297 6.773 1 89.88 142 ASP B CA 1
ATOM 2524 C C . ASP B 1 142 ? 11.555 -11.164 6.035 1 89.88 142 ASP B C 1
ATOM 2526 O O . ASP B 1 142 ? 12.672 -10.727 5.766 1 89.88 142 ASP B O 1
ATOM 2530 N N . LYS B 1 143 ? 11.164 -12.359 5.578 1 92.44 143 LYS B N 1
ATOM 2531 C CA . LYS B 1 143 ? 12.148 -13.289 5.027 1 92.44 143 LYS B CA 1
ATOM 2532 C C . LYS B 1 143 ? 12.141 -13.25 3.502 1 92.44 143 LYS B C 1
ATOM 2534 O O . LYS B 1 143 ? 13.109 -13.672 2.863 1 92.44 143 LYS B O 1
ATOM 2539 N N . ASN B 1 144 ? 11.047 -12.844 2.959 1 93.75 144 ASN B N 1
ATOM 2540 C CA . ASN B 1 144 ? 10.906 -12.867 1.507 1 93.75 144 ASN B CA 1
ATOM 2541 C C . ASN B 1 144 ? 10.359 -11.547 0.975 1 93.75 144 ASN B C 1
ATOM 2543 O O . ASN B 1 144 ? 9.734 -10.781 1.716 1 93.75 144 ASN B O 1
ATOM 2547 N N . VAL B 1 145 ? 10.625 -11.25 -0.311 1 94.81 145 VAL B N 1
ATOM 2548 C CA . VAL B 1 145 ? 10.039 -10.156 -1.073 1 94.81 145 VAL B CA 1
ATOM 2549 C C . VAL B 1 145 ? 9.32 -10.703 -2.303 1 94.81 145 VAL B C 1
ATOM 2551 O O . VAL B 1 145 ? 9.852 -11.57 -3.002 1 94.81 145 VAL B O 1
ATOM 2554 N N . ALA B 1 146 ? 8.133 -10.273 -2.562 1 94.12 146 ALA B N 1
ATOM 2555 C CA . ALA B 1 146 ? 7.391 -10.641 -3.762 1 94.12 146 ALA B CA 1
ATOM 2556 C C . ALA B 1 146 ? 7.117 -9.422 -4.637 1 94.12 146 ALA B C 1
ATOM 2558 O O . ALA B 1 146 ? 6.828 -8.336 -4.125 1 94.12 146 ALA B O 1
ATOM 2559 N N . ALA B 1 147 ? 7.207 -9.562 -5.895 1 94.81 147 ALA B N 1
ATOM 2560 C CA . ALA B 1 147 ? 6.895 -8.508 -6.859 1 94.81 147 ALA B CA 1
ATOM 2561 C C . ALA B 1 147 ? 6.238 -9.094 -8.109 1 94.81 147 ALA B C 1
ATOM 2563 O O . ALA B 1 147 ? 6.66 -10.133 -8.609 1 94.81 147 ALA B O 1
ATOM 2564 N N . GLY B 1 148 ? 5.227 -8.414 -8.586 1 94.44 148 GLY B N 1
ATOM 2565 C CA . GLY B 1 148 ? 4.645 -8.734 -9.875 1 94.44 148 GLY B CA 1
ATOM 2566 C C . GLY B 1 148 ? 5.414 -8.141 -11.039 1 94.44 148 GLY B C 1
ATOM 2567 O O . GLY B 1 148 ? 6.066 -7.102 -10.898 1 94.44 148 GLY B O 1
ATOM 2568 N N . SER B 1 149 ? 5.258 -8.758 -12.125 1 95.25 149 SER B N 1
ATOM 2569 C CA . SER B 1 149 ? 5.957 -8.344 -13.336 1 95.25 149 SER B CA 1
ATOM 2570 C C . SER B 1 149 ? 4.98 -8.117 -14.484 1 95.25 149 SER B C 1
ATOM 2572 O O . SER B 1 149 ? 3.869 -8.648 -14.477 1 95.25 149 SER B O 1
ATOM 2574 N N . SER B 1 150 ? 5.422 -7.324 -15.477 1 94.88 150 SER B N 1
ATOM 2575 C CA . SER B 1 150 ? 4.609 -7.027 -16.656 1 94.88 150 SER B CA 1
ATOM 2576 C C . SER B 1 150 ? 4.406 -8.273 -17.516 1 94.88 150 SER B C 1
ATOM 2578 O O . SER B 1 150 ? 3.473 -8.328 -18.312 1 94.88 150 SER B O 1
ATOM 2580 N N . ASP B 1 151 ? 5.207 -9.281 -17.344 1 93.12 151 ASP B N 1
ATOM 2581 C CA . ASP B 1 151 ? 5.09 -10.492 -18.156 1 93.12 151 ASP B CA 1
ATOM 2582 C C . ASP B 1 151 ? 4.109 -11.484 -17.516 1 93.12 151 ASP B C 1
ATOM 2584 O O . ASP B 1 151 ? 3.949 -12.602 -18.016 1 93.12 151 ASP B O 1
ATOM 2588 N N . GLY B 1 152 ? 3.58 -11.141 -16.391 1 94.56 152 GLY B N 1
ATOM 2589 C CA . GLY B 1 152 ? 2.574 -11.977 -15.758 1 94.56 152 GLY B CA 1
ATOM 2590 C C . GLY B 1 152 ? 3.148 -12.906 -14.703 1 94.56 152 GLY B C 1
ATOM 2591 O O . GLY B 1 152 ? 2.426 -13.727 -14.133 1 94.56 152 GLY B O 1
ATOM 2592 N N . SER B 1 153 ? 4.418 -12.758 -14.391 1 94.56 153 SER B N 1
ATOM 2593 C CA . SER B 1 153 ? 5.043 -13.57 -13.352 1 94.56 153 SER B CA 1
ATOM 2594 C C . SER B 1 153 ? 5.07 -12.828 -12.016 1 94.56 153 SER B C 1
ATOM 2596 O O . SER B 1 153 ? 5.047 -11.602 -11.984 1 94.56 153 SER B O 1
ATOM 2598 N N . VAL B 1 154 ? 5.047 -13.609 -11 1 94.62 154 VAL B N 1
ATOM 2599 C CA . VAL B 1 154 ? 5.406 -13.117 -9.672 1 94.62 154 VAL B CA 1
ATOM 2600 C C . VAL B 1 154 ? 6.75 -13.711 -9.25 1 94.62 154 VAL B C 1
ATOM 2602 O O . VAL B 1 154 ? 6.941 -14.93 -9.297 1 94.62 154 VAL B O 1
ATOM 2605 N N . TYR B 1 155 ? 7.621 -12.867 -8.891 1 95.94 155 TYR B N 1
ATOM 2606 C CA . TYR B 1 155 ? 8.93 -13.289 -8.398 1 95.94 155 TYR B CA 1
ATOM 2607 C C . TYR B 1 155 ? 9 -13.172 -6.883 1 95.94 155 TYR B C 1
ATOM 2609 O O . TYR B 1 155 ? 8.523 -12.195 -6.305 1 95.94 155 TYR B O 1
ATOM 2617 N N . VAL B 1 156 ? 9.57 -14.195 -6.254 1 95.75 156 VAL B N 1
ATOM 2618 C CA . VAL B 1 156 ? 9.789 -14.211 -4.812 1 95.75 156 VAL B CA 1
ATOM 2619 C C . VAL B 1 156 ? 11.273 -14.414 -4.523 1 95.75 156 VAL B C 1
ATOM 2621 O O . VAL B 1 156 ? 11.891 -15.359 -5.02 1 95.75 156 VAL B O 1
ATOM 2624 N N . TRP B 1 157 ? 11.844 -13.516 -3.748 1 97.38 157 TRP B N 1
ATOM 2625 C CA . TRP B 1 157 ? 13.25 -13.57 -3.375 1 97.38 157 TRP B CA 1
ATOM 2626 C C . TRP B 1 157 ? 13.406 -13.812 -1.877 1 97.38 157 TRP B C 1
ATOM 2628 O O . TRP B 1 157 ? 12.586 -13.359 -1.079 1 97.38 157 TRP B O 1
ATOM 2638 N N . SER B 1 158 ? 14.5 -14.5 -1.525 1 96.56 158 SER B N 1
ATOM 2639 C CA . SER B 1 158 ? 14.984 -14.43 -0.149 1 96.56 158 SER B CA 1
ATOM 2640 C C . SER B 1 158 ? 15.516 -13.039 0.181 1 96.56 158 SER B C 1
ATOM 2642 O O . SER B 1 158 ? 16.391 -12.516 -0.52 1 96.56 158 SER B O 1
ATOM 2644 N N . ALA B 1 159 ? 15.031 -12.43 1.229 1 96.38 159 ALA B N 1
ATOM 2645 C CA . ALA B 1 159 ? 15.469 -11.078 1.589 1 96.38 159 ALA B CA 1
ATOM 2646 C C . ALA B 1 159 ? 16.922 -11.086 2.062 1 96.38 159 ALA B C 1
ATOM 2648 O O . ALA B 1 159 ? 17.672 -10.141 1.794 1 96.38 159 ALA B O 1
ATOM 2649 N N . SER B 1 160 ? 17.297 -12.109 2.73 1 95.25 160 SER B N 1
ATOM 2650 C CA . SER B 1 160 ? 18.641 -12.164 3.322 1 95.25 160 SER B CA 1
ATOM 2651 C C . SER B 1 160 ? 19.688 -12.578 2.295 1 95.25 160 SER B C 1
ATOM 2653 O O . SER B 1 160 ? 20.797 -12.07 2.297 1 95.25 160 SER B O 1
ATOM 2655 N N . LYS B 1 161 ? 19.297 -13.438 1.334 1 96.06 161 LYS B N 1
ATOM 2656 C CA . LYS B 1 161 ? 20.281 -13.992 0.403 1 96.06 161 LYS B CA 1
ATOM 2657 C C . LYS B 1 161 ? 20.203 -13.289 -0.951 1 96.06 161 LYS B C 1
ATOM 2659 O O . LYS B 1 161 ? 21.172 -13.297 -1.716 1 96.06 161 LYS B O 1
ATOM 2664 N N . GLY B 1 162 ? 19.078 -12.836 -1.278 1 96.25 162 GLY B N 1
ATOM 2665 C CA . GLY B 1 162 ? 18.875 -12.148 -2.543 1 96.25 162 GLY B CA 1
ATOM 2666 C C . GLY B 1 162 ? 18.562 -13.086 -3.693 1 96.25 162 GLY B C 1
ATOM 2667 O O . GLY B 1 162 ? 18.281 -12.641 -4.809 1 96.25 162 GLY B O 1
ATOM 2668 N N . ASP B 1 163 ? 18.516 -14.375 -3.404 1 96.56 163 ASP B N 1
ATOM 2669 C CA . ASP B 1 163 ? 18.234 -15.344 -4.457 1 96.56 163 ASP B CA 1
ATOM 2670 C C . ASP B 1 163 ? 16.734 -15.492 -4.695 1 96.56 163 ASP B C 1
ATOM 2672 O O . ASP B 1 163 ? 15.938 -15.258 -3.791 1 96.56 163 ASP B O 1
ATOM 2676 N N . ILE B 1 164 ? 16.406 -15.891 -5.93 1 95.88 164 ILE B N 1
ATOM 2677 C CA . ILE B 1 164 ? 15.023 -16.219 -6.254 1 95.88 164 ILE B CA 1
ATOM 2678 C C . ILE B 1 164 ? 14.617 -17.516 -5.57 1 95.88 164 ILE B C 1
ATOM 2680 O O . ILE B 1 164 ? 15.281 -18.547 -5.734 1 95.88 164 ILE B O 1
ATOM 2684 N N . VAL B 1 165 ? 13.625 -17.453 -4.809 1 94.69 165 VAL B N 1
ATOM 2685 C CA . VAL B 1 165 ? 13.055 -18.609 -4.133 1 94.69 165 VAL B CA 1
ATOM 2686 C C . VAL B 1 165 ? 12.031 -19.281 -5.047 1 94.69 165 VAL B C 1
ATOM 2688 O O . VAL B 1 165 ? 11.938 -20.516 -5.082 1 94.69 165 VAL B O 1
ATOM 2691 N N . SER B 1 166 ? 11.273 -18.469 -5.762 1 93.62 166 SER B N 1
ATOM 2692 C CA . SER B 1 166 ? 10.227 -18.984 -6.648 1 93.62 166 SER B CA 1
ATOM 2693 C C . SER B 1 166 ? 9.914 -17.984 -7.762 1 93.62 166 SER B C 1
ATOM 2695 O O . SER B 1 166 ? 10.008 -16.766 -7.562 1 93.62 166 SER B O 1
ATOM 2697 N N . THR B 1 167 ? 9.664 -18.5 -8.906 1 94.12 167 THR B N 1
ATOM 2698 C CA . THR B 1 167 ? 9.031 -17.766 -9.992 1 94.12 167 THR B CA 1
ATOM 2699 C C . THR B 1 167 ? 7.668 -18.344 -10.336 1 94.12 167 THR B C 1
ATOM 2701 O O . THR B 1 167 ? 7.582 -19.484 -10.805 1 94.12 167 THR B O 1
ATOM 2704 N N . LEU B 1 168 ? 6.676 -17.625 -10.156 1 91.06 168 LEU B N 1
ATOM 2705 C CA . LEU B 1 168 ? 5.293 -18.047 -10.32 1 91.06 168 LEU B CA 1
ATOM 2706 C C . LEU B 1 168 ? 4.715 -17.531 -11.633 1 91.06 168 LEU B C 1
ATOM 2708 O O . LEU B 1 168 ? 4.371 -16.359 -11.742 1 91.06 168 LEU B O 1
ATOM 2712 N N . LYS B 1 169 ? 4.598 -18.422 -12.602 1 90.62 169 LYS B N 1
ATOM 2713 C CA . LYS B 1 169 ? 4.34 -18.031 -13.984 1 90.62 169 LYS B CA 1
ATOM 2714 C C . LYS B 1 169 ? 2.988 -18.547 -14.461 1 90.62 169 LYS B C 1
ATOM 2716 O O . LYS B 1 169 ? 2.92 -19.578 -15.148 1 90.62 169 LYS B O 1
ATOM 2721 N N . GLU B 1 170 ? 1.885 -17.906 -14.07 1 89.06 170 GLU B N 1
ATOM 2722 C CA . GLU B 1 170 ? 0.644 -18.5 -14.555 1 89.06 170 GLU B CA 1
ATOM 2723 C C . GLU B 1 170 ? -0.337 -17.422 -15.023 1 89.06 170 GLU B C 1
ATOM 2725 O O . GLU B 1 170 ? -1.352 -17.734 -15.648 1 89.06 170 GLU B O 1
ATOM 2730 N N . HIS B 1 171 ? -0.099 -16.203 -14.75 1 93.69 171 HIS B N 1
ATOM 2731 C CA . HIS B 1 171 ? -0.923 -15.172 -15.367 1 93.69 171 HIS B CA 1
ATOM 2732 C C . HIS B 1 171 ? -0.539 -14.961 -16.828 1 93.69 171 HIS B C 1
ATOM 2734 O O . HIS B 1 171 ? 0.617 -15.164 -17.203 1 93.69 171 HIS B O 1
ATOM 2740 N N . THR B 1 172 ? -1.487 -14.508 -17.688 1 95.06 172 THR B N 1
ATOM 2741 C CA . THR B 1 172 ? -1.216 -14.32 -19.109 1 95.06 172 THR B CA 1
ATOM 2742 C C . THR B 1 172 ? -1.094 -12.836 -19.453 1 95.06 172 THR B C 1
ATOM 2744 O O . THR B 1 172 ? -0.991 -12.469 -20.625 1 95.06 172 THR B O 1
ATOM 2747 N N . SER B 1 173 ? -1.211 -12.023 -18.516 1 95.19 173 SER B N 1
ATOM 2748 C CA . SER B 1 173 ? -1.044 -10.578 -18.656 1 95.19 173 SER B CA 1
ATOM 2749 C C . SER B 1 173 ? -0.33 -9.984 -17.453 1 95.19 173 SER B C 1
ATOM 2751 O O . SER B 1 173 ? -0.031 -10.688 -16.484 1 95.19 173 SER B O 1
ATOM 2753 N N . SER B 1 174 ? -0.047 -8.688 -17.531 1 93.88 174 SER B N 1
ATOM 2754 C CA . SER B 1 174 ? 0.681 -7.969 -16.484 1 93.88 174 SER B CA 1
ATOM 2755 C C . SER B 1 174 ? -0.011 -8.102 -15.133 1 93.88 174 SER B C 1
ATOM 2757 O O . SER B 1 174 ? -1.238 -8.023 -15.047 1 93.88 174 SER B O 1
ATOM 2759 N N . ILE B 1 175 ? 0.83 -8.266 -14.125 1 92.19 175 ILE B N 1
ATOM 2760 C CA . ILE B 1 175 ? 0.327 -8.336 -12.758 1 92.19 175 ILE B CA 1
ATOM 2761 C C . ILE B 1 175 ? -0.177 -6.957 -12.328 1 92.19 175 ILE B C 1
ATOM 2763 O O . ILE B 1 175 ? 0.502 -5.949 -12.531 1 92.19 175 ILE B O 1
ATOM 2767 N N . LEU B 1 176 ? -1.352 -6.949 -11.773 1 87.75 176 LEU B N 1
ATOM 2768 C CA . LEU B 1 176 ? -1.933 -5.707 -11.273 1 87.75 176 LEU B CA 1
ATOM 2769 C C . LEU B 1 176 ? -1.582 -5.488 -9.805 1 87.75 176 LEU B C 1
ATOM 2771 O O . LEU B 1 176 ? -1.238 -4.375 -9.406 1 87.75 176 LEU B O 1
ATOM 2775 N N . CYS B 1 177 ? -1.64 -6.508 -9.008 1 88.19 177 CYS B N 1
ATOM 2776 C CA . CYS B 1 177 ? -1.328 -6.406 -7.59 1 88.19 177 CYS B CA 1
ATOM 2777 C C . CYS B 1 177 ? -1.053 -7.781 -6.992 1 88.19 177 CYS B C 1
ATOM 2779 O O . CYS B 1 177 ? -1.439 -8.805 -7.566 1 88.19 177 CYS B O 1
ATOM 2781 N N . CYS B 1 178 ? -0.251 -7.793 -5.93 1 89.5 178 CYS B N 1
ATOM 2782 C CA . CYS B 1 178 ? 0.042 -8.984 -5.145 1 89.5 178 CYS B CA 1
ATOM 2783 C C . CYS B 1 178 ? 0 -8.68 -3.652 1 89.5 178 CYS B C 1
ATOM 2785 O O . CYS B 1 178 ? 0.187 -7.535 -3.242 1 89.5 178 CYS B O 1
ATOM 2787 N N . ALA B 1 179 ? -0.28 -9.68 -2.861 1 89.44 179 ALA B N 1
ATOM 2788 C CA . ALA B 1 179 ? -0.307 -9.523 -1.41 1 89.44 179 ALA B CA 1
ATOM 2789 C C . ALA B 1 179 ? 0.107 -10.82 -0.715 1 89.44 179 ALA B C 1
ATOM 2791 O O . ALA B 1 179 ? -0.139 -11.914 -1.229 1 89.44 179 ALA B O 1
ATOM 2792 N N . TRP B 1 180 ? 0.774 -10.672 0.461 1 87 180 TRP B N 1
ATOM 2793 C CA . TRP B 1 180 ? 1.066 -11.812 1.329 1 87 180 TRP B CA 1
ATOM 2794 C C . TRP B 1 180 ? -0.112 -12.109 2.248 1 87 180 TRP B C 1
ATOM 2796 O O . TRP B 1 180 ? -0.837 -11.203 2.656 1 87 180 TRP B O 1
ATOM 2806 N N . SER B 1 181 ? -0.137 -13.398 2.453 1 80.06 181 SER B N 1
ATOM 2807 C CA . SER B 1 181 ? -1.034 -13.742 3.553 1 80.06 181 SER B CA 1
ATOM 2808 C C . SER B 1 181 ? -0.468 -13.281 4.891 1 80.06 181 SER B C 1
ATOM 2810 O O . SER B 1 181 ? 0.75 -13.195 5.059 1 80.06 181 SER B O 1
ATOM 2812 N N . GLY B 1 182 ? -1.33 -12.867 5.617 1 62.91 182 GLY B N 1
ATOM 2813 C CA . GLY B 1 182 ? -0.958 -12.32 6.914 1 62.91 182 GLY B CA 1
ATOM 2814 C C . GLY B 1 182 ? -1.066 -10.812 6.98 1 62.91 182 GLY B C 1
ATOM 2815 O O . GLY B 1 182 ? -1.498 -10.172 6.02 1 62.9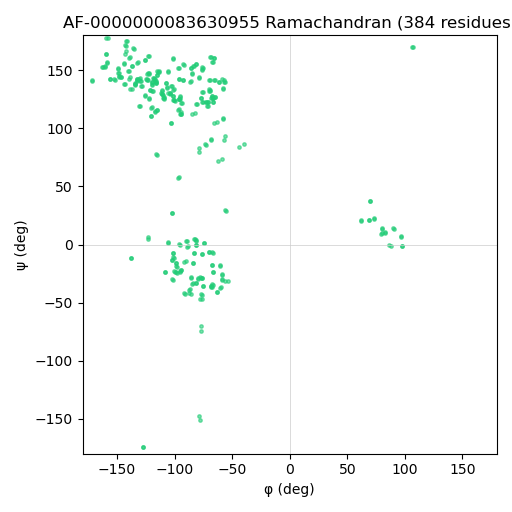1 182 GLY B O 1
ATOM 2816 N N . LEU B 1 183 ? -0.97 -10.188 8.047 1 54.56 183 LEU B N 1
ATOM 2817 C CA . LEU B 1 183 ? -1.188 -8.758 8.25 1 54.56 183 LEU B CA 1
ATOM 2818 C C . LEU B 1 183 ? -0.3 -7.938 7.324 1 54.56 183 LEU B C 1
ATOM 2820 O O . LEU B 1 183 ? 0.633 -7.273 7.777 1 54.56 183 LEU B O 1
ATOM 2824 N N . GLY B 1 184 ? -0.082 -8.688 6.211 1 48.22 184 GLY B N 1
ATOM 2825 C CA . GLY B 1 184 ? 0.794 -7.922 5.344 1 48.22 184 GLY B CA 1
ATOM 2826 C C . GLY B 1 184 ? 0.079 -6.797 4.621 1 48.22 184 GLY B C 1
ATOM 2827 O O . GLY B 1 184 ? -1.153 -6.742 4.609 1 48.22 184 GLY B O 1
ATOM 2828 N N . ARG B 1 185 ? 0.716 -5.742 4.305 1 47.22 185 ARG B N 1
ATOM 2829 C CA . ARG B 1 185 ? 0.28 -4.566 3.557 1 47.22 185 ARG B CA 1
ATOM 2830 C C . ARG B 1 185 ? -0.016 -4.922 2.102 1 47.22 185 ARG B C 1
ATOM 2832 O O . ARG B 1 185 ? 0.71 -5.703 1.488 1 47.22 185 ARG B O 1
ATOM 2839 N N . PRO B 1 186 ? -1.272 -4.574 1.616 1 41.28 186 PRO B N 1
ATOM 2840 C CA . PRO B 1 186 ? -1.602 -4.906 0.227 1 41.28 186 PRO B CA 1
ATOM 2841 C C . PRO B 1 186 ? -0.609 -4.312 -0.771 1 41.28 186 PRO B C 1
ATOM 2843 O O . PRO B 1 186 ? -0.019 -3.262 -0.51 1 41.28 186 PRO B O 1
ATOM 2846 N N . LEU B 1 187 ? -0.278 -5.082 -1.851 1 39.72 187 LEU B N 1
ATOM 2847 C CA . LEU B 1 187 ? 0.475 -4.66 -3.025 1 39.72 187 LEU B CA 1
ATOM 2848 C C . LEU B 1 187 ? -0.429 -3.936 -4.02 1 39.72 187 LEU B C 1
ATOM 2850 O O . LEU B 1 187 ? -1.605 -4.277 -4.156 1 39.72 187 LEU B O 1
ATOM 2854 N N . ALA B 1 188 ? -0.156 -2.648 -4.387 1 40.44 188 ALA B N 1
ATOM 2855 C CA . ALA B 1 188 ? -0.869 -2.006 -5.488 1 40.44 188 ALA B CA 1
ATOM 2856 C C . ALA B 1 188 ? -0.26 -2.389 -6.836 1 40.44 188 ALA B C 1
ATOM 2858 O O . ALA B 1 188 ? 0.952 -2.596 -6.938 1 40.44 188 ALA B O 1
ATOM 2859 N N . SER B 1 189 ? -1.122 -3.225 -7.754 1 35.31 189 SER B N 1
ATOM 2860 C CA . SER B 1 189 ? -0.572 -3.445 -9.086 1 35.31 189 SER B CA 1
ATOM 2861 C C . SER B 1 189 ? -1.101 -2.414 -10.078 1 35.31 189 SER B C 1
ATOM 2863 O O . SER B 1 189 ? -2.23 -1.939 -9.945 1 35.31 189 SER B O 1
ATOM 2865 N N . ALA B 1 190 ? -0.33 -1.44 -10.703 1 36.88 190 ALA B N 1
ATOM 2866 C CA . ALA B 1 190 ? -0.665 -0.445 -11.719 1 36.88 190 ALA B CA 1
ATOM 2867 C C . ALA B 1 190 ? -0.715 -1.072 -13.109 1 36.88 190 ALA B C 1
ATOM 2869 O O . ALA B 1 190 ? 0.239 -1.729 -13.531 1 36.88 190 ALA B O 1
ATOM 2870 N N . ASP B 1 191 ? -1.679 -1.625 -13.461 1 36.25 191 ASP B N 1
ATOM 2871 C CA . ASP B 1 191 ? -1.361 -2.07 -14.82 1 36.25 191 ASP B CA 1
ATOM 2872 C C . ASP B 1 191 ? -1.483 -0.922 -15.812 1 36.25 191 ASP B C 1
ATOM 2874 O O . ASP B 1 191 ? -1.986 0.152 -15.477 1 36.25 191 ASP B O 1
ATOM 2878 N N . LYS B 1 192 ? -1.839 -1.225 -17.219 1 36.81 192 LYS B N 1
ATOM 2879 C CA . LYS B 1 192 ? -1.339 -0.832 -18.531 1 36.81 192 LYS B CA 1
ATOM 2880 C C . LYS B 1 192 ? -1.804 0.575 -18.906 1 36.81 192 LYS B C 1
ATOM 2882 O O . LYS B 1 192 ? -1.04 1.359 -19.469 1 36.81 192 LYS B O 1
ATOM 2887 N N . ASN B 1 193 ? -3.045 1.062 -19.312 1 34.94 193 ASN B N 1
ATOM 2888 C CA . ASN B 1 193 ? -3.254 2.328 -20 1 34.94 193 ASN B CA 1
ATOM 2889 C C . ASN B 1 193 ? -3.635 3.443 -19.031 1 34.94 193 ASN B C 1
ATOM 2891 O O . ASN B 1 193 ? -4.117 4.496 -19.453 1 34.94 193 ASN B O 1
ATOM 2895 N N . GLY B 1 194 ? -2.922 3.824 -18.016 1 29.91 194 GLY B N 1
ATOM 2896 C CA . GLY B 1 194 ? -3.203 5.094 -17.359 1 29.91 194 GLY B CA 1
ATOM 2897 C C . GLY B 1 194 ? -4.68 5.438 -17.344 1 29.91 194 GLY B C 1
ATOM 2898 O O . GLY B 1 194 ? -5.43 5.031 -18.234 1 29.91 194 GLY B O 1
#